Protein 5MHJ (pdb70)

Structure (mmCIF, N/CA/C/O backbone):
data_5MHJ
#
_entry.id   5MHJ
#
_cell.length_a   127.254
_cell.length_b   39.084
_cell.length_c   90.443
_cell.angle_alpha   90.00
_cell.angle_beta   90.00
_cell.angle_gamma   90.00
#
_symmetry.space_group_name_H-M   'P 21 21 21'
#
loop_
_entity.id
_entity.type
_entity.pdbx_description
1 polymer 'Major viral transcription factor ICP4'
2 polymer "DNA (5'-D(P*CP*GP*AP*TP*CP*GP*TP*CP*C)-3')"
3 polymer "DNA (5'-D(P*CP*GP*AP*TP*CP*GP*TP*CP*C)-3')"
4 non-polymer 'ACETIC ACID'
5 non-polymer 'CHLORIDE ION'
6 water water
#
loop_
_atom_site.group_PDB
_atom_site.id
_atom_site.type_symbol
_atom_site.label_atom_id
_atom_site.label_alt_id
_atom_site.label_comp_id
_atom_site.label_asym_id
_atom_site.label_entity_id
_atom_site.label_seq_id
_atom_site.pdbx_PDB_ins_code
_atom_site.Cartn_x
_atom_site.Cartn_y
_atom_site.Cartn_z
_atom_site.occupancy
_atom_site.B_iso_or_equiv
_atom_site.auth_seq_id
_atom_site.auth_comp_id
_atom_site.auth_asym_id
_atom_site.auth_atom_id
_atom_site.pdbx_PDB_model_num
ATOM 1 N N . LEU A 1 7 ? 9.199 -5.286 -11.914 1.00 71.89 293 LEU A N 1
ATOM 2 C CA . LEU A 1 7 ? 9.096 -6.432 -12.809 1.00 65.19 293 LEU A CA 1
ATOM 3 C C . LEU A 1 7 ? 8.027 -6.202 -13.875 1.00 68.12 293 LEU A C 1
ATOM 4 O O . LEU A 1 7 ? 8.159 -6.668 -15.008 1.00 72.27 293 LEU A O 1
ATOM 9 N N . ASP A 1 8 ? 6.970 -5.476 -13.510 1.00 59.18 294 ASP A N 1
ATOM 10 C CA . ASP A 1 8 ? 5.852 -5.220 -14.420 1.00 43.86 294 ASP A CA 1
ATOM 11 C C . ASP A 1 8 ? 6.061 -3.885 -15.138 1.00 48.14 294 ASP A C 1
ATOM 12 O O . ASP A 1 8 ? 5.380 -2.886 -14.896 1.00 37.03 294 ASP A O 1
ATOM 17 N N . ALA A 1 9 ? 7.035 -3.889 -16.053 1.00 40.65 295 ALA A N 1
ATOM 18 C CA . ALA A 1 9 ? 7.252 -2.726 -16.906 1.00 35.28 295 ALA A CA 1
ATOM 19 C C . ALA A 1 9 ? 6.093 -2.493 -17.865 1.00 38.79 295 ALA A C 1
ATOM 20 O O . ALA A 1 9 ? 5.914 -1.365 -18.337 1.00 34.37 295 ALA A O 1
ATOM 22 N N . ASP A 1 10 ? 5.307 -3.530 -18.166 1.00 28.00 296 ASP A N 1
ATOM 23 C CA . ASP A 1 10 ? 4.153 -3.363 -19.043 1.00 34.82 296 ASP A CA 1
ATOM 24 C C . ASP A 1 10 ? 3.143 -2.386 -18.451 1.00 33.26 296 ASP A C 1
ATOM 25 O O . ASP A 1 10 ? 2.493 -1.638 -19.191 1.00 26.43 296 ASP A O 1
ATOM 30 N N . ALA A 1 11 ? 3.018 -2.357 -17.123 1.00 30.23 297 ALA A N 1
ATOM 31 C CA . ALA A 1 11 ? 2.091 -1.456 -16.448 1.00 32.25 297 ALA A CA 1
ATOM 32 C C . ALA A 1 11 ? 2.702 -0.080 -16.182 1.00 30.55 297 ALA A C 1
ATOM 33 O O . ALA A 1 11 ? 2.073 0.941 -16.475 1.00 29.93 297 ALA A O 1
ATOM 35 N N . THR A 1 12 ? 3.923 -0.031 -15.635 1.00 30.70 298 THR A N 1
ATOM 36 C CA . THR A 1 12 ? 4.517 1.259 -15.282 1.00 30.17 298 THR A CA 1
ATOM 37 C C . THR A 1 12 ? 4.762 2.128 -16.510 1.00 30.35 298 THR A C 1
ATOM 38 O O . THR A 1 12 ? 4.720 3.358 -16.411 1.00 30.41 298 THR A O 1
ATOM 42 N N . SER A 1 13 ? 5.016 1.516 -17.668 1.00 31.75 299 SER A N 1
ATOM 43 C CA . SER A 1 13 ? 5.183 2.272 -18.903 1.00 31.47 299 SER A CA 1
ATOM 44 C C . SER A 1 13 ? 3.865 2.748 -19.496 1.00 22.86 299 SER A C 1
ATOM 45 O O . SER A 1 13 ? 3.884 3.572 -20.417 1.00 28.32 299 SER A O 1
ATOM 48 N N . GLY A 1 14 ? 2.730 2.252 -19.007 1.00 25.93 300 GLY A N 1
ATOM 49 C CA . GLY A 1 14 ? 1.440 2.634 -19.543 1.00 21.76 300 GLY A CA 1
ATOM 50 C C . GLY A 1 14 ? 0.887 1.729 -20.625 1.00 27.17 300 GLY A C 1
ATOM 51 O O . GLY A 1 14 ? -0.274 1.904 -21.017 1.00 24.31 300 GLY A O 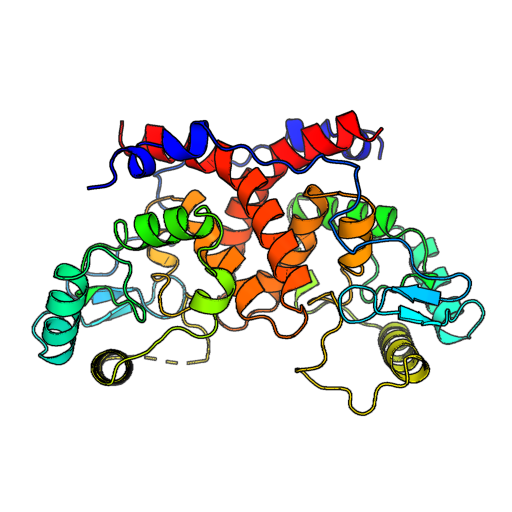1
ATOM 52 N N . ALA A 1 15 ? 1.672 0.763 -21.112 1.00 25.81 301 ALA A N 1
ATOM 53 C CA . ALA A 1 15 ? 1.223 -0.076 -22.220 1.00 29.61 301 ALA A CA 1
ATOM 54 C C . ALA A 1 15 ? -0.008 -0.891 -21.842 1.00 27.72 301 ALA A C 1
ATOM 55 O O . ALA A 1 15 ? -0.932 -1.043 -22.650 1.00 28.00 301 ALA A O 1
ATOM 57 N N . PHE A 1 16 ? -0.038 -1.423 -20.617 1.00 27.48 302 PHE A N 1
ATOM 58 C CA . PHE A 1 16 ? -1.182 -2.217 -20.179 1.00 26.43 302 PHE A CA 1
ATOM 59 C C . PHE A 1 16 ? -2.464 -1.393 -20.197 1.00 32.93 302 PHE A C 1
ATOM 60 O O . PHE A 1 16 ? -3.488 -1.826 -20.741 1.00 27.07 302 PHE A O 1
ATOM 68 N N . TYR A 1 17 ? -2.430 -0.198 -19.604 1.00 28.33 303 TYR A N 1
ATOM 69 C CA . TYR A 1 17 ? -3.626 0.636 -19.574 1.00 33.82 303 TYR A CA 1
ATOM 70 C C . TYR A 1 17 ? -4.031 1.107 -20.965 1.00 28.65 303 TYR A C 1
ATOM 71 O O . TYR A 1 17 ? -5.221 1.339 -21.206 1.00 21.50 303 TYR A O 1
ATOM 80 N N . ALA A 1 18 ? -3.075 1.208 -21.895 1.00 23.18 304 ALA A N 1
ATOM 81 C CA . ALA A 1 18 ? -3.397 1.579 -23.267 1.00 29.29 304 ALA A CA 1
ATOM 82 C C . ALA A 1 18 ? -4.215 0.513 -23.982 1.00 28.82 304 ALA A C 1
ATOM 83 O O . ALA A 1 18 ? -4.914 0.832 -24.950 1.00 24.94 304 ALA A O 1
ATOM 85 N N . ARG A 1 19 ? -4.143 -0.739 -23.532 1.00 28.23 305 ARG A N 1
ATOM 86 C CA . ARG A 1 19 ? -4.874 -1.841 -24.141 1.00 30.93 305 ARG A CA 1
ATOM 87 C C . ARG A 1 19 ? -6.191 -2.147 -23.436 1.00 27.90 305 ARG A C 1
ATOM 88 O O . ARG A 1 19 ? -6.842 -3.137 -23.782 1.00 32.01 305 ARG A O 1
ATOM 96 N N . TYR A 1 20 ? -6.599 -1.330 -22.464 1.00 28.93 306 TYR A N 1
ATOM 97 C CA . TYR A 1 20 ? -7.761 -1.669 -21.649 1.00 30.69 306 TYR A CA 1
ATOM 98 C C . TYR A 1 20 ? -9.026 -1.794 -22.493 1.00 32.07 306 TYR A C 1
ATOM 99 O O . TYR A 1 20 ? -9.271 -0.996 -23.403 1.00 28.47 306 TYR A O 1
ATOM 108 N N A ARG A 1 21 ? -9.829 -2.810 -22.184 0.57 31.79 307 ARG A N 1
ATOM 109 N N B ARG A 1 21 ? -9.833 -2.805 -22.172 0.43 31.81 307 ARG A N 1
ATOM 110 C CA A ARG A 1 21 ? -11.138 -2.990 -22.795 0.57 35.75 307 ARG A CA 1
ATOM 111 C CA B ARG A 1 21 ? -11.113 -3.052 -22.821 0.43 35.74 307 ARG A CA 1
ATOM 112 C C A ARG A 1 21 ? -11.938 -3.957 -21.934 0.57 34.27 307 ARG A C 1
ATOM 113 C C B ARG A 1 21 ? -11.938 -3.962 -21.922 0.43 34.28 307 ARG A C 1
ATOM 114 O O A ARG A 1 21 ? -11.374 -4.765 -21.191 0.57 36.20 307 ARG A O 1
ATOM 115 O O B ARG A 1 21 ? -11.387 -4.737 -21.135 0.43 36.15 307 ARG A O 1
ATOM 130 N N . ASP A 1 22 ? -13.261 -3.857 -22.038 1.00 31.54 308 ASP A N 1
ATOM 131 C CA . ASP A 1 22 ? -14.165 -4.706 -21.272 1.00 31.85 308 ASP A CA 1
ATOM 132 C C . ASP A 1 22 ? -15.310 -5.166 -22.166 1.00 32.70 308 ASP A C 1
ATOM 133 O O . ASP A 1 22 ? -15.463 -4.712 -23.303 1.00 39.10 308 ASP A O 1
ATOM 138 N N . GLY A 1 23 ? -16.115 -6.084 -21.638 1.00 32.55 309 GLY A N 1
ATOM 139 C CA . GLY A 1 23 ? -17.268 -6.609 -22.338 1.00 34.27 309 GLY A CA 1
ATOM 140 C C . GLY A 1 23 ? -18.550 -5.841 -22.132 1.00 37.98 309 GLY A C 1
ATOM 141 O O . GLY A 1 23 ? -19.594 -6.238 -22.660 1.00 41.02 309 GLY A O 1
ATOM 142 N N . TYR A 1 24 ? -18.505 -4.748 -21.380 1.00 36.65 310 TYR A N 1
ATOM 143 C CA . TYR A 1 24 ? -19.686 -3.946 -21.110 1.00 36.47 310 TYR A CA 1
ATOM 144 C C . TYR A 1 24 ? -19.879 -2.897 -22.196 1.00 36.83 310 TYR A C 1
ATOM 145 O O . TYR A 1 24 ? -18.919 -2.393 -22.783 1.00 44.00 310 TYR A O 1
ATOM 154 N N . VAL A 1 25 ? -21.142 -2.581 -22.463 1.00 39.20 311 VAL A N 1
ATOM 155 C CA . VAL A 1 25 ? -21.522 -1.627 -23.496 1.00 39.70 311 VAL A CA 1
ATOM 156 C C . VAL A 1 25 ? -22.234 -0.462 -22.828 1.00 42.52 311 VAL A C 1
ATOM 157 O O . VAL A 1 25 ? -23.158 -0.667 -22.032 1.00 34.86 311 VAL A O 1
ATOM 161 N N . SER A 1 26 ? -21.794 0.752 -23.143 1.00 43.97 312 SER A N 1
ATOM 162 C CA . SER A 1 26 ? -22.443 1.944 -22.618 1.00 37.42 312 SER A CA 1
ATOM 163 C C . SER A 1 26 ? -23.856 2.054 -23.176 1.00 37.99 312 SER A C 1
ATOM 164 O O . SER A 1 26 ? -24.068 1.932 -24.386 1.00 36.33 312 SER A O 1
ATOM 167 N N . GLY A 1 27 ? -24.822 2.283 -22.291 1.00 35.04 313 GLY A N 1
ATOM 168 C CA . GLY A 1 27 ? -26.216 2.352 -22.658 1.00 36.27 313 GLY A CA 1
ATOM 169 C C . GLY A 1 27 ? -27.003 1.086 -22.381 1.00 42.04 313 GLY A C 1
ATOM 170 O O . GLY A 1 27 ? -28.237 1.132 -22.370 1.00 41.95 313 GLY A O 1
ATOM 171 N N . GLU A 1 28 ? -26.315 -0.053 -22.155 1.00 40.89 314 GLU A N 1
ATOM 172 C CA . GLU A 1 28 ? -26.981 -1.307 -21.843 1.00 42.65 314 GLU A CA 1
ATOM 173 C C . GLU A 1 28 ? -26.927 -1.581 -20.344 1.00 45.46 314 GLU A C 1
ATOM 174 O O . GLU A 1 28 ? -25.948 -1.231 -19.677 1.00 38.57 314 GLU A O 1
ATOM 180 N N . PRO A 1 29 ? -27.965 -2.208 -19.789 1.00 41.78 315 PRO A N 1
ATOM 181 C CA . PRO A 1 29 ? -28.041 -2.359 -18.330 1.00 38.82 315 PRO A CA 1
ATOM 182 C C . PRO A 1 29 ? -26.924 -3.233 -17.775 1.00 43.16 315 PRO A C 1
ATOM 183 O O . PRO A 1 29 ? -26.582 -4.276 -18.337 1.00 36.57 315 PRO A O 1
ATOM 187 N N . TRP A 1 30 ? -26.357 -2.788 -16.656 1.00 37.83 316 TRP A N 1
ATOM 188 C CA . TRP A 1 30 ? -25.419 -3.604 -15.905 1.00 36.23 316 TRP A CA 1
ATOM 189 C C . TRP A 1 30 ? -26.102 -4.904 -15.480 1.00 37.55 316 TRP A C 1
ATOM 190 O O . TRP A 1 30 ? -27.308 -4.919 -15.220 1.00 41.00 316 TRP A O 1
ATOM 201 N N . PRO A 1 31 ? -25.362 -6.011 -15.424 1.00 38.52 317 PRO A N 1
ATOM 202 C CA . PRO A 1 31 ? -25.976 -7.291 -15.046 1.00 40.05 317 PRO A CA 1
ATOM 203 C C . PRO A 1 31 ? -26.714 -7.201 -13.719 1.00 42.67 317 PRO A C 1
ATOM 204 O O . PRO A 1 31 ? -26.183 -6.708 -12.721 1.00 46.20 317 PRO A O 1
ATOM 208 N N . GLY A 1 32 ? -27.961 -7.671 -13.720 1.00 38.52 318 GLY A N 1
ATOM 209 C CA . GLY A 1 32 ? -28.794 -7.652 -12.537 1.00 29.73 318 GLY A CA 1
ATOM 210 C C . GLY A 1 32 ? -29.480 -6.336 -12.250 1.00 39.48 318 GLY A C 1
ATOM 211 O O . GLY A 1 32 ? -30.236 -6.254 -11.274 1.00 38.58 318 GLY A O 1
ATOM 212 N N . ALA A 1 33 ? -29.248 -5.310 -13.061 1.00 34.55 319 ALA A N 1
ATOM 213 C CA . ALA A 1 33 ? -29.831 -3.996 -12.848 1.00 36.80 319 ALA A CA 1
ATOM 214 C C . ALA A 1 33 ? -31.015 -3.778 -13.783 1.00 34.63 319 ALA A C 1
ATOM 215 O O . ALA A 1 33 ? -31.145 -4.422 -14.827 1.00 42.56 319 ALA A O 1
ATOM 217 N N . GLY A 1 34 ? -31.885 -2.856 -13.390 1.00 31.03 320 GLY A N 1
ATOM 218 C CA . GLY A 1 34 ? -33.058 -2.543 -14.168 1.00 37.10 320 GLY A CA 1
ATOM 219 C C . GLY A 1 34 ? -33.920 -1.496 -13.493 1.00 39.24 320 GLY A C 1
ATOM 220 O O . GLY A 1 34 ? -33.633 -1.046 -12.379 1.00 39.32 320 GLY A O 1
ATOM 221 N N . PRO A 1 35 ? -34.997 -1.090 -14.157 1.00 32.79 321 PRO A N 1
ATOM 222 C CA . PRO A 1 35 ? -35.889 -0.083 -13.581 1.00 37.37 321 PRO A CA 1
ATOM 223 C C . PRO A 1 35 ? -36.646 -0.647 -12.394 1.00 39.63 321 PRO A C 1
ATOM 224 O O . PRO A 1 35 ? -36.793 -1.871 -12.265 1.00 40.02 321 PRO A O 1
ATOM 228 N N . PRO A 1 36 ? -37.135 0.209 -11.502 1.00 36.83 322 PRO A N 1
ATOM 229 C CA . PRO A 1 36 ? -37.924 -0.272 -10.366 1.00 37.61 322 PRO A CA 1
ATOM 230 C C . PRO A 1 36 ? -39.299 -0.727 -10.820 1.00 40.15 322 PRO A C 1
ATOM 231 O O . PRO A 1 36 ? -39.767 -0.332 -11.899 1.00 45.23 322 PRO A O 1
ATOM 235 N N . PRO A 1 37 ? -39.973 -1.560 -10.031 1.00 40.25 323 PRO A N 1
ATOM 236 C CA . PRO A 1 37 ? -41.334 -1.998 -10.385 1.00 43.86 323 PRO A CA 1
ATOM 237 C C . PRO A 1 37 ? -42.293 -0.821 -10.433 1.00 42.90 323 PRO A C 1
ATOM 238 O O . PRO A 1 37 ? -41.999 0.250 -9.878 1.00 42.66 323 PRO A O 1
ATOM 242 N N . PRO A 1 38 ? -43.446 -0.974 -11.088 1.00 53.23 324 PRO A N 1
ATOM 243 C CA . PRO A 1 38 ? -44.417 0.128 -11.134 1.00 48.92 324 PRO A CA 1
ATOM 244 C C . PRO A 1 38 ? -44.868 0.530 -9.738 1.00 41.24 324 PRO A C 1
ATOM 245 O O . PRO A 1 38 ? -45.070 -0.312 -8.861 1.00 46.91 324 PRO A O 1
ATOM 249 N N . GLY A 1 39 ? -45.016 1.836 -9.536 1.00 44.74 325 GLY A N 1
ATOM 250 C CA . GLY A 1 39 ? -45.363 2.345 -8.225 1.00 42.53 325 GLY A CA 1
ATOM 251 C C . GLY A 1 39 ? -44.243 2.328 -7.209 1.00 50.83 325 GLY A C 1
ATOM 252 O O . GLY A 1 39 ? -44.484 2.662 -6.044 1.00 43.02 325 GLY A O 1
ATOM 253 N N . ARG A 1 40 ? -43.025 1.955 -7.608 1.00 38.34 326 ARG A N 1
ATOM 254 C CA . ARG A 1 40 ? -41.888 1.892 -6.701 1.00 40.94 326 ARG A CA 1
ATOM 255 C C . ARG A 1 40 ? -40.688 2.604 -7.315 1.00 39.35 326 ARG A C 1
ATOM 256 O O . ARG A 1 40 ? -40.614 2.811 -8.529 1.00 33.42 326 ARG A O 1
ATOM 264 N N . VAL A 1 41 ? -39.741 2.986 -6.455 1.00 35.89 327 VAL A N 1
ATOM 265 C CA . VAL A 1 41 ? -38.515 3.643 -6.887 1.00 38.93 327 VAL A CA 1
ATOM 266 C C . VAL A 1 41 ? -37.322 2.892 -6.308 1.00 38.22 327 VAL A C 1
ATOM 267 O O . VAL A 1 41 ? -37.438 2.146 -5.332 1.00 36.06 327 VAL A O 1
ATOM 271 N N . LEU A 1 42 ? -36.163 3.095 -6.931 1.00 32.18 328 LEU A N 1
ATOM 272 C CA . LEU A 1 42 ? -34.959 2.386 -6.518 1.00 30.43 328 LEU A CA 1
ATOM 273 C C . LEU A 1 42 ? -34.478 2.896 -5.165 1.00 30.40 328 LEU A C 1
ATOM 274 O O . LEU A 1 42 ? -34.467 4.101 -4.903 1.00 35.34 328 LEU A O 1
ATOM 279 N N . TYR A 1 43 ? -34.072 1.965 -4.305 1.00 33.31 329 TYR A N 1
ATOM 280 C CA . TYR A 1 43 ? -33.688 2.306 -2.942 1.00 36.34 329 TYR A CA 1
ATOM 281 C C . TYR A 1 43 ? -32.939 1.147 -2.300 1.00 31.05 329 TYR A C 1
ATOM 282 O O . TYR A 1 43 ? -33.404 0.005 -2.339 1.00 47.85 329 TYR A O 1
ATOM 291 N N . GLY A 1 44 ? -31.778 1.423 -1.714 1.00 38.27 330 GLY A N 1
ATOM 292 C CA . GLY A 1 44 ? -31.011 0.383 -1.059 1.00 40.77 330 GLY A CA 1
ATOM 293 C C . GLY A 1 44 ? -30.037 -0.333 -1.973 1.00 37.56 330 GLY A C 1
ATOM 294 O O . GLY A 1 44 ? -29.378 0.296 -2.808 1.00 36.53 330 GLY A O 1
ATOM 295 N N . GLY A 1 45 ? -29.940 -1.650 -1.822 1.00 35.46 331 GLY A N 1
ATOM 296 C CA . GLY A 1 45 ? -29.005 -2.446 -2.586 1.00 36.39 331 GLY A CA 1
ATOM 297 C C . GLY A 1 45 ? -29.461 -2.664 -4.016 1.00 36.45 331 GLY A C 1
ATOM 298 O O . GLY A 1 45 ? -30.432 -2.077 -4.497 1.00 35.68 331 GLY A O 1
ATOM 299 N N . LEU A 1 46 ? -28.729 -3.535 -4.706 1.00 39.13 332 LEU A N 1
ATOM 300 C CA . LEU A 1 46 ? -29.042 -3.841 -6.095 1.00 37.87 332 LEU A CA 1
ATOM 301 C C . LEU A 1 46 ? -30.382 -4.561 -6.190 1.00 45.68 332 LEU A C 1
ATOM 302 O O . LEU A 1 46 ? -30.636 -5.524 -5.459 1.00 38.05 332 LEU A O 1
ATOM 307 N N . GLY A 1 47 ? -31.244 -4.085 -7.090 1.00 41.46 333 GLY A N 1
ATOM 308 C CA . GLY A 1 47 ? -32.567 -4.642 -7.267 1.00 42.48 333 GLY A CA 1
ATOM 309 C C . GLY A 1 47 ? -33.573 -4.268 -6.202 1.00 43.67 333 GLY A C 1
ATOM 310 O O . GLY A 1 47 ? -34.776 -4.465 -6.412 1.00 53.99 333 GLY A O 1
ATOM 311 N N . ASP A 1 48 ? -33.128 -3.740 -5.066 1.00 41.67 334 ASP A N 1
ATOM 312 C CA . ASP A 1 48 ? -34.041 -3.345 -4.007 1.00 37.77 334 ASP A CA 1
ATOM 313 C C . ASP A 1 48 ? -34.835 -2.111 -4.423 1.00 42.01 334 ASP A C 1
ATOM 314 O O . ASP A 1 48 ? -34.416 -1.326 -5.279 1.00 39.64 334 ASP A O 1
ATOM 319 N N . SER A 1 49 ? -36.000 -1.942 -3.804 1.00 35.69 335 SER A N 1
ATOM 320 C CA . SER A 1 49 ? -36.859 -0.816 -4.137 1.00 39.60 335 SER A CA 1
ATOM 321 C C . SER A 1 49 ? -37.781 -0.517 -2.964 1.00 39.75 335 SER A C 1
ATOM 322 O O . SER A 1 49 ? -37.982 -1.351 -2.077 1.00 41.59 335 SER A O 1
ATOM 325 N N . ARG A 1 50 ? -38.330 0.694 -2.974 1.00 40.20 336 ARG A N 1
ATOM 326 C CA . ARG A 1 50 ? -39.339 1.161 -2.037 1.00 37.81 336 ARG A CA 1
ATOM 327 C C . ARG A 1 50 ? -40.484 1.784 -2.821 1.00 39.72 336 ARG A C 1
ATOM 328 O O . ARG A 1 50 ? -40.283 2.251 -3.946 1.00 37.89 336 ARG A O 1
ATOM 336 N N . PRO A 1 51 ? -41.696 1.798 -2.265 1.00 45.40 337 PRO A N 1
ATOM 337 C CA . PRO A 1 51 ? -42.825 2.380 -2.998 1.00 46.10 337 PRO A CA 1
ATOM 338 C C . PRO A 1 51 ? -42.651 3.883 -3.166 1.00 44.16 337 PRO A C 1
ATOM 339 O O . PRO A 1 51 ? -41.910 4.539 -2.431 1.00 39.31 337 PRO A O 1
ATOM 343 N N . GLY A 1 52 ? -43.337 4.425 -4.169 1.00 43.88 338 GLY A N 1
ATOM 344 C CA . GLY A 1 52 ? -43.243 5.843 -4.440 1.00 40.86 338 GLY A CA 1
ATOM 345 C C . GLY A 1 52 ? -44.027 6.672 -3.440 1.00 46.36 338 GLY A C 1
ATOM 346 O O . GLY A 1 52 ? -44.970 6.205 -2.802 1.00 45.48 338 GLY A O 1
ATOM 347 N N . LEU A 1 53 ? -43.618 7.931 -3.302 1.00 35.26 339 LEU A N 1
ATOM 348 C CA . LEU A 1 53 ? -44.277 8.870 -2.403 1.00 41.39 339 LEU A CA 1
ATOM 349 C C . LEU A 1 53 ? -44.851 10.062 -3.159 1.00 39.32 339 LEU A C 1
ATOM 350 O O . LEU A 1 53 ? -44.983 11.156 -2.602 1.00 38.84 339 LEU A O 1
ATOM 355 N N . TRP A 1 54 ? -45.203 9.860 -4.425 1.00 36.97 340 TRP A N 1
ATOM 356 C CA . TRP A 1 54 ? -45.796 10.927 -5.218 1.00 39.36 340 TRP A CA 1
ATOM 357 C C . TRP A 1 54 ? -47.085 11.399 -4.563 1.00 45.18 340 TRP A C 1
ATOM 358 O O . TRP A 1 54 ? -47.955 10.592 -4.221 1.00 49.47 340 TRP A O 1
ATOM 369 N N . GLY A 1 55 ? -47.183 12.710 -4.355 1.00 40.48 341 GLY A N 1
ATOM 370 C CA . GLY A 1 55 ? -48.340 13.320 -3.754 1.00 46.41 341 GLY A CA 1
ATOM 371 C C . GLY A 1 55 ? -48.248 13.538 -2.261 1.00 45.65 341 GLY A C 1
ATOM 372 O O . GLY A 1 55 ? -49.035 14.319 -1.716 1.00 45.13 341 GLY A O 1
ATOM 373 N N . ALA A 1 56 ? -47.325 12.864 -1.582 1.00 48.86 342 ALA A N 1
ATOM 374 C CA . ALA A 1 56 ? -47.143 13.089 -0.160 1.00 44.94 342 ALA A CA 1
ATOM 375 C C . ALA A 1 56 ? -46.701 14.532 0.081 1.00 46.54 342 ALA A C 1
ATOM 376 O O . ALA A 1 56 ? -46.057 15.141 -0.779 1.00 50.20 342 ALA A O 1
ATOM 378 N N . PRO A 1 57 ? -47.052 15.110 1.232 1.00 45.00 343 PRO A N 1
ATOM 379 C CA . PRO A 1 57 ? -46.651 16.501 1.501 1.00 49.68 343 PRO A CA 1
ATOM 380 C C . PRO A 1 57 ? -45.147 16.718 1.464 1.00 48.43 343 PRO A C 1
ATOM 381 O O . PRO A 1 57 ? -44.697 17.795 1.052 1.00 47.89 343 PRO A O 1
ATOM 385 N N . GLU A 1 58 ? -44.354 15.728 1.880 1.00 48.83 344 GLU A N 1
ATOM 386 C CA . GLU A 1 58 ? -42.904 15.892 1.856 1.00 45.93 344 GLU A CA 1
ATOM 387 C C . GLU A 1 58 ? -42.374 15.908 0.427 1.00 46.29 344 GLU A C 1
ATOM 388 O O . GLU A 1 58 ? -41.534 16.747 0.080 1.00 54.92 344 GLU A O 1
ATOM 394 N N . ALA A 1 59 ? -42.858 14.995 -0.417 1.00 44.70 345 ALA A N 1
ATOM 395 C CA . ALA A 1 59 ? -42.392 14.946 -1.799 1.00 43.57 345 ALA A CA 1
ATOM 396 C C . ALA A 1 59 ? -42.880 16.149 -2.596 1.00 50.19 345 ALA A C 1
ATOM 397 O O . ALA A 1 59 ? -42.160 16.658 -3.463 1.00 46.00 345 ALA A O 1
ATOM 399 N N . GLU A 1 60 ? -44.099 16.618 -2.321 1.00 53.25 346 GLU A N 1
ATOM 400 C CA . GLU A 1 60 ? -44.639 17.743 -3.077 1.00 50.53 346 GLU A CA 1
ATOM 401 C C . GLU A 1 60 ? -43.927 19.042 -2.721 1.00 47.64 346 GLU A C 1
ATOM 402 O O . GLU A 1 60 ? -43.679 19.880 -3.596 1.00 51.53 346 GLU A O 1
ATOM 408 N N . GLU A 1 61 ? -43.589 19.226 -1.444 1.00 48.62 347 GLU A N 1
ATOM 409 C CA . GLU A 1 61 ? -42.876 20.434 -1.041 1.00 55.25 347 GLU A CA 1
ATOM 410 C C . GLU A 1 61 ? -41.482 20.482 -1.654 1.00 51.15 347 GLU A C 1
ATOM 411 O O . GLU A 1 61 ? -41.040 21.538 -2.125 1.00 49.10 347 GLU A O 1
ATOM 417 N N . ALA A 1 62 ? -40.774 19.351 -1.662 1.00 55.16 348 ALA A N 1
ATOM 418 C CA . ALA A 1 62 ? -39.407 19.346 -2.172 1.00 54.14 348 ALA A CA 1
ATOM 419 C C . ALA A 1 62 ? -39.378 19.508 -3.687 1.00 49.05 348 ALA A C 1
ATOM 420 O O . ALA A 1 62 ? -38.504 20.197 -4.225 1.00 45.16 348 ALA A O 1
ATOM 422 N N . ARG A 1 63 ? -40.331 18.888 -4.389 1.00 48.99 349 ARG A N 1
ATOM 423 C CA . ARG A 1 63 ? -40.350 18.974 -5.846 1.00 46.92 349 ARG A CA 1
ATOM 424 C C . ARG A 1 63 ? -40.573 20.408 -6.314 1.00 55.73 349 ARG A C 1
ATOM 425 O O . ARG A 1 63 ? -40.012 20.831 -7.332 1.00 55.04 349 ARG A O 1
ATOM 433 N N . ARG A 1 64 ? -41.390 21.173 -5.584 1.00 55.57 350 ARG A N 1
ATOM 434 C CA . ARG A 1 64 ? -41.625 22.564 -5.963 1.00 56.93 350 ARG A CA 1
ATOM 435 C C . ARG A 1 64 ? -40.378 23.415 -5.751 1.00 50.61 350 ARG A C 1
ATOM 436 O O . ARG A 1 64 ? -40.037 24.249 -6.599 1.00 48.05 350 ARG A O 1
ATOM 444 N N . ARG A 1 65 ? -39.683 23.217 -4.628 1.00 49.92 351 ARG A N 1
ATOM 445 C CA . ARG A 1 65 ? -38.427 23.926 -4.402 1.00 47.99 351 ARG A CA 1
ATOM 446 C C . ARG A 1 65 ? -37.397 23.567 -5.465 1.00 51.65 351 ARG A C 1
ATOM 447 O O . ARG A 1 65 ? -36.619 24.424 -5.901 1.00 49.41 351 ARG A O 1
ATOM 455 N N . PHE A 1 66 ? -37.379 22.303 -5.893 1.00 47.31 352 PHE A N 1
ATOM 456 C CA . PHE A 1 66 ? -36.414 21.870 -6.898 1.00 48.32 352 PHE A CA 1
ATOM 457 C C . PHE A 1 66 ? -36.714 22.493 -8.256 1.00 50.78 352 PHE A C 1
ATOM 458 O O . PHE A 1 66 ? -35.794 22.895 -8.978 1.00 45.42 352 PHE A O 1
ATOM 466 N N . GLU A 1 67 ? -37.996 22.590 -8.619 1.00 51.22 353 GLU A N 1
ATOM 467 C CA . GLU A 1 67 ? -38.354 23.150 -9.918 1.00 52.24 353 GLU A CA 1
ATOM 468 C C . GLU A 1 67 ? -38.189 24.664 -9.947 1.00 49.19 353 GLU A C 1
ATOM 469 O O . GLU A 1 67 ? -37.903 25.233 -11.006 1.00 52.66 353 GLU A O 1
ATOM 475 N N . ALA A 1 68 ? -38.361 25.327 -8.804 1.00 50.31 354 ALA A N 1
ATOM 476 C CA . ALA A 1 68 ? -38.261 26.778 -8.728 1.00 50.47 354 ALA A CA 1
ATOM 477 C C . ALA A 1 68 ? -36.825 27.279 -8.657 1.00 53.54 354 ALA A C 1
ATOM 478 O O . ALA A 1 68 ? -36.603 28.487 -8.800 1.00 58.64 354 ALA A O 1
ATOM 480 N N . SER A 1 69 ? -35.850 26.398 -8.442 1.00 51.51 355 SER A N 1
ATOM 481 C CA . SER A 1 69 ? -34.465 26.823 -8.290 1.00 56.82 355 SER A CA 1
ATOM 482 C C . SER A 1 69 ? -33.604 26.549 -9.513 1.00 55.00 355 SER A C 1
ATOM 483 O O . SER A 1 69 ? -32.691 27.330 -9.797 1.00 56.94 355 SER A O 1
ATOM 486 N N . GLY A 1 70 ? -33.861 25.463 -10.240 1.00 60.31 356 GLY A N 1
ATOM 487 C CA . GLY A 1 70 ? -33.021 25.096 -11.360 1.00 62.21 356 GLY A CA 1
ATOM 488 C C . GLY A 1 70 ? -31.654 24.562 -10.993 1.00 69.72 356 GLY A C 1
ATOM 489 O O . GLY A 1 70 ? -30.913 24.138 -11.889 1.00 58.13 356 GLY A O 1
ATOM 490 N N . ALA A 1 71 ? -31.293 24.570 -9.713 1.00 63.82 357 ALA A N 1
ATOM 491 C CA . ALA A 1 71 ? -30.043 24.058 -9.181 1.00 52.38 357 ALA A CA 1
ATOM 492 C C . ALA A 1 71 ? -30.231 22.643 -8.653 1.00 48.69 357 ALA A C 1
ATOM 493 O O . ALA A 1 71 ? -31.359 22.213 -8.395 1.00 50.31 357 ALA A O 1
ATOM 495 N N . PRO A 1 72 ? -29.150 21.875 -8.494 1.00 43.53 358 PRO A N 1
ATOM 496 C CA . PRO A 1 72 ? -29.291 20.530 -7.920 1.00 39.91 358 PRO A CA 1
ATOM 497 C C . PRO A 1 72 ? -29.841 20.585 -6.502 1.00 36.90 358 PRO A C 1
ATOM 498 O O . PRO A 1 72 ? -29.494 21.465 -5.712 1.00 44.52 358 PRO A O 1
ATOM 502 N N . ALA A 1 73 ? -30.714 19.632 -6.187 1.00 41.29 359 ALA A N 1
ATOM 503 C CA . ALA A 1 73 ? -31.309 19.566 -4.860 1.00 37.30 359 ALA A CA 1
ATOM 504 C C . ALA A 1 73 ? -30.288 19.092 -3.833 1.00 40.66 359 ALA A C 1
ATOM 505 O O . ALA A 1 73 ? -29.439 18.243 -4.122 1.00 39.77 359 ALA A O 1
ATOM 507 N N . ALA A 1 74 ? -30.380 19.646 -2.621 1.00 32.83 360 ALA A N 1
ATOM 508 C CA . ALA A 1 74 ? -29.495 19.223 -1.539 1.00 35.24 360 ALA A CA 1
ATOM 509 C C . ALA A 1 74 ? -29.782 17.787 -1.119 1.00 34.30 360 ALA A C 1
ATOM 510 O O . ALA A 1 74 ? -28.854 17.012 -0.859 1.00 40.85 360 ALA A O 1
ATOM 512 N N . VAL A 1 75 ? -31.057 17.417 -1.037 1.00 37.93 361 VAL A N 1
ATOM 513 C CA . VAL A 1 75 ? -31.474 16.052 -0.742 1.00 37.33 361 VAL A CA 1
ATOM 514 C C . VAL A 1 75 ? -32.408 15.616 -1.860 1.00 41.70 361 VAL A C 1
ATOM 515 O O . VAL A 1 75 ? -33.494 16.185 -2.026 1.00 38.88 361 VAL A O 1
ATOM 519 N N . TRP A 1 76 ? -31.988 14.618 -2.629 1.00 33.22 362 TRP A N 1
ATOM 520 C CA . TRP A 1 76 ? -32.723 14.212 -3.814 1.00 38.73 362 TRP A CA 1
ATOM 521 C C . TRP A 1 76 ? -33.465 12.904 -3.576 1.00 33.28 362 TRP A C 1
ATOM 522 O O . TRP A 1 76 ? -33.040 12.057 -2.786 1.00 41.64 362 TRP A O 1
ATOM 533 N N . ALA A 1 77 ? -34.585 12.760 -4.274 1.00 36.59 363 ALA A N 1
ATOM 534 C CA . ALA A 1 77 ? -35.394 11.555 -4.277 1.00 37.35 363 ALA A CA 1
ATOM 535 C C . ALA A 1 77 ? -35.962 11.373 -5.674 1.00 36.19 363 ALA A C 1
ATOM 536 O O . ALA A 1 77 ? -36.132 12.354 -6.409 1.00 32.56 363 ALA A O 1
ATOM 538 N N . PRO A 1 78 ? -36.244 10.132 -6.078 1.00 29.13 364 PRO A N 1
ATOM 539 C CA . PRO A 1 78 ? -36.787 9.907 -7.429 1.00 37.09 364 PRO A CA 1
ATOM 540 C C . PRO A 1 78 ? -38.115 10.598 -7.679 1.00 37.67 364 PRO A C 1
ATOM 541 O O . PRO A 1 78 ? -38.456 10.844 -8.843 1.00 37.72 364 PRO A O 1
ATOM 545 N N . GLU A 1 79 ? -38.874 10.920 -6.630 1.00 38.55 365 GLU A N 1
ATOM 546 C CA . GLU A 1 79 ? -40.146 11.609 -6.812 1.00 41.96 365 GLU A CA 1
ATOM 547 C C . GLU A 1 79 ? -39.962 13.061 -7.234 1.00 45.35 365 GLU A C 1
ATOM 548 O O . GLU A 1 79 ? -40.922 13.684 -7.700 1.00 43.36 365 GLU A O 1
ATOM 554 N N . LEU A 1 80 ? -38.755 13.610 -7.092 1.00 34.55 366 LEU A N 1
ATOM 555 C CA . LEU A 1 80 ? -38.522 15.001 -7.457 1.00 32.84 366 LEU A CA 1
ATOM 556 C C . LEU A 1 80 ? -38.396 15.205 -8.961 1.00 33.18 366 LEU A C 1
ATOM 557 O O . LEU A 1 80 ? -38.592 16.329 -9.434 1.00 41.52 366 LEU A O 1
ATOM 562 N N . GLY A 1 81 ? -38.075 14.165 -9.718 1.00 40.67 367 GLY A N 1
ATOM 563 C CA . GLY A 1 81 ? -38.001 14.280 -11.160 1.00 40.68 367 GLY A CA 1
ATOM 564 C C . GLY A 1 81 ? -37.065 13.239 -11.746 1.00 36.65 367 GLY A C 1
ATOM 565 O O . GLY A 1 81 ? -36.802 12.207 -11.139 1.00 34.15 367 GLY A O 1
ATOM 566 N N . ASP A 1 82 ? -36.583 13.543 -12.950 1.00 45.95 368 ASP A N 1
ATOM 567 C CA . ASP A 1 82 ? -35.685 12.648 -13.671 1.00 44.08 368 ASP A CA 1
ATOM 568 C C . ASP A 1 82 ? -34.361 12.498 -12.934 1.00 36.92 368 ASP A C 1
ATOM 569 O O . ASP A 1 82 ? -33.746 13.491 -12.536 1.00 37.71 368 ASP A O 1
ATOM 574 N N . ALA A 1 83 ? -33.910 11.251 -12.766 1.00 34.46 369 ALA A N 1
ATOM 575 C CA . ALA A 1 83 ? -32.570 11.027 -12.233 1.00 37.10 369 ALA A CA 1
ATOM 576 C C . ALA A 1 83 ? -31.500 11.556 -13.180 1.00 35.59 369 ALA A C 1
ATOM 577 O O . ALA A 1 83 ? -30.452 12.031 -12.726 1.00 33.64 369 ALA A O 1
ATOM 579 N N . ALA A 1 84 ? -31.748 11.490 -14.491 1.00 29.84 370 ALA A N 1
ATOM 580 C CA . ALA A 1 84 ? -30.792 12.017 -15.458 1.00 32.74 370 ALA A CA 1
ATOM 581 C C . ALA A 1 84 ? -30.597 13.520 -15.305 1.00 33.26 370 ALA A C 1
ATOM 582 O O . ALA A 1 84 ? -29.507 14.031 -15.589 1.00 33.51 370 ALA A O 1
ATOM 584 N N . GLN A 1 85 ? -31.629 14.243 -14.866 1.00 32.76 371 GLN A N 1
ATOM 585 C CA . GLN A 1 85 ? -31.492 15.688 -14.711 1.00 32.79 371 GLN A CA 1
ATOM 586 C C . GLN A 1 85 ? -30.627 16.037 -13.506 1.00 31.12 371 GLN A C 1
ATOM 587 O O . GLN A 1 85 ? -29.796 16.949 -13.577 1.00 33.75 371 GLN A O 1
ATOM 593 N N . GLN A 1 86 ? -30.808 15.326 -12.391 1.00 30.68 372 GLN A N 1
ATOM 594 C CA . GLN A 1 86 ? -29.985 15.584 -11.212 1.00 32.39 372 GLN A CA 1
ATOM 595 C C . GLN A 1 86 ? -28.554 15.105 -11.426 1.00 29.93 372 GLN A C 1
ATOM 596 O O . GLN A 1 86 ? -27.605 15.724 -10.929 1.00 27.79 372 GLN A O 1
ATOM 602 N N . TYR A 1 87 ? -28.377 14.004 -12.158 1.00 29.53 373 TYR A N 1
ATOM 603 C CA . TYR A 1 87 ? -27.029 13.570 -12.508 1.00 28.71 373 TYR A CA 1
ATOM 604 C C . TYR A 1 87 ? -26.335 14.613 -13.376 1.00 32.42 373 TYR A C 1
ATOM 605 O O . TYR A 1 87 ? -25.159 14.930 -13.160 1.00 30.56 373 TYR A O 1
ATOM 614 N N . ALA A 1 88 ? -27.054 15.169 -14.355 1.00 24.80 374 ALA A N 1
ATOM 615 C CA . ALA A 1 88 ? -26.457 16.170 -15.233 1.00 34.88 374 ALA A CA 1
ATOM 616 C C . ALA A 1 88 ? -26.080 17.430 -14.463 1.00 33.65 374 ALA A C 1
ATOM 617 O O . ALA A 1 88 ? -25.011 18.008 -14.694 1.00 30.71 374 ALA A O 1
ATOM 619 N N . LEU A 1 89 ? -26.938 17.861 -13.534 1.00 32.04 375 LEU A N 1
ATOM 620 C CA . LEU A 1 89 ? -26.650 19.061 -12.756 1.00 32.48 375 LEU A CA 1
ATOM 621 C C . LEU A 1 89 ? -25.427 18.870 -11.866 1.00 26.78 375 LEU A C 1
ATOM 622 O O . LEU A 1 89 ? -24.565 19.754 -11.791 1.00 29.70 375 LEU A O 1
ATOM 627 N N . ILE A 1 90 ? -25.330 17.728 -11.181 1.00 27.75 376 ILE A N 1
ATOM 628 C CA . ILE A 1 90 ? -24.209 17.510 -10.270 1.00 33.61 376 ILE A CA 1
ATOM 629 C C . ILE A 1 90 ? -22.912 17.318 -11.046 1.00 27.60 376 ILE A C 1
ATOM 630 O O . ILE A 1 90 ? -21.861 17.846 -10.664 1.00 28.14 376 ILE A O 1
ATOM 635 N N . THR A 1 91 ? -22.963 16.563 -12.147 1.00 29.42 377 THR A N 1
ATOM 636 C CA . THR A 1 91 ? -21.776 16.391 -12.980 1.00 31.25 377 THR A CA 1
ATOM 637 C C . THR A 1 91 ? -21.273 17.730 -13.505 1.00 31.86 377 THR A C 1
ATOM 638 O O . THR A 1 91 ? -20.065 17.995 -13.496 1.00 30.29 377 THR A O 1
ATOM 642 N N . ARG A 1 92 ? -22.185 18.590 -13.965 1.00 38.19 378 ARG A N 1
ATOM 643 C CA . ARG A 1 92 ? -21.777 19.919 -14.409 1.00 39.28 378 ARG A CA 1
ATOM 644 C C . ARG A 1 92 ? -21.191 20.723 -13.255 1.00 35.71 378 ARG A C 1
ATOM 645 O O . ARG A 1 92 ? -20.154 21.378 -13.409 1.00 32.86 378 ARG A O 1
ATOM 653 N N . LEU A 1 93 ? -21.836 20.671 -12.087 1.00 29.40 379 LEU A N 1
ATOM 654 C CA . LEU A 1 93 ? -21.349 21.398 -10.919 1.00 24.33 379 LEU A CA 1
ATOM 655 C C . LEU A 1 93 ? -19.918 21.012 -10.557 1.00 29.30 379 LEU A C 1
ATOM 656 O O . LEU A 1 93 ? -19.153 21.855 -10.073 1.00 28.98 379 LEU A O 1
ATOM 661 N N . LEU A 1 94 ? -19.538 19.751 -10.779 1.00 25.06 380 LEU A N 1
ATOM 662 C CA . LEU A 1 94 ? -18.190 19.293 -10.460 1.00 23.03 380 LEU A CA 1
ATOM 663 C C . LEU A 1 94 ? -17.126 19.897 -11.368 1.00 22.59 380 LEU A C 1
ATOM 664 O O . LEU A 1 94 ? -15.940 19.842 -11.026 1.00 23.58 380 LEU A O 1
ATOM 669 N N . TYR A 1 95 ? -17.514 20.472 -12.507 1.00 25.61 381 TYR A N 1
ATOM 670 C CA . TYR A 1 95 ? -16.570 21.123 -13.403 1.00 29.71 381 TYR A CA 1
ATOM 671 C C . TYR A 1 95 ? -16.677 22.643 -13.402 1.00 25.32 381 TYR A C 1
ATOM 672 O O . TYR A 1 95 ? -15.831 23.304 -14.014 1.00 30.62 381 TYR A O 1
ATOM 681 N N . THR A 1 96 ? -17.678 23.216 -12.725 1.00 25.88 382 THR A N 1
ATOM 682 C CA . THR A 1 96 ? -17.868 24.663 -12.771 1.00 26.45 382 THR A CA 1
ATOM 683 C C . THR A 1 96 ? -16.877 25.359 -11.840 1.00 26.33 382 THR A C 1
ATOM 684 O O . THR A 1 96 ? -16.700 24.936 -10.693 1.00 31.18 382 THR A O 1
ATOM 688 N N . PRO A 1 97 ? -16.228 26.426 -12.299 1.00 34.95 383 PRO A N 1
ATOM 689 C CA . PRO A 1 97 ? -15.192 27.059 -11.477 1.00 32.36 383 PRO A CA 1
ATOM 690 C C . PRO A 1 97 ? -15.778 27.720 -10.240 1.00 28.27 383 PRO A C 1
ATOM 691 O O . PRO A 1 97 ? -16.902 28.227 -10.247 1.00 28.95 383 PRO A O 1
ATOM 695 N N . ASP A 1 98 ? -15.001 27.668 -9.154 1.00 26.36 384 ASP A N 1
ATOM 696 C CA . ASP A 1 98 ? -15.320 28.345 -7.895 1.00 28.73 384 ASP A CA 1
ATOM 697 C C . ASP A 1 98 ? -16.641 27.869 -7.292 1.00 32.98 384 ASP A C 1
ATOM 698 O O . ASP A 1 98 ? -17.279 28.592 -6.526 1.00 36.38 384 ASP A O 1
ATOM 703 N N . ALA A 1 99 ? -17.057 26.644 -7.607 1.00 32.59 385 ALA A N 1
ATOM 704 C CA . ALA A 1 99 ? -18.314 26.114 -7.094 1.00 31.94 385 ALA A CA 1
ATOM 705 C C . ALA A 1 99 ? -18.197 25.504 -5.703 1.00 27.21 385 ALA A C 1
ATOM 706 O O . ALA A 1 99 ? -19.219 25.364 -5.023 1.00 38.78 385 ALA A O 1
ATOM 708 N N . GLU A 1 100 ? -16.991 25.139 -5.266 1.00 29.98 386 GLU A N 1
ATOM 709 C CA . GLU A 1 100 ? -16.795 24.445 -3.992 1.00 42.04 386 GLU A CA 1
ATOM 710 C C . GLU A 1 100 ? -17.660 23.182 -3.925 1.00 39.65 386 GLU A C 1
ATOM 711 O O . GLU A 1 100 ? -18.347 22.921 -2.937 1.00 32.35 386 GLU A O 1
ATOM 717 N N . ALA A 1 101 ? -17.632 22.398 -5.007 1.00 32.40 387 ALA A N 1
ATOM 718 C CA . ALA A 1 101 ? -18.537 21.255 -5.123 1.00 33.29 387 ALA A CA 1
ATOM 719 C C . ALA A 1 101 ? -18.241 20.172 -4.089 1.00 33.60 387 ALA A C 1
ATOM 720 O O . ALA A 1 101 ? -19.169 19.513 -3.602 1.00 29.17 387 ALA A O 1
ATOM 722 N N . MET A 1 102 ? -16.967 19.964 -3.746 1.00 33.07 388 MET A N 1
ATOM 723 C CA . MET A 1 102 ? -16.638 18.933 -2.767 1.00 33.23 388 MET A CA 1
ATOM 724 C C . MET A 1 102 ? -17.186 19.287 -1.390 1.00 35.66 388 MET A C 1
ATOM 725 O O . MET A 1 102 ? -17.662 18.408 -0.662 1.00 29.39 388 MET A O 1
ATOM 730 N N . GLY A 1 103 ? -17.138 20.569 -1.018 1.00 32.68 389 GLY A N 1
ATOM 731 C CA . GLY A 1 103 ? -17.741 20.987 0.236 1.00 32.90 389 GLY A CA 1
ATOM 732 C C . GLY A 1 103 ? -19.253 20.887 0.226 1.00 34.20 389 GLY A C 1
ATOM 733 O O . GLY A 1 103 ? -19.867 20.609 1.260 1.00 35.07 389 GLY A O 1
ATOM 734 N N . TRP A 1 104 ? -19.872 21.106 -0.936 1.00 27.03 390 TRP A N 1
ATOM 735 C CA . TRP A 1 104 ? -21.322 20.992 -1.043 1.00 30.05 390 TRP A CA 1
ATOM 736 C C . TRP A 1 104 ? -21.775 19.539 -0.957 1.00 39.50 390 TRP A C 1
ATOM 737 O O . TRP A 1 104 ? -22.835 19.246 -0.394 1.00 32.84 390 TRP A O 1
ATOM 748 N N . LEU A 1 105 ? -20.988 18.614 -1.516 1.00 34.05 391 LEU A N 1
ATOM 749 C CA . LEU A 1 105 ? -21.354 17.203 -1.461 1.00 29.82 391 LEU A CA 1
ATOM 750 C C . LEU A 1 105 ? -21.252 16.649 -0.047 1.00 35.43 391 LEU A C 1
ATOM 751 O O . LEU A 1 105 ? -22.031 15.765 0.327 1.00 33.00 391 LEU A O 1
ATOM 756 N N . GLN A 1 106 ? -20.306 17.150 0.749 1.00 32.69 392 GLN A N 1
ATOM 757 C CA . GLN A 1 106 ? -20.142 16.648 2.109 1.00 34.49 392 GLN A CA 1
ATOM 758 C C . GLN A 1 106 ? -21.155 17.269 3.065 1.00 38.38 392 GLN A C 1
ATOM 759 O O . GLN A 1 106 ? -21.758 16.566 3.883 1.00 32.11 392 GLN A O 1
ATOM 765 N N . ASN A 1 107 ? -21.348 18.583 2.985 1.00 37.58 393 ASN A N 1
ATOM 766 C CA . ASN A 1 107 ? -22.233 19.304 3.901 1.00 44.01 393 ASN A CA 1
ATOM 767 C C . ASN A 1 107 ? -23.002 20.371 3.139 1.00 38.11 393 ASN A C 1
ATOM 768 O O . ASN A 1 107 ? -22.641 21.554 3.155 1.00 40.67 393 ASN A O 1
ATOM 773 N N . PRO A 1 108 ? -24.083 19.991 2.466 1.00 42.82 394 PRO A N 1
ATOM 774 C CA . PRO A 1 108 ? -24.911 20.982 1.776 1.00 45.04 394 PRO A CA 1
ATOM 775 C C . PRO A 1 108 ? -25.817 21.729 2.743 1.00 45.31 394 PRO A C 1
ATOM 776 O O . PRO A 1 108 ? -26.154 21.250 3.828 1.00 52.08 394 PRO A O 1
ATOM 780 N N . ARG A 1 109 ? -26.208 22.931 2.324 1.00 48.91 395 ARG A N 1
ATOM 781 C CA . ARG A 1 109 ? -27.166 23.734 3.079 1.00 60.56 395 ARG A CA 1
ATOM 782 C C . ARG A 1 109 ? -28.537 23.074 3.006 1.00 51.13 395 ARG A C 1
ATOM 783 O O . ARG A 1 109 ? -29.162 23.040 1.941 1.00 57.87 395 ARG A O 1
ATOM 791 N N . VAL A 1 110 ? -29.010 22.553 4.137 1.00 48.27 396 VAL A N 1
ATOM 792 C CA . VAL A 1 110 ? -30.220 21.741 4.202 1.00 53.69 396 VAL A CA 1
ATOM 793 C C . VAL A 1 110 ? -31.316 22.537 4.899 1.00 51.89 396 VAL A C 1
ATOM 794 O O . VAL A 1 110 ? -31.098 23.088 5.985 1.00 53.39 396 VAL A O 1
ATOM 798 N N . VAL A 1 111 ? -32.490 22.594 4.275 1.00 51.01 397 VAL A N 1
ATOM 799 C CA . VAL A 1 111 ? -33.662 23.259 4.844 1.00 47.56 397 VAL A CA 1
ATOM 800 C C . VAL A 1 111 ? -34.483 22.221 5.603 1.00 48.62 397 VAL A C 1
ATOM 801 O O . VAL A 1 111 ? -34.256 21.016 5.423 1.00 50.06 397 VAL A O 1
ATOM 805 N N . PRO A 1 112 ? -35.425 22.624 6.466 1.00 52.59 398 PRO A N 1
ATOM 806 C CA . PRO A 1 112 ? -36.256 21.619 7.157 1.00 48.65 398 PRO A CA 1
ATOM 807 C C . PRO A 1 112 ? -37.011 20.694 6.216 1.00 45.53 398 PRO A C 1
ATOM 808 O O . PRO A 1 112 ? -37.286 19.544 6.582 1.00 46.62 398 PRO A O 1
ATOM 812 N N . GLY A 1 113 ? -37.358 21.161 5.015 1.00 47.25 399 GLY A N 1
ATOM 813 C CA . GLY A 1 113 ? -38.048 20.302 4.068 1.00 43.39 399 GLY A CA 1
ATOM 814 C C . GLY A 1 113 ? -37.188 19.168 3.548 1.00 46.29 399 GLY A C 1
ATOM 815 O O . GLY A 1 113 ? -37.706 18.101 3.205 1.00 42.09 399 GLY A O 1
ATOM 816 N N . ASP A 1 114 ? -35.871 19.377 3.481 1.00 51.08 400 ASP A N 1
ATOM 817 C CA . ASP A 1 114 ? -34.974 18.318 3.029 1.00 37.36 400 ASP A CA 1
ATOM 818 C C . ASP A 1 114 ? -34.897 17.189 4.048 1.00 43.51 400 ASP A C 1
ATOM 819 O O . ASP A 1 114 ? -34.877 16.010 3.677 1.00 48.07 400 ASP A O 1
ATOM 824 N N . VAL A 1 115 ? -34.852 17.531 5.338 1.00 47.15 401 VAL A N 1
ATOM 825 C CA . VAL A 1 115 ? -34.788 16.510 6.378 1.00 50.65 401 VAL A CA 1
ATOM 826 C C . VAL A 1 115 ? -36.074 15.692 6.404 1.00 49.75 401 VAL A C 1
ATOM 827 O O . VAL A 1 115 ? -36.041 14.461 6.522 1.00 50.12 401 VAL A O 1
ATOM 831 N N . ALA A 1 116 ? -37.225 16.360 6.286 1.00 50.08 402 ALA A N 1
ATOM 832 C CA . ALA A 1 116 ? -38.494 15.641 6.275 1.00 46.83 402 ALA A CA 1
ATOM 833 C C . ALA A 1 116 ? -38.576 14.688 5.090 1.00 49.17 402 ALA A C 1
ATOM 834 O O . ALA A 1 116 ? -39.052 13.555 5.228 1.00 50.08 402 ALA A O 1
ATOM 836 N N . LEU A 1 117 ? -38.109 15.126 3.918 1.00 45.52 403 LEU A N 1
ATOM 837 C CA . LEU A 1 117 ? -38.094 14.247 2.754 1.00 46.67 403 LEU A CA 1
ATOM 838 C C . LEU A 1 117 ? -37.217 13.025 2.999 1.00 48.35 403 LEU A C 1
ATOM 839 O O . LEU A 1 117 ? -37.592 11.901 2.646 1.00 47.55 403 LEU A O 1
ATOM 844 N N . ASP A 1 118 ? -36.049 13.227 3.616 1.00 49.88 404 ASP A N 1
ATOM 845 C CA . ASP A 1 118 ? -35.156 12.113 3.917 1.00 50.08 404 ASP A CA 1
ATOM 846 C C . ASP A 1 118 ? -35.787 11.149 4.917 1.00 52.19 404 ASP A C 1
ATOM 847 O O . ASP A 1 118 ? -35.699 9.927 4.748 1.00 45.34 404 ASP A O 1
ATOM 852 N N . GLN A 1 119 ? -36.425 11.678 5.964 1.00 55.86 405 GLN A N 1
ATOM 853 C CA . GLN A 1 119 ? -37.070 10.817 6.951 1.00 57.13 405 GLN A CA 1
ATOM 854 C C . GLN A 1 119 ? -38.231 10.046 6.338 1.00 52.69 405 GLN A C 1
ATOM 855 O O . GLN A 1 119 ? -38.408 8.854 6.617 1.00 54.62 405 GLN A O 1
ATOM 861 N N . ALA A 1 120 ? -39.034 10.709 5.502 1.00 56.98 406 ALA A N 1
ATOM 862 C CA . ALA A 1 120 ? -40.159 10.031 4.868 1.00 53.37 406 ALA A CA 1
ATOM 863 C C . ALA A 1 120 ? -39.691 8.968 3.884 1.00 55.32 406 ALA A C 1
ATOM 864 O O . ALA A 1 120 ? -40.378 7.958 3.692 1.00 51.13 406 ALA A O 1
ATOM 866 N N . CYS A 1 121 ? -38.531 9.173 3.255 1.00 54.60 407 CYS A N 1
ATOM 867 C CA . CYS A 1 121 ? -38.019 8.181 2.317 1.00 47.14 407 CYS A CA 1
ATOM 868 C C . CYS A 1 121 ? -37.652 6.886 3.030 1.00 51.40 407 CYS A C 1
ATOM 869 O O . CYS A 1 121 ? -37.961 5.793 2.540 1.00 49.99 407 CYS A O 1
ATOM 872 N N . PHE A 1 122 ? -36.999 6.984 4.192 1.00 48.58 408 PHE A N 1
ATOM 873 C CA . PHE A 1 122 ? -36.698 5.779 4.957 1.00 54.88 408 PHE A CA 1
ATOM 874 C C . PHE A 1 122 ? -37.945 5.205 5.613 1.00 51.52 408 PHE A C 1
ATOM 875 O O . PHE A 1 122 ? -38.049 3.983 5.778 1.00 52.82 408 PHE A O 1
ATOM 883 N N . ARG A 1 123 ? -38.891 6.065 5.997 1.00 59.44 409 ARG A N 1
ATOM 884 C CA . ARG A 1 123 ? -40.096 5.602 6.678 1.00 56.49 409 ARG A CA 1
ATOM 885 C C . ARG A 1 123 ? -40.873 4.617 5.814 1.00 48.32 409 ARG A C 1
ATOM 886 O O . ARG A 1 123 ? -41.265 3.539 6.277 1.00 56.82 409 ARG A O 1
ATOM 894 N N . ILE A 1 124 ? -41.096 4.967 4.547 1.00 46.76 410 ILE A N 1
ATOM 895 C CA . ILE A 1 124 ? -41.877 4.102 3.670 1.00 48.32 410 ILE A CA 1
ATOM 896 C C . ILE A 1 124 ? -41.098 2.842 3.312 1.00 53.32 410 ILE A C 1
ATOM 897 O O . ILE A 1 124 ? -41.697 1.795 3.032 1.00 56.15 410 ILE A O 1
ATOM 902 N N . SER A 1 125 ? -39.762 2.907 3.331 1.00 55.41 411 SER A N 1
ATOM 903 C CA . SER A 1 125 ? -38.944 1.767 2.925 1.00 50.85 411 SER A CA 1
ATOM 904 C C . SER A 1 125 ? -39.228 0.518 3.747 1.00 57.77 411 SER A C 1
ATOM 905 O O . SER A 1 125 ? -38.982 -0.595 3.268 1.00 63.11 411 SER A O 1
ATOM 908 N N . GLY A 1 126 ? -39.743 0.672 4.965 1.00 57.95 412 GLY A N 1
ATOM 909 C CA . GLY A 1 126 ? -40.023 -0.459 5.821 1.00 63.37 412 GLY A CA 1
ATOM 910 C C . GLY A 1 126 ? -38.811 -1.091 6.463 1.00 68.29 412 GLY A C 1
ATOM 911 O O . GLY A 1 126 ? -38.955 -2.119 7.138 1.00 77.93 412 GLY A O 1
ATOM 912 N N . ALA A 1 127 ? -37.624 -0.520 6.275 1.00 66.67 413 ALA A N 1
ATOM 913 C CA . ALA A 1 127 ? -36.428 -1.067 6.893 1.00 74.02 413 ALA A CA 1
ATOM 914 C C . ALA A 1 127 ? -36.496 -0.915 8.408 1.00 74.80 413 ALA A C 1
ATOM 915 O O . ALA A 1 127 ? -37.128 0.003 8.938 1.00 73.84 413 ALA A O 1
ATOM 917 N N . ALA A 1 128 ? -35.834 -1.837 9.106 1.00 79.59 414 ALA A N 1
ATOM 918 C CA . ALA A 1 128 ? -35.880 -1.879 10.562 1.00 82.19 414 ALA A CA 1
ATOM 919 C C . ALA A 1 128 ? -35.185 -0.674 11.184 1.00 89.72 414 ALA A C 1
ATOM 920 O O . ALA A 1 128 ? -35.831 0.154 11.834 1.00 93.11 414 ALA A O 1
ATOM 922 N N . ARG A 1 129 ? -33.874 -0.564 10.988 1.00 89.12 415 ARG A N 1
ATOM 923 C CA . ARG A 1 129 ? -33.065 0.460 11.635 1.00 86.26 415 ARG A CA 1
ATOM 924 C C . ARG A 1 129 ? -32.369 1.315 10.587 1.00 78.59 415 ARG A C 1
ATOM 925 O O . ARG A 1 129 ? -31.794 0.786 9.629 1.00 71.43 415 ARG A O 1
ATOM 933 N N . ASN A 1 130 ? -32.426 2.632 10.770 1.00 78.90 416 ASN A N 1
ATOM 934 C CA . ASN A 1 130 ? -31.615 3.558 9.991 1.00 66.87 416 ASN A CA 1
ATOM 935 C C . ASN A 1 130 ? -30.331 3.837 10.757 1.00 69.08 416 ASN A C 1
ATOM 936 O O . ASN A 1 130 ? -30.365 4.083 11.967 1.00 75.50 416 ASN A O 1
ATOM 941 N N . SER A 1 131 ? -29.205 3.795 10.056 1.00 62.00 417 SER A N 1
ATOM 942 C CA . SER A 1 131 ? -27.912 3.947 10.707 1.00 58.64 417 SER A CA 1
ATOM 943 C C . SER A 1 131 ? -26.874 4.322 9.661 1.00 53.93 417 SER A C 1
ATOM 944 O O . SER A 1 131 ? -27.178 4.466 8.473 1.00 53.90 417 SER A O 1
ATOM 947 N N . SER A 1 132 ? -25.632 4.479 10.121 1.00 47.89 418 SER A N 1
ATOM 948 C CA . SER A 1 132 ? -24.522 4.708 9.208 1.00 50.80 418 SER A CA 1
ATOM 949 C C . SER A 1 132 ? -24.212 3.481 8.364 1.00 47.55 418 SER A C 1
ATOM 950 O O . SER A 1 132 ? -23.523 3.602 7.345 1.00 51.75 418 SER A O 1
ATOM 953 N N . SER A 1 133 ? -24.714 2.310 8.758 1.00 42.96 419 SER A N 1
ATOM 954 C CA . SER A 1 133 ? -24.421 1.057 8.078 1.00 49.51 419 SER A CA 1
ATOM 955 C C . SER A 1 133 ? -25.462 0.688 7.031 1.00 48.22 419 SER A C 1
ATOM 956 O O . SER A 1 133 ? -25.233 -0.248 6.256 1.00 44.38 419 SER A O 1
ATOM 959 N N . PHE A 1 134 ? -26.596 1.381 7.000 1.00 44.84 420 PHE A N 1
ATOM 960 C CA . PHE A 1 134 ? -27.668 1.029 6.080 1.00 40.54 420 PHE A CA 1
ATOM 961 C C . PHE A 1 134 ? -27.235 1.302 4.645 1.00 36.66 420 PHE A C 1
ATOM 962 O O . PHE A 1 134 ? -26.820 2.417 4.312 1.00 36.57 420 PHE A O 1
ATOM 970 N N . ILE A 1 135 ? -27.324 0.278 3.799 1.00 37.88 421 ILE A N 1
ATOM 971 C CA . ILE A 1 135 ? -26.971 0.425 2.393 1.00 33.63 421 ILE A CA 1
ATOM 972 C C . ILE A 1 135 ? -28.081 1.194 1.691 1.00 37.25 421 ILE A C 1
ATOM 973 O O . ILE A 1 135 ? -29.232 0.747 1.642 1.00 36.38 421 ILE A O 1
ATOM 978 N N . THR A 1 136 ? -27.741 2.363 1.148 1.00 35.53 422 THR A N 1
ATOM 979 C CA . THR A 1 136 ? -28.724 3.224 0.510 1.00 33.42 422 THR A CA 1
ATOM 980 C C . THR A 1 136 ? -28.565 3.323 -0.998 1.00 35.65 422 THR A C 1
ATOM 981 O O . THR A 1 136 ? -29.514 3.730 -1.673 1.00 35.57 422 THR A O 1
ATOM 985 N N . GLY A 1 137 ? -27.404 2.967 -1.539 1.00 31.00 423 GLY A N 1
ATOM 986 C CA . GLY A 1 137 ? -27.150 3.138 -2.952 1.00 30.30 423 GLY A CA 1
ATOM 987 C C . GLY A 1 137 ? -26.622 4.500 -3.343 1.00 32.51 423 GLY A C 1
ATOM 988 O O . GLY A 1 137 ? -26.433 4.748 -4.542 1.00 30.49 423 GLY A O 1
ATOM 989 N N . SER A 1 138 ? -26.387 5.391 -2.378 1.00 29.14 424 SER A N 1
ATOM 990 C CA . SER A 1 138 ? -25.785 6.696 -2.652 1.00 33.43 424 SER A CA 1
ATOM 991 C C . SER A 1 138 ? -25.156 7.221 -1.371 1.00 29.95 424 SER A C 1
ATOM 992 O O . SER A 1 138 ? -25.844 7.339 -0.352 1.00 32.20 424 SER A O 1
ATOM 995 N N . VAL A 1 139 ? -23.862 7.550 -1.423 1.00 26.20 425 VAL A N 1
ATOM 996 C CA . VAL A 1 139 ? -23.168 8.007 -0.221 1.00 28.96 425 VAL A CA 1
ATOM 997 C C . VAL A 1 139 ? -23.567 9.437 0.136 1.00 30.10 425 VAL A C 1
ATOM 998 O O . VAL A 1 139 ? -23.500 9.833 1.307 1.00 32.94 425 VAL A O 1
ATOM 1002 N N . ALA A 1 140 ? -23.994 10.228 -0.845 1.00 30.60 426 ALA A N 1
ATOM 1003 C CA . ALA A 1 140 ? -24.484 11.582 -0.617 1.00 31.61 426 ALA A CA 1
ATOM 1004 C C . ALA A 1 140 ? -25.926 11.663 -1.092 1.00 31.69 426 ALA A C 1
ATOM 1005 O O . ALA A 1 140 ? -26.240 11.222 -2.202 1.00 37.29 426 ALA A O 1
ATOM 1007 N N A ARG A 1 141 ? -26.800 12.221 -0.248 0.55 34.13 427 ARG A N 1
ATOM 1008 N N B ARG A 1 141 ? -26.794 12.233 -0.251 0.45 34.14 427 ARG A N 1
ATOM 1009 C CA A ARG A 1 141 ? -28.225 12.260 -0.564 0.55 35.36 427 ARG A CA 1
ATOM 1010 C CA B ARG A 1 141 ? -28.221 12.269 -0.559 0.45 35.36 427 ARG A CA 1
ATOM 1011 C C A ARG A 1 141 ? -28.527 13.089 -1.804 0.55 34.67 427 ARG A C 1
ATOM 1012 C C B ARG A 1 141 ? -28.512 13.067 -1.823 0.45 34.65 427 ARG A C 1
ATOM 1013 O O A ARG A 1 141 ? -29.578 12.894 -2.424 0.55 34.84 427 ARG A O 1
ATOM 1014 O O B ARG A 1 141 ? -29.534 12.836 -2.479 0.45 34.86 427 ARG A O 1
ATOM 1029 N N . ALA A 1 142 ? -27.641 14.013 -2.176 1.00 27.83 428 ALA A N 1
ATOM 1030 C CA . ALA A 1 142 ? -27.874 14.800 -3.380 1.00 29.52 428 ALA A CA 1
ATOM 1031 C C . ALA A 1 142 ? -27.673 13.967 -4.639 1.00 31.47 428 ALA A C 1
ATOM 1032 O O . ALA A 1 142 ? -28.286 14.255 -5.673 1.00 34.68 428 ALA A O 1
ATOM 1034 N N . VAL A 1 143 ? -26.844 12.931 -4.569 1.00 25.15 429 VAL A N 1
ATOM 1035 C CA . VAL A 1 143 ? -26.564 12.094 -5.739 1.00 29.84 429 VAL A CA 1
ATOM 1036 C C . VAL A 1 143 ? -27.668 11.050 -5.879 1.00 29.44 429 VAL A C 1
ATOM 1037 O O . VAL A 1 143 ? -27.975 10.351 -4.899 1.00 23.02 429 VAL A O 1
ATOM 1041 N N . PRO A 1 144 ? -28.263 10.898 -7.061 1.00 27.56 430 PRO A N 1
ATOM 1042 C CA . PRO A 1 144 ? -29.318 9.893 -7.239 1.00 28.18 430 PRO A CA 1
ATOM 1043 C C . PRO A 1 144 ? -28.808 8.480 -6.997 1.00 33.81 430 PRO A C 1
ATOM 1044 O O . PRO A 1 144 ? -27.606 8.205 -6.976 1.00 31.60 430 PRO A O 1
ATOM 1048 N N . HIS A 1 145 ? -29.762 7.570 -6.806 1.00 26.16 431 HIS A N 1
ATOM 1049 C CA . HIS A 1 145 ? -29.441 6.171 -6.567 1.00 29.04 431 HIS A CA 1
ATOM 1050 C C . HIS A 1 145 ? -28.592 5.624 -7.706 1.00 27.50 431 HIS A C 1
ATOM 1051 O O . HIS A 1 145 ? -28.879 5.867 -8.882 1.00 26.13 431 HIS A O 1
ATOM 1058 N N . LEU A 1 146 ? -27.529 4.900 -7.349 1.00 27.78 432 LEU A N 1
ATOM 1059 C CA . LEU A 1 146 ? -26.624 4.358 -8.355 1.00 27.63 432 LEU A CA 1
ATOM 1060 C C . LEU A 1 146 ? -27.330 3.395 -9.300 1.00 30.90 432 LEU A C 1
ATOM 1061 O O . LEU A 1 146 ? -26.882 3.222 -10.440 1.00 29.72 432 LEU A O 1
ATOM 1066 N N . GLY A 1 147 ? -28.430 2.780 -8.859 1.00 33.76 433 GLY A N 1
ATOM 1067 C CA . GLY A 1 147 ? -29.155 1.856 -9.714 1.00 30.44 433 GLY A CA 1
ATOM 1068 C C . GLY A 1 147 ? -29.657 2.483 -10.999 1.00 24.39 433 GLY A C 1
ATOM 1069 O O . GLY A 1 147 ? -29.768 1.802 -12.021 1.00 30.85 433 GLY A O 1
ATOM 1070 N N . TYR A 1 148 ? -29.968 3.782 -10.972 1.00 22.13 434 TYR A N 1
ATOM 1071 C CA . TYR A 1 148 ? -30.385 4.452 -12.198 1.00 28.02 434 TYR A CA 1
ATOM 1072 C C . TYR A 1 148 ? -29.236 4.556 -13.193 1.00 32.45 434 TYR A C 1
ATOM 1073 O O . TYR A 1 148 ? -29.464 4.498 -14.407 1.00 33.07 434 TYR A O 1
ATOM 1082 N N . ALA A 1 149 ? -27.998 4.687 -12.703 1.00 26.71 435 ALA A N 1
ATOM 1083 C CA . ALA A 1 149 ? -26.841 4.638 -13.593 1.00 29.66 435 ALA A CA 1
ATOM 1084 C C . ALA A 1 149 ? -26.586 3.220 -14.085 1.00 26.37 435 ALA A C 1
ATOM 1085 O O . ALA A 1 149 ? -26.227 3.013 -15.251 1.00 28.68 435 ALA A O 1
ATOM 1087 N N . MET A 1 150 ? -26.754 2.232 -13.207 1.00 22.50 436 MET A N 1
ATOM 1088 C CA . MET A 1 150 ? -26.567 0.845 -13.614 1.00 24.91 436 MET A CA 1
ATOM 1089 C C . MET A 1 150 ? -27.628 0.412 -14.616 1.00 24.92 436 MET A C 1
ATOM 1090 O O . MET A 1 150 ? -27.323 -0.295 -15.582 1.00 27.62 436 MET A O 1
ATOM 1095 N N . ALA A 1 151 ? -28.880 0.828 -14.400 1.00 25.08 437 ALA A N 1
ATOM 1096 C CA . ALA A 1 151 ? -29.952 0.454 -15.316 1.00 27.62 437 ALA A CA 1
ATOM 1097 C C . ALA A 1 151 ? -29.767 1.107 -16.679 1.00 34.01 437 ALA A C 1
ATOM 1098 O O . ALA A 1 151 ? -30.049 0.490 -17.712 1.00 34.65 437 ALA A O 1
ATOM 1100 N N . ALA A 1 152 ? -29.294 2.351 -16.701 1.00 29.53 438 ALA A N 1
ATOM 1101 C CA . ALA A 1 152 ? -29.052 3.057 -17.951 1.00 32.54 438 ALA A CA 1
ATOM 1102 C C . ALA A 1 152 ? -27.688 2.752 -18.559 1.00 27.70 438 ALA A C 1
ATOM 1103 O O . ALA A 1 152 ? -27.428 3.172 -19.692 1.00 32.99 438 ALA A O 1
ATOM 1105 N N . GLY A 1 153 ? -26.822 2.034 -17.850 1.00 31.40 439 GLY A N 1
ATOM 1106 C CA . GLY A 1 153 ? -25.478 1.783 -18.355 1.00 26.67 439 GLY A CA 1
ATOM 1107 C C . GLY A 1 153 ? -24.664 3.045 -18.538 1.00 33.11 439 GLY A C 1
ATOM 1108 O O . GLY A 1 153 ? -23.907 3.160 -19.510 1.00 37.04 439 GLY A O 1
ATOM 1109 N N . ARG A 1 154 ? -24.808 4.002 -17.624 1.00 28.23 440 ARG A N 1
ATOM 1110 C CA . ARG A 1 154 ? -24.152 5.304 -17.730 1.00 31.69 440 ARG A CA 1
ATOM 1111 C C . ARG A 1 154 ? -22.940 5.296 -16.806 1.00 28.29 440 ARG A C 1
ATOM 1112 O O . ARG A 1 154 ? -23.028 5.651 -15.630 1.00 28.12 440 ARG A O 1
ATOM 1120 N N . PHE A 1 155 ? -21.792 4.886 -17.347 1.00 24.58 441 PHE A N 1
ATOM 1121 C CA . PHE A 1 155 ? -20.583 4.852 -16.535 1.00 26.95 441 PHE A CA 1
ATOM 1122 C C . PHE A 1 155 ? -20.103 6.248 -16.162 1.00 29.46 441 PHE A C 1
ATOM 1123 O O . PHE A 1 155 ? -19.432 6.402 -15.136 1.00 27.42 441 PHE A O 1
ATOM 1131 N N . GLY A 1 156 ? -20.447 7.267 -16.955 1.00 24.17 442 GLY A N 1
ATOM 1132 C CA . GLY A 1 156 ? -20.090 8.635 -16.615 1.00 25.92 442 GLY A CA 1
ATOM 1133 C C . GLY A 1 156 ? -20.771 9.157 -15.370 1.00 25.41 442 GLY A C 1
ATOM 1134 O O . GLY A 1 156 ? -20.260 10.090 -14.742 1.00 27.21 442 GLY A O 1
ATOM 1135 N N . TRP A 1 157 ? -21.915 8.579 -15.000 1.00 24.61 443 TRP A N 1
ATOM 1136 C CA . TRP A 1 157 ? -22.596 8.944 -13.765 1.00 26.65 443 TRP A CA 1
ATOM 1137 C C . TRP A 1 157 ? -21.907 8.387 -12.527 1.00 20.76 443 TRP A C 1
ATOM 1138 O O . TRP A 1 157 ? -22.319 8.711 -11.409 1.00 26.22 443 TRP A O 1
ATOM 1149 N N . GLY A 1 158 ? -20.875 7.558 -12.694 1.00 26.22 444 GLY A N 1
ATOM 1150 C CA . GLY A 1 158 ? -20.095 7.123 -11.551 1.00 25.88 444 GLY A CA 1
ATOM 1151 C C . GLY A 1 158 ? -19.230 8.213 -10.950 1.00 25.64 444 GLY A C 1
ATOM 1152 O O . GLY A 1 158 ? -18.862 8.118 -9.774 1.00 25.77 444 GLY A O 1
ATOM 1153 N N . LEU A 1 159 ? -18.899 9.246 -11.731 1.00 24.22 445 LEU A N 1
ATOM 1154 C CA . LEU A 1 159 ? -18.094 10.343 -11.199 1.00 26.91 445 LEU A CA 1
ATOM 1155 C C . LEU A 1 159 ? -18.766 10.985 -9.992 1.00 25.61 445 LEU A C 1
ATOM 1156 O O . LEU A 1 159 ? -18.114 11.238 -8.972 1.00 24.01 445 LEU A O 1
ATOM 1161 N N . ALA A 1 160 ? -20.077 11.236 -10.084 1.00 26.77 446 ALA A N 1
ATOM 1162 C CA . ALA A 1 160 ? -20.796 11.856 -8.975 1.00 26.41 446 ALA A CA 1
ATOM 1163 C C . ALA A 1 160 ? -20.688 11.021 -7.703 1.00 24.19 446 ALA A C 1
ATOM 1164 O O . ALA A 1 160 ? -20.529 11.568 -6.606 1.00 29.41 446 ALA A O 1
ATOM 1166 N N . HIS A 1 161 ? -20.763 9.693 -7.830 1.00 23.78 447 HIS A N 1
ATOM 1167 C CA . HIS A 1 161 ? -20.640 8.831 -6.658 1.00 24.83 447 HIS A CA 1
ATOM 1168 C C . HIS A 1 161 ? -19.200 8.759 -6.158 1.00 27.75 447 HIS A C 1
ATOM 1169 O O . HIS A 1 161 ? -18.959 8.819 -4.947 1.00 21.55 447 HIS A O 1
ATOM 1176 N N . ALA A 1 162 ? -18.232 8.628 -7.071 1.00 26.06 448 ALA A N 1
ATOM 1177 C CA . ALA A 1 162 ? -16.833 8.585 -6.655 1.00 24.07 448 ALA A CA 1
ATOM 1178 C C . ALA A 1 162 ? -16.406 9.896 -6.008 1.00 28.02 448 ALA A C 1
ATOM 1179 O O . ALA A 1 162 ? -15.704 9.892 -4.990 1.00 28.60 448 ALA A O 1
ATOM 1181 N N . ALA A 1 163 ? -16.822 11.029 -6.579 1.00 24.47 449 ALA A N 1
ATOM 1182 C CA . ALA A 1 163 ? -16.496 12.311 -5.966 1.00 25.70 449 ALA A CA 1
ATOM 1183 C C . ALA A 1 163 ? -17.170 12.453 -4.609 1.00 22.66 449 ALA A C 1
ATOM 1184 O O . ALA A 1 163 ? -16.564 12.965 -3.661 1.00 24.57 449 ALA A O 1
ATOM 1186 N N . ALA A 1 164 ? -18.419 11.994 -4.491 1.00 28.20 450 ALA A N 1
ATOM 1187 C CA . ALA A 1 164 ? -19.129 12.116 -3.223 1.00 24.15 450 ALA A CA 1
ATOM 1188 C C . ALA A 1 164 ? -18.530 11.210 -2.155 1.00 20.36 450 ALA A C 1
ATOM 1189 O O . ALA A 1 164 ? -18.516 11.576 -0.974 1.00 26.10 450 ALA A O 1
ATOM 1191 N N . ALA A 1 165 ? -18.029 10.035 -2.546 1.00 23.84 451 ALA A N 1
ATOM 1192 C CA . ALA A 1 165 ? -17.341 9.168 -1.592 1.00 22.08 451 ALA A CA 1
ATOM 1193 C C . ALA A 1 165 ? -16.092 9.840 -1.040 1.00 25.37 451 ALA A C 1
ATOM 1194 O O . ALA A 1 165 ? -15.839 9.804 0.170 1.00 26.82 451 ALA A O 1
ATOM 1196 N N . VAL A 1 166 ? -15.290 10.450 -1.914 1.00 27.18 452 VAL A N 1
ATOM 1197 C CA . VAL A 1 166 ? -14.115 11.171 -1.442 1.00 25.51 452 VAL A CA 1
ATOM 1198 C C . VAL A 1 166 ? -14.531 12.345 -0.562 1.00 26.33 452 VAL A C 1
ATOM 1199 O O . VAL A 1 166 ? -13.966 12.560 0.518 1.00 21.98 452 VAL A O 1
ATOM 1203 N N . ALA A 1 167 ? -15.552 13.096 -0.989 1.00 25.77 453 ALA A N 1
ATOM 1204 C CA . ALA A 1 167 ? -15.994 14.269 -0.239 1.00 24.08 453 ALA A CA 1
ATOM 1205 C C . ALA A 1 167 ? -16.557 13.900 1.128 1.00 27.52 453 ALA A C 1
ATOM 1206 O O . ALA A 1 167 ? -16.389 14.660 2.088 1.00 28.75 453 ALA A O 1
ATOM 1208 N N . MET A 1 168 ? -17.224 12.747 1.236 1.00 29.23 454 MET A N 1
ATOM 1209 C CA . MET A 1 168 ? -17.800 12.316 2.505 1.00 27.95 454 MET A CA 1
ATOM 1210 C C . MET A 1 168 ? -16.769 11.731 3.462 1.00 32.12 454 MET A C 1
ATOM 1211 O O . MET A 1 168 ? -17.042 11.649 4.665 1.00 26.38 454 MET A O 1
ATOM 1216 N N . SER A 1 169 ? -15.603 11.326 2.967 1.00 26.33 455 SER A N 1
ATOM 1217 C CA . SER A 1 169 ? -14.596 10.719 3.828 1.00 30.75 455 SER A CA 1
ATOM 1218 C C . SER A 1 169 ? -14.004 11.743 4.791 1.00 28.89 455 SER A C 1
ATOM 1219 O O . SER A 1 169 ? -13.752 12.893 4.426 1.00 32.15 455 SER A O 1
ATOM 1222 N N . ARG A 1 170 ? -13.774 11.309 6.027 1.00 32.10 456 ARG A N 1
ATOM 1223 C CA . ARG A 1 170 ? -13.149 12.133 7.052 1.00 36.64 456 ARG A CA 1
ATOM 1224 C C . ARG A 1 170 ? -11.630 11.998 7.070 1.00 35.84 456 ARG A C 1
ATOM 1225 O O . ARG A 1 170 ? -10.978 12.581 7.943 1.00 34.21 456 ARG A O 1
ATOM 1233 N N . ARG A 1 171 ? -11.055 11.251 6.127 1.00 31.17 457 ARG A N 1
ATOM 1234 C CA . ARG A 1 171 ? -9.632 10.938 6.141 1.00 36.46 457 ARG A CA 1
ATOM 1235 C C . ARG A 1 171 ? -8.786 11.889 5.304 1.00 33.15 457 ARG A C 1
ATOM 1236 O O . ARG A 1 171 ? -7.559 11.872 5.439 1.00 34.17 457 ARG A O 1
ATOM 1244 N N . TYR A 1 172 ? -9.397 12.709 4.452 1.00 31.26 458 TYR A N 1
ATOM 1245 C CA . TYR A 1 172 ? -8.680 13.681 3.637 1.00 33.87 458 TYR A CA 1
ATOM 1246 C C . TYR A 1 172 ? -9.079 15.093 4.046 1.00 35.11 458 TYR A C 1
ATOM 1247 O O . TYR A 1 172 ? -10.244 15.344 4.369 1.00 32.95 458 TYR A O 1
ATOM 1256 N N . ASP A 1 173 ? -8.113 16.015 4.031 1.00 31.05 459 ASP A N 1
ATOM 1257 C CA . ASP A 1 173 ? -8.411 17.416 4.288 1.00 32.79 459 ASP A CA 1
ATOM 1258 C C . ASP A 1 173 ? -8.831 18.107 2.989 1.00 35.36 459 ASP A C 1
ATOM 1259 O O . ASP A 1 173 ? -8.915 17.486 1.926 1.00 27.92 459 ASP A O 1
ATOM 1264 N N . ARG A 1 174 ? -9.081 19.418 3.075 1.00 33.06 460 ARG A N 1
ATOM 1265 C CA . ARG A 1 174 ? -9.630 20.154 1.938 1.00 32.92 460 ARG A CA 1
ATOM 1266 C C . ARG A 1 174 ? -8.684 20.139 0.743 1.00 29.42 460 ARG A C 1
ATOM 1267 O O . ARG A 1 174 ? -9.118 19.933 -0.397 1.00 30.28 460 ARG A O 1
ATOM 1275 N N . ALA A 1 175 ? -7.391 20.371 0.980 1.00 30.01 461 ALA A N 1
ATOM 1276 C CA . ALA A 1 175 ? -6.435 20.385 -0.123 1.00 30.23 461 ALA A CA 1
ATOM 1277 C C . ALA A 1 175 ? -6.299 19.005 -0.758 1.00 31.40 461 ALA A C 1
ATOM 1278 O O . ALA A 1 175 ? -6.186 18.889 -1.984 1.00 31.73 461 ALA A O 1
ATOM 1280 N N . GLN A 1 176 ? -6.312 17.948 0.055 1.00 27.00 462 GLN A N 1
ATOM 1281 C CA . GLN A 1 176 ? -6.218 16.602 -0.503 1.00 29.86 462 GLN A CA 1
ATOM 1282 C C . GLN A 1 176 ? -7.445 16.268 -1.343 1.00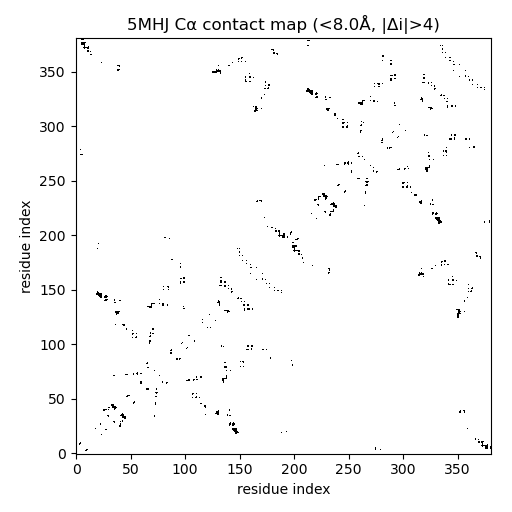 27.17 462 GLN A C 1
ATOM 1283 O O . GLN A 1 176 ? -7.325 15.645 -2.404 1.00 25.73 462 GLN A O 1
ATOM 1289 N N . LYS A 1 177 ? -8.630 16.692 -0.899 1.00 30.45 463 LYS A N 1
ATOM 1290 C CA . LYS A 1 177 ? -9.834 16.464 -1.691 1.00 30.22 463 LYS A CA 1
ATOM 1291 C C . LYS A 1 177 ? -9.795 17.235 -3.005 1.00 25.61 463 LYS A C 1
ATOM 1292 O O . LYS A 1 177 ? -10.272 16.734 -4.031 1.00 29.49 463 LYS A O 1
ATOM 1298 N N . GLY A 1 178 ? -9.222 18.441 -2.998 1.00 29.07 464 GLY A N 1
ATOM 1299 C CA . GLY A 1 178 ? -9.126 19.214 -4.226 1.00 27.75 464 GLY A CA 1
ATOM 1300 C C . GLY A 1 178 ? -8.231 18.564 -5.266 1.00 27.53 464 GLY A C 1
ATOM 1301 O O . GLY A 1 178 ? -8.500 18.648 -6.469 1.00 24.88 464 GLY A O 1
ATOM 1302 N N . PHE A 1 179 ? -7.151 17.915 -4.824 1.00 26.77 465 PHE A N 1
ATOM 1303 C CA . PHE A 1 179 ? -6.302 17.188 -5.763 1.00 26.47 465 PHE A CA 1
ATOM 1304 C C . PHE A 1 179 ? -7.049 16.007 -6.372 1.00 23.78 465 PHE A C 1
ATOM 1305 O O . PHE A 1 179 ? -6.936 15.745 -7.576 1.00 20.81 465 PHE A O 1
ATOM 1313 N N . LEU A 1 180 ? -7.826 15.289 -5.556 1.00 23.49 466 LEU A N 1
ATOM 1314 C CA . LEU A 1 180 ? -8.576 14.144 -6.063 1.00 24.55 466 LEU A CA 1
ATOM 1315 C C . LEU A 1 180 ? -9.699 14.570 -7.000 1.00 24.51 466 LEU A C 1
ATOM 1316 O O . LEU A 1 180 ? -10.034 13.832 -7.934 1.00 23.02 466 LEU A O 1
ATOM 1321 N N . LEU A 1 181 ? -10.298 15.742 -6.771 1.00 21.83 467 LEU A N 1
ATOM 1322 C CA . LEU A 1 181 ? -11.291 16.244 -7.716 1.00 23.09 467 LEU A CA 1
ATOM 1323 C C . LEU A 1 181 ? -10.650 16.572 -9.057 1.00 25.32 467 LEU A C 1
ATOM 1324 O O . LEU A 1 181 ? -11.217 16.265 -10.112 1.00 21.77 467 LEU A O 1
ATOM 1329 N N . THR A 1 182 ? -9.470 17.200 -9.036 1.00 24.28 468 THR A N 1
ATOM 1330 C CA . THR A 1 182 ? -8.749 17.460 -10.277 1.00 22.39 468 THR A CA 1
ATOM 1331 C C . THR A 1 182 ? -8.433 16.157 -11.002 1.00 20.43 468 THR A C 1
ATOM 1332 O O . THR A 1 182 ? -8.601 16.059 -12.223 1.00 26.01 468 THR A O 1
ATOM 1336 N N . SER A 1 183 ? -7.999 15.138 -10.258 1.00 20.32 469 SER A N 1
ATOM 1337 C CA . SER A 1 183 ? -7.715 13.839 -10.862 1.00 25.58 469 SER A CA 1
ATOM 1338 C C . SER A 1 183 ? -8.975 13.222 -11.463 1.00 25.04 469 SER A C 1
ATOM 1339 O O . SER A 1 183 ? -8.964 12.746 -12.605 1.00 19.93 469 SER A O 1
ATOM 1342 N N . LEU A 1 184 ? -10.078 13.227 -10.707 1.00 20.45 470 LEU A N 1
ATOM 1343 C CA . LEU A 1 184 ? -11.334 12.683 -11.221 1.00 22.55 470 LEU A CA 1
ATOM 1344 C C . 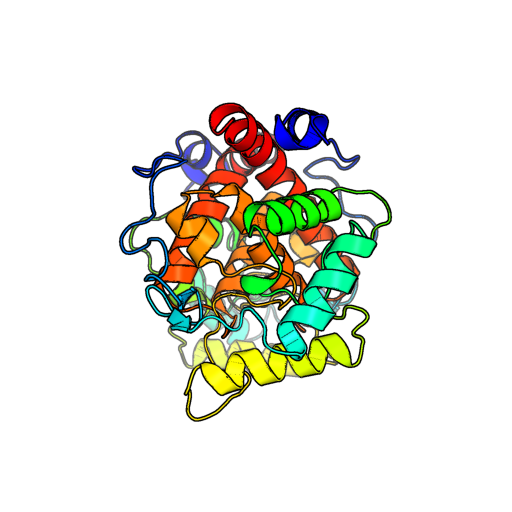LEU A 1 184 ? -11.825 13.470 -12.432 1.00 23.78 470 LEU A C 1
ATOM 1345 O O . LEU A 1 184 ? -12.311 12.883 -13.406 1.00 23.32 470 LEU A O 1
ATOM 1350 N N . ARG A 1 185 ? -11.708 14.801 -12.386 1.00 25.75 471 ARG A N 1
ATOM 1351 C CA . ARG A 1 185 ? -12.090 15.634 -13.525 1.00 26.21 471 ARG A CA 1
ATOM 1352 C C . ARG A 1 185 ? -11.361 15.208 -14.795 1.00 27.27 471 ARG A C 1
ATOM 1353 O O . ARG A 1 185 ? -11.974 15.070 -15.859 1.00 30.41 471 ARG A O 1
ATOM 1361 N N . ARG A 1 186 ? -10.041 15.012 -14.700 1.00 22.41 472 ARG A N 1
ATOM 1362 C CA . ARG A 1 186 ? -9.254 14.626 -15.868 1.00 32.17 472 ARG A CA 1
ATOM 1363 C C . ARG A 1 186 ? -9.675 13.261 -16.391 1.00 23.86 472 ARG A C 1
ATOM 1364 O O . ARG A 1 186 ? -9.744 13.044 -17.606 1.00 24.62 472 ARG A O 1
ATOM 1372 N N . ALA A 1 187 ? -9.937 12.320 -15.483 1.00 25.62 473 ALA A N 1
ATOM 1373 C CA . ALA A 1 187 ? -10.264 10.961 -15.895 1.00 28.28 473 ALA A CA 1
ATOM 1374 C C . ALA A 1 187 ? -11.612 10.899 -16.599 1.00 27.05 473 ALA A C 1
ATOM 1375 O O . ALA A 1 187 ? -11.758 10.207 -17.615 1.00 26.51 473 ALA A O 1
ATOM 1377 N N . TYR A 1 188 ? -12.607 11.620 -16.084 1.00 27.46 474 TYR A N 1
ATOM 1378 C CA . TYR A 1 188 ? -13.973 11.456 -16.562 1.00 27.14 474 TYR A CA 1
ATOM 1379 C C . TYR A 1 188 ? -14.332 12.373 -17.721 1.00 26.31 474 TYR A C 1
ATOM 1380 O O . TYR A 1 188 ? -15.289 12.073 -18.443 1.00 29.62 474 TYR A O 1
ATOM 1389 N N . ALA A 1 189 ? -13.597 13.469 -17.926 1.00 31.05 475 ALA A N 1
ATOM 1390 C CA . ALA A 1 189 ? -13.981 14.419 -18.970 1.00 33.79 475 ALA A CA 1
ATOM 1391 C C . ALA A 1 189 ? -14.076 13.779 -20.351 1.00 31.63 475 ALA A C 1
ATOM 1392 O O . ALA A 1 189 ? -15.107 13.970 -21.021 1.00 27.64 475 ALA A O 1
ATOM 1394 N N . PRO A 1 190 ? -13.086 13.020 -20.842 1.00 27.81 476 PRO A N 1
ATOM 1395 C CA . PRO A 1 190 ? -13.273 12.389 -22.158 1.00 31.65 476 PRO A CA 1
ATOM 1396 C C . PRO A 1 190 ? -14.309 11.279 -22.143 1.00 32.47 476 PRO A C 1
ATOM 1397 O O . PRO A 1 190 ? -14.935 11.020 -23.177 1.00 31.30 476 PRO A O 1
ATOM 1401 N N . LEU A 1 191 ? -14.509 10.614 -21.003 1.00 28.75 477 LEU A N 1
ATOM 1402 C CA . LEU A 1 191 ? -15.557 9.602 -20.923 1.00 33.72 477 LEU A CA 1
ATOM 1403 C C . LEU A 1 191 ? -16.938 10.241 -21.002 1.00 31.38 477 LEU A C 1
ATOM 1404 O O . LEU A 1 191 ? -17.810 9.759 -21.734 1.00 32.95 477 LEU A O 1
ATOM 1409 N N . LEU A 1 192 ? -17.151 11.334 -20.264 1.00 30.75 478 LEU A N 1
ATOM 1410 C CA . LEU A 1 192 ? -18.443 12.009 -20.296 1.00 32.64 478 LEU A CA 1
ATOM 1411 C C . LEU A 1 192 ? -18.736 12.574 -21.681 1.00 33.72 478 LEU A C 1
ATOM 1412 O O . LEU A 1 192 ? -19.870 12.492 -22.165 1.00 39.55 478 LEU A O 1
ATOM 1417 N N . ALA A 1 193 ? -17.722 13.146 -22.336 1.00 33.35 479 ALA A N 1
ATOM 1418 C CA . ALA A 1 193 ? -17.916 13.680 -23.680 1.00 31.85 479 ALA A CA 1
ATOM 1419 C C . ALA A 1 193 ? -18.308 12.581 -24.660 1.00 37.20 479 ALA A C 1
ATOM 1420 O O . ALA A 1 193 ? -19.189 12.776 -25.505 1.00 40.61 479 ALA A O 1
ATOM 1422 N N . ARG A 1 194 ? -17.660 11.419 -24.564 1.00 36.51 480 ARG A N 1
ATOM 1423 C CA . ARG A 1 194 ? -17.982 10.316 -25.463 1.00 36.95 480 ARG A CA 1
ATOM 1424 C C . ARG A 1 194 ? -19.339 9.709 -25.131 1.00 45.65 480 ARG A C 1
ATOM 1425 O O . ARG A 1 194 ? -20.129 9.403 -26.033 1.00 40.73 480 ARG A O 1
ATOM 1433 N N . GLU A 1 195 ? -19.634 9.538 -23.841 1.00 44.18 481 GLU A N 1
ATOM 1434 C CA . GLU A 1 195 ? -20.887 8.905 -23.444 1.00 37.72 481 GLU A CA 1
ATOM 1435 C C . GLU A 1 195 ? -22.083 9.799 -23.750 1.00 44.84 481 GLU A C 1
ATOM 1436 O O . GLU A 1 195 ? -23.121 9.316 -24.217 1.00 41.16 481 GLU A O 1
ATOM 1442 N N . ASN A 1 196 ? -21.958 11.106 -23.504 1.00 47.64 482 ASN A N 1
ATOM 1443 C CA . ASN A 1 196 ? -23.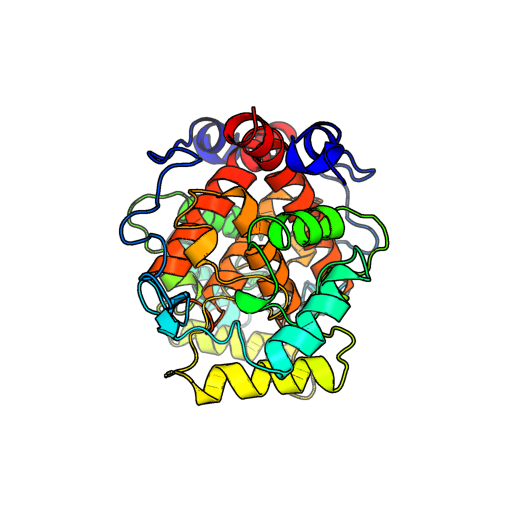072 12.012 -23.766 1.00 41.58 482 ASN A CA 1
ATOM 1444 C C . ASN A 1 196 ? -23.346 12.134 -25.260 1.00 51.15 482 ASN A C 1
ATOM 1445 O O . ASN A 1 196 ? -24.507 12.204 -25.680 1.00 53.14 482 ASN A O 1
ATOM 1450 N N . ALA A 1 197 ? -22.292 12.157 -26.079 1.00 47.29 483 ALA A N 1
ATOM 1451 C CA . ALA A 1 197 ? -22.478 12.259 -27.523 1.00 46.29 483 ALA A CA 1
ATOM 1452 C C . ALA A 1 197 ? -23.161 11.018 -28.089 1.00 57.77 483 ALA A C 1
ATOM 1453 O O . ALA A 1 197 ? -23.970 11.120 -29.017 1.00 63.59 483 ALA A O 1
ATOM 1455 N N . ALA A 1 198 ? -22.850 9.840 -27.544 1.00 47.71 484 ALA A N 1
ATOM 1456 C CA . ALA A 1 198 ? -23.414 8.603 -28.077 1.00 54.12 484 ALA A CA 1
ATOM 1457 C C . ALA A 1 198 ? -24.864 8.414 -27.647 1.00 60.87 484 ALA A C 1
ATOM 1458 O O . ALA A 1 198 ? -25.722 8.089 -28.475 1.00 64.92 484 ALA A O 1
ATOM 1460 N N . LEU A 1 199 ? -25.157 8.631 -26.362 1.00 53.14 485 LEU A N 1
ATOM 1461 C CA . LEU A 1 199 ? -26.490 8.428 -25.801 1.00 53.52 485 LEU A CA 1
ATOM 1462 C C . LEU A 1 199 ? -27.434 9.602 -26.060 1.00 56.62 485 LEU A C 1
ATOM 1463 O O . LEU A 1 199 ? -28.367 9.820 -25.281 1.00 58.34 485 LEU A O 1
ATOM 1468 N N . THR A 1 200 ? -27.210 10.358 -27.131 1.00 61.01 486 THR A N 1
ATOM 1469 C CA . THR A 1 200 ? -28.111 11.448 -27.509 1.00 64.11 486 THR A CA 1
ATOM 1470 C C . THR A 1 200 ? -28.354 11.452 -29.011 1.00 69.73 486 THR A C 1
ATOM 1471 O O . THR A 1 200 ? -27.466 11.111 -29.792 1.00 70.54 486 THR A O 1
ATOM 1475 N N . ASP B 1 8 ? -28.857 24.163 -22.058 1.00 69.98 294 ASP B N 1
ATOM 1476 C CA . ASP B 1 8 ? -27.733 23.387 -21.549 1.00 66.93 294 ASP B CA 1
ATOM 1477 C C . ASP B 1 8 ? -27.301 22.323 -22.555 1.00 65.94 294 ASP B C 1
ATOM 1478 O O . ASP B 1 8 ? -26.829 21.249 -22.178 1.00 60.72 294 ASP B O 1
ATOM 1483 N N . ALA B 1 9 ? -27.463 22.634 -23.843 1.00 59.37 295 ALA B N 1
ATOM 1484 C CA . ALA B 1 9 ? -27.104 21.686 -24.890 1.00 56.85 295 ALA B CA 1
ATOM 1485 C C . ALA B 1 9 ? -25.601 21.464 -24.984 1.00 53.79 295 ALA B C 1
ATOM 1486 O O . ALA B 1 9 ? -25.174 20.430 -25.508 1.00 53.23 295 ALA B O 1
ATOM 1488 N N . ASP B 1 10 ? -24.794 22.405 -24.489 1.00 55.13 296 ASP B N 1
ATOM 1489 C CA . ASP B 1 10 ? -23.344 22.246 -24.544 1.00 54.63 296 ASP B CA 1
ATOM 1490 C C . ASP B 1 10 ? -22.883 21.085 -23.671 1.00 47.82 296 ASP B C 1
ATOM 1491 O O . ASP B 1 10 ? -21.985 20.327 -24.057 1.00 49.74 296 ASP B O 1
ATOM 1496 N N . ALA B 1 11 ? -23.490 20.926 -22.494 1.00 45.34 297 ALA B N 1
ATOM 1497 C CA . ALA B 1 11 ? -23.134 19.828 -21.605 1.00 41.85 297 ALA B CA 1
ATOM 1498 C C . ALA B 1 11 ? -23.846 18.533 -21.978 1.00 48.03 297 ALA B C 1
ATOM 1499 O O . ALA B 1 11 ? -23.267 17.450 -21.837 1.00 42.84 297 ALA B O 1
ATOM 1501 N N . THR B 1 12 ? -25.090 18.621 -22.455 1.00 54.87 298 THR B N 1
ATOM 1502 C CA . THR B 1 12 ? -25.829 17.419 -22.825 1.00 41.37 298 THR B CA 1
ATOM 1503 C C . THR B 1 12 ? -25.201 16.733 -24.033 1.00 45.67 298 THR B C 1
ATOM 1504 O O . THR B 1 12 ? -25.083 15.503 -24.065 1.00 46.54 298 THR B O 1
ATOM 1508 N N . SER B 1 13 ? -24.780 17.511 -25.032 1.00 40.30 299 SER B N 1
ATOM 1509 C CA . SER B 1 13 ? -24.133 16.935 -26.203 1.00 43.99 299 SER B CA 1
ATOM 1510 C C . SER B 1 13 ? -22.725 16.434 -25.914 1.00 48.82 299 SER B C 1
ATOM 1511 O O . SER B 1 13 ? -22.146 15.747 -26.762 1.00 52.82 299 SER B O 1
ATOM 1514 N N . GLY B 1 14 ? -22.164 16.759 -24.751 1.00 46.06 300 GLY B N 1
ATOM 1515 C CA . GLY B 1 14 ? -20.820 16.351 -24.404 1.00 44.57 300 GLY B CA 1
ATOM 1516 C C . GLY B 1 14 ? -19.729 17.300 -24.841 1.00 36.86 300 GLY B C 1
ATOM 1517 O O . GLY B 1 14 ? -18.567 17.089 -24.472 1.00 33.50 300 GLY B O 1
ATOM 1518 N N . ALA B 1 15 ? -20.062 18.343 -25.606 1.00 40.86 301 ALA B N 1
ATOM 1519 C CA . ALA B 1 15 ? -19.037 19.255 -26.101 1.00 37.91 301 ALA B CA 1
ATOM 1520 C C . ALA B 1 15 ? -18.338 19.989 -24.966 1.00 38.53 301 ALA B C 1
ATOM 1521 O O . ALA B 1 15 ? -17.139 20.274 -25.059 1.00 38.99 301 ALA B O 1
ATOM 1523 N N . PHE B 1 16 ? -19.064 20.300 -23.888 1.00 37.35 302 PHE B N 1
ATOM 1524 C CA . PHE B 1 16 ? -18.443 20.979 -22.755 1.00 35.22 302 PHE B CA 1
ATOM 1525 C C . PHE B 1 16 ? -17.343 20.127 -22.137 1.00 37.86 302 PHE B C 1
ATOM 1526 O O . PHE B 1 16 ? -16.260 20.632 -21.819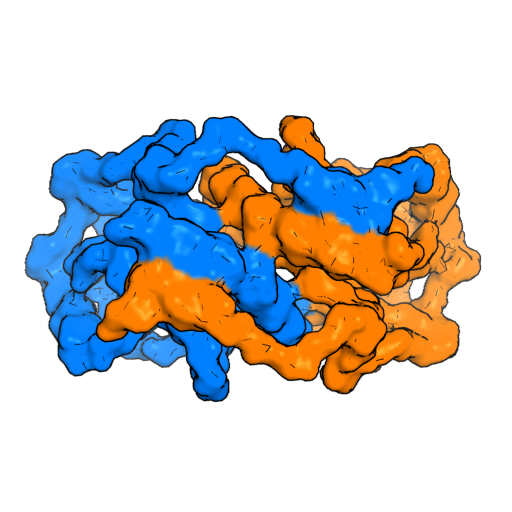 1.00 35.43 302 PHE B O 1
ATOM 1534 N N . TYR B 1 17 ? -17.600 18.831 -21.955 1.00 34.83 303 TYR B N 1
ATOM 1535 C CA . TYR B 1 17 ? -16.609 17.983 -21.307 1.00 31.75 303 TYR B CA 1
ATOM 1536 C C . TYR B 1 17 ? -15.433 17.689 -22.230 1.00 33.15 303 TYR B C 1
ATOM 1537 O O . TYR B 1 17 ? -14.309 17.494 -21.755 1.00 30.37 303 TYR B O 1
ATOM 1546 N N . ALA B 1 18 ? -15.662 17.680 -23.545 1.00 29.78 304 ALA B N 1
ATOM 1547 C CA . ALA B 1 18 ? -14.564 17.503 -24.488 1.00 40.95 304 ALA B CA 1
ATOM 1548 C C . ALA B 1 18 ? -13.634 18.709 -24.523 1.00 39.40 304 ALA B C 1
ATOM 1549 O O . ALA B 1 18 ? -12.478 18.573 -24.939 1.00 42.16 304 ALA B O 1
ATOM 1551 N N . ARG B 1 19 ? -14.108 19.878 -24.092 1.00 38.11 305 ARG B N 1
ATOM 1552 C CA . ARG B 1 19 ? -13.314 21.098 -24.096 1.00 43.05 305 ARG B CA 1
ATOM 1553 C C . ARG B 1 19 ? -12.627 21.377 -22.768 1.00 37.50 305 ARG B C 1
ATOM 1554 O O . ARG B 1 19 ? -11.727 22.224 -22.726 1.00 36.82 305 ARG B O 1
ATOM 1562 N N . TYR B 1 20 ? -13.024 20.701 -21.690 1.00 31.22 306 TYR B N 1
ATOM 1563 C CA . TYR B 1 20 ? -12.505 21.041 -20.372 1.00 32.22 306 TYR B CA 1
ATOM 1564 C C . TYR B 1 20 ? -10.999 20.822 -20.309 1.00 32.30 306 TYR B C 1
ATOM 1565 O O . TYR B 1 20 ? -10.486 19.793 -20.759 1.00 31.11 306 TYR B O 1
ATOM 1574 N N . ARG B 1 21 ? -10.294 21.801 -19.746 1.00 33.34 307 ARG B N 1
ATOM 1575 C CA . ARG B 1 21 ? -8.857 21.710 -19.542 1.00 33.20 307 ARG B CA 1
ATOM 1576 C C . ARG B 1 21 ? -8.503 22.433 -18.251 1.00 30.53 307 ARG B C 1
ATOM 1577 O O . ARG B 1 21 ? -9.010 23.526 -17.988 1.00 35.80 307 ARG B O 1
ATOM 1585 N N . ASP B 1 22 ? -7.643 21.817 -17.450 1.00 29.69 308 ASP B N 1
ATOM 1586 C CA . ASP B 1 22 ? -7.087 22.467 -16.276 1.00 35.53 308 ASP B CA 1
ATOM 1587 C C . ASP B 1 22 ? -5.733 23.083 -16.630 1.00 34.05 308 ASP B C 1
ATOM 1588 O O . ASP B 1 22 ? -5.263 23.007 -17.768 1.00 27.40 308 ASP B O 1
ATOM 1593 N N . GLY B 1 23 ? -5.106 23.714 -15.641 1.00 30.69 309 GLY B N 1
ATOM 1594 C CA . GLY B 1 23 ? -3.818 24.353 -15.810 1.00 30.87 309 GLY B CA 1
ATOM 1595 C C . GLY B 1 23 ? -2.640 23.596 -15.239 1.00 34.28 309 GLY B C 1
ATOM 1596 O O . GLY B 1 23 ? -1.530 24.141 -15.211 1.00 34.26 309 GLY B O 1
ATOM 1597 N N . TYR B 1 24 ? -2.834 22.362 -14.789 1.00 32.08 310 TYR B N 1
ATOM 1598 C CA . TYR B 1 24 ? -1.761 21.596 -14.178 1.00 33.29 310 TYR B CA 1
ATOM 1599 C C . TYR B 1 24 ? -1.058 20.726 -15.217 1.00 28.77 310 TYR B C 1
ATOM 1600 O O . TYR B 1 24 ? -1.568 20.479 -16.312 1.00 26.96 310 TYR B O 1
ATOM 1609 N N . VAL B 1 25 ? 0.138 20.269 -14.856 1.00 31.30 311 VAL B N 1
ATOM 1610 C CA . VAL B 1 25 ? 0.971 19.445 -15.723 1.00 27.76 311 VAL B CA 1
ATOM 1611 C C . VAL B 1 25 ? 1.362 18.194 -14.951 1.00 29.04 311 VAL B C 1
ATOM 1612 O O . VAL B 1 25 ? 1.850 18.290 -13.819 1.00 31.20 311 VAL B O 1
ATOM 1616 N N . SER B 1 26 ? 1.131 17.027 -15.552 1.00 28.21 312 SER B N 1
ATOM 1617 C CA . SER B 1 26 ? 1.571 15.776 -14.947 1.00 28.46 312 SER B CA 1
ATOM 1618 C C . SER B 1 26 ? 3.071 15.820 -14.685 1.00 27.14 312 SER B C 1
ATOM 1619 O O . SER B 1 26 ? 3.851 16.277 -15.525 1.00 28.03 312 SER B O 1
ATOM 1622 N N . GLY B 1 27 ? 3.471 15.348 -13.506 1.00 29.68 313 GLY B N 1
ATOM 1623 C CA . GLY B 1 27 ? 4.859 15.331 -13.110 1.00 31.54 313 GLY B CA 1
ATOM 1624 C C . GLY B 1 27 ? 5.311 16.533 -12.307 1.00 39.49 313 GLY B C 1
ATOM 1625 O O . GLY B 1 27 ? 6.352 16.460 -11.643 1.00 31.27 313 GLY B O 1
ATOM 1626 N N . GLU B 1 28 ? 4.560 17.632 -12.345 1.00 33.32 314 GLU B N 1
ATOM 1627 C CA . GLU B 1 28 ? 4.910 18.843 -11.612 1.00 31.21 314 GLU B CA 1
ATOM 1628 C C . GLU B 1 28 ? 4.281 18.821 -10.221 1.00 29.52 314 GLU B C 1
ATOM 1629 O O . GLU B 1 28 ? 3.162 18.329 -10.053 1.00 32.52 314 GLU B O 1
ATOM 1635 N N . PRO B 1 29 ? 4.978 19.354 -9.218 1.00 37.36 315 PRO B N 1
ATOM 1636 C CA . PRO B 1 29 ? 4.439 19.334 -7.852 1.00 36.12 315 PRO B CA 1
ATOM 1637 C C . PRO B 1 29 ? 3.127 20.099 -7.747 1.00 33.27 315 PRO B C 1
ATOM 1638 O O . PRO B 1 29 ? 2.956 21.168 -8.337 1.00 29.17 315 PRO B O 1
ATOM 1642 N N . TRP B 1 30 ? 2.192 19.529 -6.994 1.00 31.68 316 TRP B N 1
ATOM 1643 C CA . TRP B 1 30 ? 0.953 20.228 -6.686 1.00 33.61 316 TRP B CA 1
ATOM 1644 C C . TRP B 1 30 ? 1.248 21.424 -5.779 1.00 33.23 316 TRP B C 1
ATOM 1645 O O . TRP B 1 30 ? 2.165 21.363 -4.952 1.00 32.39 316 TRP B O 1
ATOM 1656 N N . PRO B 1 31 ? 0.519 22.531 -5.930 1.00 35.33 317 PRO B N 1
ATOM 1657 C CA . PRO B 1 31 ? 0.773 23.698 -5.072 1.00 32.86 317 PRO B CA 1
ATOM 1658 C C . PRO B 1 31 ? 0.664 23.342 -3.596 1.00 35.92 317 PRO B C 1
ATOM 1659 O O . PRO B 1 31 ? -0.284 22.685 -3.164 1.00 41.65 317 PRO B O 1
ATOM 1663 N N . GLY B 1 32 ? 1.654 23.784 -2.821 1.00 38.49 318 GLY B N 1
ATOM 1664 C CA . GLY B 1 32 ? 1.708 23.486 -1.406 1.00 31.83 318 GLY B CA 1
ATOM 1665 C C . GLY B 1 32 ? 2.150 22.083 -1.063 1.00 38.60 318 GLY B C 1
ATOM 1666 O O . GLY B 1 32 ? 2.193 21.739 0.125 1.00 36.06 318 GLY B O 1
ATOM 1667 N N . ALA B 1 33 ? 2.482 21.262 -2.056 1.00 32.55 319 ALA B N 1
ATOM 1668 C CA . ALA B 1 33 ? 2.890 19.884 -1.837 1.00 41.38 319 ALA B CA 1
ATOM 1669 C C . ALA B 1 33 ? 4.336 19.694 -2.267 1.00 39.43 319 ALA B C 1
ATOM 1670 O O . ALA B 1 33 ? 4.828 20.364 -3.180 1.00 39.71 319 ALA B O 1
ATOM 1672 N N . GLY B 1 34 ? 5.012 18.767 -1.603 1.00 42.26 320 GLY B N 1
ATOM 1673 C CA . GLY B 1 34 ? 6.386 18.466 -1.910 1.00 36.31 320 GLY B CA 1
ATOM 1674 C C . GLY B 1 34 ? 6.844 17.256 -1.133 1.00 40.60 320 GLY B C 1
ATOM 1675 O O . GLY B 1 34 ? 6.068 16.634 -0.397 1.00 40.77 320 GLY B O 1
ATOM 1676 N N . PRO B 1 35 ? 8.116 16.884 -1.288 1.00 41.08 321 PRO B N 1
ATOM 1677 C CA . PRO B 1 35 ? 8.633 15.753 -0.528 1.00 37.12 321 PRO B CA 1
ATOM 1678 C C . PRO B 1 35 ? 8.708 16.097 0.949 1.00 34.18 321 PRO B C 1
ATOM 1679 O O . PRO B 1 35 ? 8.768 17.281 1.322 1.00 36.52 321 PRO B O 1
ATOM 1683 N N . PRO B 1 36 ? 8.674 15.101 1.826 1.00 35.15 322 PRO B N 1
ATOM 1684 C CA . PRO B 1 36 ? 8.812 15.368 3.260 1.00 40.43 322 PRO B CA 1
ATOM 1685 C C . PRO B 1 36 ? 10.203 15.886 3.573 1.00 44.20 322 PRO B C 1
ATOM 1686 O O . PRO B 1 36 ? 11.113 15.776 2.737 1.00 33.63 322 PRO B O 1
ATOM 1690 N N . PRO B 1 37 ? 10.407 16.476 4.749 1.00 46.15 323 PRO B N 1
ATOM 1691 C CA . PRO B 1 37 ? 11.752 16.909 5.116 1.00 45.39 323 PRO B CA 1
ATOM 1692 C C . PRO B 1 37 ? 12.691 15.724 5.184 1.00 46.58 323 PRO B C 1
ATOM 1693 O O . PRO B 1 37 ? 12.261 14.579 5.421 1.00 39.51 323 PRO B O 1
ATOM 1697 N N . PRO B 1 38 ? 13.987 15.943 4.957 1.00 45.13 324 PRO B N 1
ATOM 1698 C CA . PRO B 1 38 ? 14.947 14.832 5.019 1.00 45.26 324 PRO B CA 1
ATOM 1699 C C . PRO B 1 38 ? 14.917 14.159 6.384 1.00 43.63 324 PRO B C 1
ATOM 1700 O O . PRO B 1 38 ? 14.998 14.817 7.424 1.00 51.33 324 PRO B O 1
ATOM 1704 N N . GLY B 1 39 ? 14.787 12.834 6.371 1.00 36.30 325 GLY B N 1
ATOM 1705 C CA . GLY B 1 39 ? 14.647 12.068 7.588 1.00 49.00 325 GLY B CA 1
ATOM 1706 C C . GLY B 1 39 ? 13.223 11.867 8.062 1.00 56.00 325 GLY B C 1
ATOM 1707 O O . GLY B 1 39 ? 13.018 11.201 9.086 1.00 55.48 325 GLY B O 1
ATOM 1708 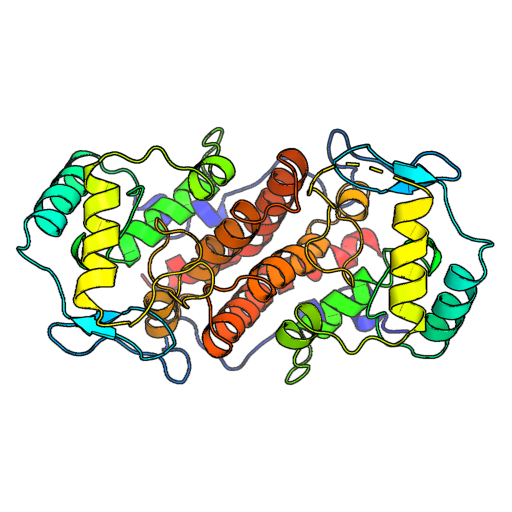N N . ARG B 1 40 ? 12.235 12.412 7.355 1.00 45.03 326 ARG B N 1
ATOM 1709 C CA . ARG B 1 40 ? 10.836 12.307 7.742 1.00 49.40 326 ARG B CA 1
ATOM 1710 C C . ARG B 1 40 ? 10.024 11.748 6.579 1.00 45.97 326 ARG B C 1
ATOM 1711 O O . ARG B 1 40 ? 10.488 11.693 5.438 1.00 46.82 326 ARG B O 1
ATOM 1719 N N . VAL B 1 41 ? 8.793 11.327 6.880 1.00 46.31 327 VAL B N 1
ATOM 1720 C CA . VAL B 1 41 ? 7.879 10.781 5.883 1.00 48.08 327 VAL B CA 1
ATOM 1721 C C . VAL B 1 41 ? 6.533 11.484 6.003 1.00 48.39 327 VAL B C 1
ATOM 1722 O O . VAL B 1 41 ? 6.152 11.957 7.078 1.00 45.75 327 VAL B O 1
ATOM 1726 N N . LEU B 1 42 ? 5.806 11.542 4.887 1.00 37.79 328 LEU B N 1
ATOM 1727 C CA . LEU B 1 42 ? 4.551 12.283 4.849 1.00 46.04 328 LEU B CA 1
ATOM 1728 C C . LEU B 1 42 ? 3.522 11.662 5.784 1.00 41.39 328 LEU B C 1
ATOM 1729 O O . LEU B 1 42 ? 3.431 10.437 5.916 1.00 44.39 328 LEU B O 1
ATOM 1734 N N . TYR B 1 43 ? 2.737 12.520 6.429 1.00 42.03 329 TYR B N 1
ATOM 1735 C CA . TYR B 1 43 ? 1.798 12.082 7.450 1.00 46.53 329 TYR B CA 1
ATOM 1736 C C . TYR B 1 43 ? 0.679 13.104 7.571 1.00 42.43 329 TYR B C 1
ATOM 1737 O O . TYR B 1 43 ? 0.896 14.304 7.390 1.00 43.04 329 TYR B O 1
ATOM 1746 N N . GLY B 1 44 ? -0.520 12.611 7.877 1.00 39.06 330 GLY B N 1
ATOM 1747 C CA . GLY B 1 44 ? -1.626 13.505 8.184 1.00 41.22 330 GLY B CA 1
ATOM 1748 C C . GLY B 1 44 ? -2.069 14.316 6.980 1.00 38.90 330 GLY B C 1
ATOM 1749 O O . GLY B 1 44 ? -2.217 13.800 5.867 1.00 43.06 330 GLY B O 1
ATOM 1750 N N . GLY B 1 45 ? -2.290 15.606 7.209 1.00 32.79 331 GLY B N 1
ATOM 1751 C CA . GLY B 1 45 ? -2.765 16.499 6.176 1.00 37.77 331 GLY B CA 1
ATOM 1752 C C . GLY B 1 45 ? -1.648 16.967 5.264 1.00 39.54 331 GLY B C 1
ATOM 1753 O O . GLY B 1 45 ? -0.528 16.453 5.274 1.00 43.42 331 GLY B O 1
ATOM 1754 N N . LEU B 1 46 ? -1.972 17.973 4.456 1.00 35.53 332 LEU B N 1
ATOM 1755 C CA . LEU B 1 46 ? -1.012 18.493 3.493 1.00 39.54 332 LEU B CA 1
ATOM 1756 C C . LEU B 1 46 ? 0.141 19.187 4.207 1.00 40.17 332 LEU B C 1
ATOM 1757 O O . LEU B 1 46 ? -0.073 20.039 5.074 1.00 37.24 332 LEU B O 1
ATOM 1762 N N . GLY B 1 47 ? 1.369 18.814 3.844 1.00 36.14 333 GLY B N 1
ATOM 1763 C CA . GLY B 1 47 ? 2.557 19.434 4.381 1.00 37.22 333 GLY B CA 1
ATOM 1764 C C . GLY B 1 47 ? 3.071 18.838 5.674 1.00 40.91 333 GLY B C 1
ATOM 1765 O O . GLY B 1 47 ? 4.243 19.042 6.007 1.00 48.78 333 GLY B O 1
ATOM 1766 N N . ASP B 1 48 ? 2.239 18.113 6.413 1.00 37.30 334 ASP B N 1
ATOM 1767 C CA . ASP B 1 48 ? 2.681 17.540 7.674 1.00 44.30 334 ASP B CA 1
ATOM 1768 C C . ASP B 1 48 ? 3.508 16.281 7.430 1.00 47.04 334 ASP B C 1
ATOM 1769 O O . ASP B 1 48 ? 3.464 15.673 6.357 1.00 45.32 334 ASP B O 1
ATOM 1774 N N . SER B 1 49 ? 4.272 15.893 8.449 1.00 44.69 335 SER B N 1
ATOM 1775 C CA . SER B 1 49 ? 5.156 14.743 8.333 1.00 49.36 335 SER B CA 1
ATOM 1776 C C . SER B 1 49 ? 5.512 14.240 9.724 1.00 53.68 335 SER B C 1
ATOM 1777 O O . SER B 1 49 ? 5.342 14.944 10.722 1.00 56.13 335 SER B O 1
ATOM 1780 N N . ARG B 1 50 ? 6.010 13.008 9.769 1.00 45.96 336 ARG B N 1
ATOM 1781 C CA . ARG B 1 50 ? 6.470 12.359 10.986 1.00 50.18 336 ARG B CA 1
ATOM 1782 C C . ARG B 1 50 ? 7.871 11.806 10.773 1.00 59.74 336 ARG B C 1
ATOM 1783 O O . ARG B 1 50 ? 8.267 11.538 9.634 1.00 55.49 336 ARG B O 1
ATOM 1791 N N . PRO B 1 51 ? 8.648 11.637 11.844 1.00 61.86 337 PRO B N 1
ATOM 1792 C CA . PRO B 1 51 ? 9.996 11.076 11.695 1.00 62.29 337 PRO B CA 1
ATOM 1793 C C . PRO B 1 51 ? 9.961 9.658 11.143 1.00 52.28 337 PRO B C 1
ATOM 1794 O O . PRO B 1 51 ? 8.965 8.940 11.247 1.00 61.15 337 PRO B O 1
ATOM 1798 N N . GLY B 1 52 ? 11.086 9.255 10.546 1.00 56.93 338 GLY B N 1
ATOM 1799 C CA . GLY B 1 52 ? 11.165 7.954 9.918 1.00 55.00 338 GLY B CA 1
ATOM 1800 C C . GLY B 1 52 ? 11.455 6.833 10.899 1.00 54.13 338 GLY B C 1
ATOM 1801 O O . GLY B 1 52 ? 11.921 7.044 12.018 1.00 64.45 338 GLY B O 1
ATOM 1802 N N . LEU B 1 53 ? 11.172 5.610 10.450 1.00 53.01 339 LEU B N 1
ATOM 1803 C CA . LEU B 1 53 ? 11.374 4.403 11.243 1.00 59.60 339 LEU B CA 1
ATOM 1804 C C . LEU B 1 53 ? 12.209 3.381 10.480 1.00 57.04 339 LEU B C 1
ATOM 1805 O O . LEU B 1 53 ? 12.058 2.175 10.685 1.00 62.58 339 LEU B O 1
ATOM 1810 N N . TRP B 1 54 ? 13.102 3.853 9.606 1.00 48.10 340 TRP B N 1
ATOM 1811 C CA . TRP B 1 54 ? 13.734 2.965 8.633 1.00 56.82 340 TRP B CA 1
ATOM 1812 C C . TRP B 1 54 ? 14.560 1.871 9.298 1.00 66.77 340 TRP B C 1
ATOM 1813 O O . TRP B 1 54 ? 14.618 0.745 8.789 1.00 64.63 340 TRP B O 1
ATOM 1824 N N . GLY B 1 55 ? 15.191 2.168 10.428 1.00 59.66 341 GLY B N 1
ATOM 1825 C CA . GLY B 1 55 ? 15.976 1.173 11.125 1.00 70.35 341 GLY B CA 1
ATOM 1826 C C . GLY B 1 55 ? 15.229 0.353 12.150 1.00 67.25 341 GLY B C 1
ATOM 1827 O O . GLY B 1 55 ? 15.828 -0.522 12.783 1.00 72.27 341 GLY B O 1
ATOM 1828 N N . ALA B 1 56 ? 13.935 0.602 12.330 1.00 70.93 342 ALA B N 1
ATOM 1829 C CA . ALA B 1 56 ? 13.176 -0.083 13.361 1.00 63.19 342 ALA B CA 1
ATOM 1830 C C . ALA B 1 56 ? 12.951 -1.548 12.988 1.00 74.08 342 ALA B C 1
ATOM 1831 O O . ALA B 1 56 ? 12.919 -1.899 11.805 1.00 72.83 342 ALA B O 1
ATOM 1833 N N . PRO B 1 57 ? 12.799 -2.426 13.985 1.00 77.02 343 PRO B N 1
ATOM 1834 C CA . PRO B 1 57 ? 12.553 -3.845 13.673 1.00 68.13 343 PRO B CA 1
ATOM 1835 C C . PRO B 1 57 ? 11.236 -4.087 12.957 1.00 73.22 343 PRO B C 1
ATOM 1836 O O . PRO B 1 57 ? 11.194 -4.871 12.000 1.00 71.08 343 PRO B O 1
ATOM 1840 N N . GLU B 1 58 ? 10.154 -3.441 13.402 1.00 68.80 344 GLU B N 1
ATOM 1841 C CA . GLU B 1 58 ? 8.859 -3.638 12.758 1.00 70.66 344 GLU B CA 1
ATOM 1842 C C . GLU B 1 58 ? 8.893 -3.190 11.304 1.00 71.69 344 GLU B C 1
ATOM 1843 O O . GLU B 1 58 ? 8.264 -3.812 10.439 1.00 70.11 344 GLU B O 1
ATOM 1849 N N . ALA B 1 59 ? 9.623 -2.110 11.013 1.00 65.36 345 ALA B N 1
ATOM 1850 C CA . ALA B 1 59 ? 9.761 -1.672 9.630 1.00 63.91 345 ALA B CA 1
ATOM 1851 C C . ALA B 1 59 ? 10.586 -2.656 8.811 1.00 67.08 345 ALA B C 1
ATOM 1852 O O . ALA B 1 59 ? 10.330 -2.830 7.614 1.00 67.40 345 ALA B O 1
ATOM 1854 N N . GLU B 1 60 ? 11.571 -3.309 9.431 1.00 67.18 346 GLU B N 1
ATOM 1855 C CA . GLU B 1 60 ? 12.369 -4.294 8.713 1.00 72.44 346 GLU B CA 1
ATOM 1856 C C . GLU B 1 60 ? 11.658 -5.638 8.607 1.00 69.38 346 GLU B C 1
ATOM 1857 O O . GLU B 1 60 ? 11.809 -6.331 7.594 1.00 70.88 346 GLU B O 1
ATOM 1863 N N . GLU B 1 61 ? 10.880 -6.018 9.625 1.00 66.00 347 GLU B N 1
ATOM 1864 C CA . GLU B 1 61 ? 10.130 -7.269 9.550 1.00 71.83 347 GLU B CA 1
ATOM 1865 C C . GLU B 1 61 ? 9.067 -7.224 8.460 1.00 76.39 347 GLU B C 1
ATOM 1866 O O . GLU B 1 61 ? 8.788 -8.249 7.828 1.00 75.08 347 GLU B O 1
ATOM 1872 N N . ALA B 1 62 ? 8.477 -6.052 8.215 1.00 78.23 348 ALA B N 1
ATOM 1873 C CA . ALA B 1 62 ? 7.478 -5.907 7.168 1.00 72.19 348 ALA B CA 1
ATOM 1874 C C . ALA B 1 62 ? 8.091 -5.579 5.816 1.00 70.32 348 ALA B C 1
ATOM 1875 O O . ALA B 1 62 ? 7.440 -5.796 4.788 1.00 70.51 348 ALA B O 1
ATOM 1877 N N . ARG B 1 63 ? 9.322 -5.067 5.793 1.00 73.14 349 ARG B N 1
ATOM 1878 C CA . ARG B 1 63 ? 9.980 -4.778 4.524 1.00 73.28 349 ARG B CA 1
ATOM 1879 C C . ARG B 1 63 ? 10.372 -6.064 3.808 1.00 76.61 349 ARG B C 1
ATOM 1880 O O . ARG B 1 63 ? 10.048 -6.255 2.630 1.00 74.75 349 ARG B O 1
ATOM 1888 N N . ARG B 1 64 ? 11.070 -6.964 4.506 1.00 79.03 350 ARG B N 1
ATOM 1889 C CA . ARG B 1 64 ? 11.468 -8.220 3.882 1.00 80.53 350 ARG B CA 1
ATOM 1890 C C . ARG B 1 64 ? 10.260 -9.096 3.580 1.00 78.39 350 ARG B C 1
ATOM 1891 O O . ARG B 1 64 ? 10.317 -9.940 2.678 1.00 78.43 350 ARG B O 1
ATOM 1899 N N . ARG B 1 65 ? 9.164 -8.916 4.320 1.00 73.81 351 ARG B N 1
ATOM 1900 C CA . ARG B 1 65 ? 7.914 -9.570 3.949 1.00 74.79 351 ARG B CA 1
ATOM 1901 C C . ARG B 1 65 ? 7.362 -8.991 2.653 1.00 74.31 351 ARG B C 1
ATOM 1902 O O . ARG B 1 65 ? 6.917 -9.735 1.770 1.00 72.71 351 ARG B O 1
ATOM 1910 N N . PHE B 1 66 ? 7.392 -7.663 2.519 1.00 73.42 352 PHE B N 1
ATOM 1911 C CA . PHE B 1 66 ? 6.911 -7.024 1.300 1.00 68.26 352 PHE B CA 1
ATOM 1912 C C . PHE B 1 66 ? 7.871 -7.243 0.137 1.00 73.30 352 PHE B C 1
ATOM 1913 O O . PHE B 1 66 ? 7.446 -7.241 -1.024 1.00 67.67 352 PHE B O 1
ATOM 1921 N N . GLU B 1 67 ? 9.160 -7.437 0.424 1.00 76.70 353 GLU B N 1
ATOM 1922 C CA . GLU B 1 67 ? 10.135 -7.657 -0.638 1.00 75.55 353 GLU B CA 1
ATOM 1923 C C . GLU B 1 67 ? 10.168 -9.110 -1.095 1.00 73.87 353 GLU B C 1
ATOM 1924 O O . GLU B 1 67 ? 10.531 -9.383 -2.245 1.00 78.17 353 GLU B O 1
ATOM 1930 N N . ALA B 1 68 ? 9.797 -10.050 -0.223 1.00 76.03 354 ALA B N 1
ATOM 1931 C CA . ALA B 1 68 ? 9.756 -11.453 -0.622 1.00 80.61 354 ALA B CA 1
ATOM 1932 C C . ALA B 1 68 ? 8.593 -11.717 -1.570 1.00 82.34 354 ALA B C 1
ATOM 1933 O O . ALA B 1 68 ? 8.766 -12.336 -2.627 1.00 80.85 354 ALA B O 1
ATOM 1935 N N . SER B 1 69 ? 7.400 -11.258 -1.207 1.00 79.59 355 SER B N 1
ATOM 1936 C CA . SER B 1 69 ? 6.218 -11.411 -2.044 1.00 71.90 355 SER B CA 1
ATOM 1937 C C . SER B 1 69 ? 6.103 -10.207 -2.972 1.00 79.32 355 SER B C 1
ATOM 1938 O O . SER B 1 69 ? 6.065 -9.062 -2.509 1.00 79.33 355 SER B O 1
ATOM 1941 N N . GLY B 1 70 ? 6.036 -10.466 -4.276 1.00 76.18 356 GLY B N 1
ATOM 1942 C CA . GLY B 1 70 ? 5.948 -9.400 -5.258 1.00 71.12 356 GLY B CA 1
ATOM 1943 C C . GLY B 1 70 ? 4.586 -8.737 -5.327 1.00 75.22 356 GLY B C 1
ATOM 1944 O O . GLY B 1 70 ? 4.302 -7.983 -6.263 1.00 70.31 356 GLY B O 1
ATOM 1945 N N . ALA B 1 71 ? 3.736 -9.014 -4.343 1.00 74.99 357 ALA B N 1
ATOM 1946 C CA . ALA B 1 71 ? 2.402 -8.449 -4.232 1.00 58.84 357 ALA B CA 1
ATOM 1947 C C . ALA B 1 71 ? 2.429 -7.183 -3.387 1.00 52.20 357 ALA B C 1
ATOM 1948 O O . ALA B 1 71 ? 3.346 -6.976 -2.587 1.00 51.24 357 ALA B O 1
ATOM 1950 N N . PRO B 1 72 ? 1.442 -6.302 -3.548 1.00 51.38 358 PRO B N 1
ATOM 1951 C CA . PRO B 1 72 ? 1.397 -5.096 -2.714 1.00 44.36 358 PRO B CA 1
ATOM 1952 C C . PRO B 1 72 ? 1.194 -5.441 -1.248 1.00 41.19 358 PRO B C 1
ATOM 1953 O O . PRO B 1 72 ? 0.565 -6.443 -0.901 1.00 44.47 358 PRO B O 1
ATOM 1957 N N . ALA B 1 73 ? 1.751 -4.599 -0.381 1.00 34.97 359 ALA B N 1
ATOM 1958 C CA . ALA B 1 73 ? 1.597 -4.797 1.052 1.00 41.83 359 ALA B CA 1
ATOM 1959 C C . ALA B 1 73 ? 0.167 -4.496 1.491 1.00 40.08 359 ALA B C 1
ATOM 1960 O O . ALA B 1 73 ? -0.508 -3.627 0.935 1.00 32.58 359 ALA B O 1
ATOM 1962 N N . ALA B 1 74 ? -0.290 -5.231 2.509 1.00 42.47 360 ALA B N 1
ATOM 1963 C CA . ALA B 1 74 ? -1.632 -5.009 3.040 1.00 37.57 360 ALA B CA 1
ATOM 1964 C C . ALA B 1 74 ? -1.698 -3.730 3.866 1.00 44.93 360 ALA B C 1
ATOM 1965 O O . ALA B 1 74 ? -2.718 -3.030 3.857 1.00 36.69 360 ALA B O 1
ATOM 1967 N N . VAL B 1 75 ? -0.632 -3.420 4.599 1.00 38.99 361 VAL B N 1
ATOM 1968 C CA . VAL B 1 75 ? -0.523 -2.190 5.373 1.00 43.36 361 VAL B CA 1
ATOM 1969 C C . VAL B 1 75 ? 0.790 -1.537 4.970 1.00 45.76 361 VAL B C 1
ATOM 1970 O O . VAL B 1 75 ? 1.867 -2.016 5.345 1.00 46.48 361 VAL B O 1
ATOM 1974 N N . TRP B 1 76 ? 0.709 -0.455 4.205 1.00 42.10 362 TRP B N 1
ATOM 1975 C CA . TRP B 1 76 ? 1.903 0.155 3.647 1.00 43.09 362 TRP B CA 1
ATOM 1976 C C . TRP B 1 76 ? 2.403 1.291 4.527 1.00 47.61 362 TRP B C 1
ATOM 1977 O O . TRP B 1 76 ? 1.639 1.937 5.249 1.00 40.24 362 TRP B O 1
ATOM 1988 N N . ALA B 1 77 ? 3.710 1.518 4.461 1.00 44.22 363 ALA B N 1
ATOM 1989 C CA . ALA B 1 77 ? 4.373 2.609 5.154 1.00 49.03 363 ALA B CA 1
ATOM 1990 C C . ALA B 1 77 ? 5.573 3.012 4.316 1.00 47.36 363 ALA B C 1
ATOM 1991 O O . ALA B 1 77 ? 6.129 2.173 3.597 1.00 45.91 363 ALA B O 1
ATOM 1993 N N . PRO B 1 78 ? 5.984 4.281 4.366 1.00 40.91 364 PRO B N 1
ATOM 1994 C CA . PRO B 1 78 ? 7.125 4.708 3.539 1.00 42.91 364 PRO B CA 1
ATOM 1995 C C . PRO B 1 78 ? 8.417 3.983 3.865 1.00 45.15 364 PRO B C 1
ATOM 1996 O O . PRO B 1 78 ? 9.329 3.972 3.029 1.00 54.98 364 PRO B O 1
ATOM 2000 N N . GLU B 1 79 ? 8.527 3.372 5.045 1.00 45.11 365 GLU B N 1
ATOM 2001 C CA . GLU B 1 79 ? 9.728 2.633 5.407 1.00 51.74 365 GLU B CA 1
ATOM 2002 C C . GLU B 1 79 ? 9.837 1.287 4.704 1.00 53.08 365 GLU B C 1
ATOM 2003 O O . GLU B 1 79 ? 10.868 0.620 4.843 1.00 51.38 365 GLU B O 1
ATOM 2009 N N . LEU B 1 80 ? 8.813 0.871 3.959 1.00 52.89 366 LEU B N 1
ATOM 2010 C CA . LEU B 1 80 ? 8.846 -0.411 3.266 1.00 51.33 366 LEU B CA 1
ATOM 2011 C C . LEU B 1 80 ? 9.437 -0.318 1.868 1.00 47.29 366 LEU B C 1
ATOM 2012 O O . LEU B 1 80 ? 9.815 -1.349 1.300 1.00 56.95 366 LEU B O 1
ATOM 2017 N N . GLY B 1 81 ? 9.524 0.877 1.305 1.00 49.30 367 GLY B N 1
ATOM 2018 C CA . GLY B 1 81 ? 10.007 1.036 -0.049 1.00 51.67 367 GLY B CA 1
ATOM 2019 C C . GLY B 1 81 ? 9.507 2.341 -0.635 1.00 46.27 367 GLY B C 1
ATOM 2020 O O . GLY B 1 81 ? 9.017 3.217 0.076 1.00 50.87 367 GLY B O 1
ATOM 2021 N N . ASP B 1 82 ? 9.646 2.445 -1.953 1.00 45.96 368 ASP B N 1
ATOM 2022 C CA . ASP B 1 82 ? 9.246 3.654 -2.656 1.00 42.37 368 ASP B CA 1
ATOM 2023 C C . ASP B 1 82 ? 7.748 3.645 -2.915 1.00 37.75 368 ASP B C 1
ATOM 2024 O O . ASP B 1 82 ? 7.174 2.623 -3.302 1.00 34.20 368 ASP B O 1
ATOM 2029 N N . ALA B 1 83 ? 7.118 4.802 -2.697 1.00 40.81 369 ALA B N 1
ATOM 2030 C CA . ALA B 1 83 ? 5.675 4.911 -2.874 1.00 39.07 369 ALA B CA 1
ATOM 2031 C C . ALA B 1 83 ? 5.258 4.595 -4.304 1.00 29.55 369 ALA B C 1
ATOM 2032 O O . ALA B 1 83 ? 4.177 4.039 -4.522 1.00 30.64 369 ALA B O 1
ATOM 2034 N N . ALA B 1 84 ? 6.106 4.921 -5.283 1.00 31.32 370 ALA B N 1
ATOM 2035 C CA . ALA B 1 84 ? 5.761 4.681 -6.681 1.00 33.72 370 ALA B CA 1
ATOM 2036 C C . ALA B 1 84 ? 5.538 3.203 -6.971 1.00 33.47 370 ALA B C 1
ATOM 2037 O O . ALA B 1 84 ? 4.748 2.859 -7.858 1.00 30.29 370 ALA B O 1
ATOM 2039 N N A GLN B 1 85 ? 6.223 2.317 -6.243 0.64 30.62 371 GLN B N 1
ATOM 2040 N N B GLN B 1 85 ? 6.218 2.316 -6.240 0.36 30.69 371 GLN B N 1
ATOM 2041 C CA A GLN B 1 85 ? 6.065 0.885 -6.475 0.64 33.33 371 GLN B CA 1
ATOM 2042 C CA B GLN B 1 85 ? 6.061 0.885 -6.479 0.36 33.32 371 GLN B CA 1
ATOM 2043 C C A GLN B 1 85 ? 4.722 0.388 -5.952 0.64 28.79 371 GLN B C 1
ATOM 2044 C C B GLN B 1 85 ? 4.724 0.381 -5.949 0.36 28.93 371 GLN B C 1
ATOM 2045 O O A GLN B 1 85 ? 4.005 -0.341 -6.647 0.64 30.88 371 GLN B O 1
ATOM 2046 O O B GLN B 1 85 ? 4.014 -0.364 -6.635 0.36 30.91 371 GLN B O 1
ATOM 2057 N N . GLN B 1 86 ? 4.369 0.769 -4.722 1.00 24.33 372 GLN B N 1
ATOM 2058 C CA . GLN B 1 86 ? 3.087 0.353 -4.157 1.00 31.69 372 GLN B CA 1
ATOM 2059 C C . GLN B 1 86 ? 1.918 0.941 -4.940 1.00 28.36 372 GLN B C 1
ATOM 2060 O O . GLN B 1 86 ? 0.889 0.279 -5.117 1.00 28.44 372 GLN B O 1
ATOM 2066 N N . TYR B 1 87 ? 2.057 2.181 -5.418 1.00 30.13 373 TYR B N 1
ATOM 2067 C CA . TYR B 1 87 ? 1.014 2.759 -6.260 1.00 25.71 373 TYR B CA 1
ATOM 2068 C C . TYR B 1 87 ? 0.854 1.968 -7.552 1.00 28.54 373 TYR B C 1
ATOM 2069 O O . TYR B 1 87 ? -0.268 1.747 -8.020 1.00 25.59 373 T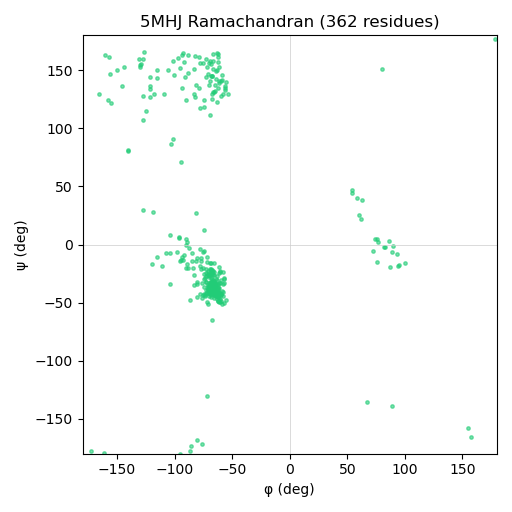YR B O 1
ATOM 2078 N N . ALA B 1 88 ? 1.970 1.538 -8.147 1.00 30.53 374 ALA B N 1
ATOM 2079 C CA . ALA B 1 88 ? 1.896 0.777 -9.389 1.00 30.81 374 ALA B CA 1
ATOM 2080 C C . ALA B 1 88 ? 1.225 -0.572 -9.171 1.00 24.17 374 ALA B C 1
ATOM 2081 O O . ALA B 1 88 ? 0.440 -1.026 -10.012 1.00 28.06 374 ALA B O 1
ATOM 2083 N N . LEU B 1 89 ? 1.513 -1.225 -8.044 1.00 29.27 375 LEU B N 1
ATOM 2084 C CA . LEU B 1 89 ? 0.943 -2.544 -7.795 1.00 30.77 375 LEU B CA 1
ATOM 2085 C C . LEU B 1 89 ? -0.551 -2.457 -7.508 1.00 29.17 375 LEU B C 1
ATOM 2086 O O . LEU B 1 89 ? -1.327 -3.300 -7.975 1.00 29.11 375 LEU B O 1
ATOM 2091 N N . ILE B 1 90 ? -0.977 -1.435 -6.760 1.00 27.59 376 ILE B N 1
ATOM 2092 C CA . ILE B 1 90 ? -2.394 -1.293 -6.434 1.00 25.72 376 ILE B CA 1
ATOM 2093 C C . ILE B 1 90 ? -3.195 -0.912 -7.673 1.00 28.07 376 ILE B C 1
ATOM 2094 O O . ILE B 1 90 ? -4.296 -1.428 -7.900 1.00 27.21 376 ILE B O 1
ATOM 2099 N N . THR B 1 91 ? -2.658 -0.009 -8.496 1.00 26.60 377 THR B N 1
ATOM 2100 C CA . THR B 1 91 ? -3.354 0.371 -9.721 1.00 25.49 377 THR B CA 1
ATOM 2101 C C . THR B 1 91 ? -3.530 -0.825 -10.646 1.00 29.42 377 THR B C 1
ATOM 2102 O O . THR B 1 91 ? -4.623 -1.052 -11.182 1.00 27.65 377 THR B O 1
ATOM 2106 N N . ARG B 1 92 ? -2.466 -1.610 -10.834 1.00 28.23 378 ARG B N 1
ATOM 2107 C CA . ARG B 1 92 ? -2.562 -2.803 -11.667 1.00 32.54 378 ARG B CA 1
ATOM 2108 C C . ARG B 1 92 ? -3.551 -3.802 -11.082 1.00 25.05 378 ARG B C 1
ATOM 2109 O O . ARG B 1 92 ? -4.290 -4.461 -11.822 1.00 26.47 378 ARG B O 1
ATOM 2117 N N . LEU B 1 93 ? -3.585 -3.921 -9.751 1.00 21.83 379 LEU B N 1
ATOM 2118 C CA . LEU B 1 93 ? -4.519 -4.840 -9.110 1.00 27.61 379 LEU B CA 1
ATOM 2119 C C . LEU B 1 93 ? -5.966 -4.420 -9.337 1.00 34.06 379 LEU B C 1
ATOM 2120 O O . LEU B 1 93 ? -6.840 -5.279 -9.500 1.00 27.25 379 LEU B O 1
ATOM 2125 N N . LEU B 1 94 ? -6.234 -3.113 -9.370 1.00 25.46 380 LEU B N 1
ATOM 2126 C CA . LEU B 1 94 ? -7.590 -2.625 -9.594 1.00 25.44 380 LEU B CA 1
ATOM 2127 C C . LEU B 1 94 ? -8.107 -2.959 -10.987 1.00 21.25 380 LEU B C 1
ATOM 2128 O O . LEU B 1 94 ? -9.319 -2.885 -11.217 1.00 22.40 380 LEU B O 1
ATOM 2133 N N . TYR B 1 95 ? -7.223 -3.326 -11.915 1.00 22.89 381 TYR B N 1
ATOM 2134 C CA . TYR B 1 95 ? -7.612 -3.705 -13.267 1.00 30.12 381 TYR B CA 1
ATOM 2135 C C . TYR B 1 95 ? -7.576 -5.211 -13.506 1.00 29.55 381 TYR B C 1
ATOM 2136 O O . TYR B 1 95 ? -8.010 -5.661 -14.572 1.00 28.89 381 TYR B O 1
ATOM 2145 N N . THR B 1 96 ? -7.079 -5.993 -12.553 1.00 26.22 382 THR B N 1
ATOM 2146 C CA . THR B 1 96 ? -6.992 -7.442 -12.731 1.00 25.57 382 THR B CA 1
ATOM 2147 C C . THR B 1 96 ? -8.360 -8.078 -12.515 1.00 25.48 382 THR B C 1
ATOM 2148 O O . THR B 1 96 ? -8.910 -7.978 -11.412 1.00 26.87 382 THR B O 1
ATOM 2152 N N . PRO B 1 97 ? -8.943 -8.727 -13.524 1.00 26.33 383 PRO B N 1
ATOM 2153 C CA . PRO B 1 97 ? -10.256 -9.359 -13.337 1.00 30.67 383 PRO B CA 1
ATOM 2154 C C . PRO B 1 97 ? -10.226 -10.399 -12.226 1.00 28.95 383 PRO B C 1
ATOM 2155 O O . PRO B 1 97 ? -9.252 -11.138 -12.067 1.00 30.23 383 PRO B O 1
ATOM 2159 N N . ASP B 1 98 ? -11.311 -10.438 -11.447 1.00 31.49 384 ASP B N 1
ATOM 2160 C CA . ASP B 1 98 ? -11.505 -11.382 -10.344 1.00 30.83 384 ASP B CA 1
ATOM 2161 C C . ASP B 1 98 ? -10.460 -11.223 -9.243 1.00 34.67 384 ASP B C 1
ATOM 2162 O O . ASP B 1 98 ? -10.233 -12.148 -8.456 1.00 31.96 384 ASP B O 1
ATOM 2167 N N . ALA B 1 99 ? -9.818 -10.059 -9.155 1.00 27.69 385 ALA B N 1
ATOM 2168 C CA . ALA B 1 99 ? -8.838 -9.837 -8.101 1.00 29.37 385 ALA B CA 1
ATOM 2169 C C . ALA B 1 99 ? -9.472 -9.558 -6.746 1.00 25.97 385 ALA B C 1
ATOM 2170 O O . ALA B 1 99 ? -8.764 -9.612 -5.734 1.00 29.30 385 ALA B O 1
ATOM 2172 N N . GLU B 1 100 ? -10.775 -9.264 -6.706 1.00 26.77 386 GLU B N 1
ATOM 2173 C CA . GLU B 1 100 ? -11.458 -8.862 -5.474 1.00 30.96 386 GLU B CA 1
ATOM 2174 C C . GLU B 1 100 ? -10.757 -7.672 -4.819 1.00 29.25 386 GLU B C 1
ATOM 2175 O O . GLU B 1 100 ? -10.561 -7.629 -3.603 1.00 30.28 386 GLU B O 1
ATOM 2181 N N . ALA B 1 101 ? -10.388 -6.683 -5.640 1.00 30.80 387 ALA B N 1
ATOM 2182 C CA . ALA B 1 101 ? -9.588 -5.565 -5.145 1.00 26.89 387 ALA B CA 1
ATOM 2183 C C . ALA B 1 101 ? -10.376 -4.688 -4.179 1.00 30.25 387 ALA B C 1
ATOM 2184 O O . ALA B 1 101 ? -9.827 -4.221 -3.174 1.00 29.73 387 ALA B O 1
ATOM 2186 N N . MET B 1 102 ? -11.657 -4.444 -4.464 1.00 29.13 388 MET B N 1
ATOM 2187 C CA . MET B 1 102 ? -12.456 -3.593 -3.586 1.00 28.96 388 MET B CA 1
ATOM 2188 C C . MET B 1 102 ? -12.611 -4.221 -2.206 1.00 33.72 388 MET B C 1
ATOM 2189 O O . MET B 1 102 ? -12.493 -3.534 -1.185 1.00 34.10 388 MET B O 1
ATOM 2194 N N . GLY B 1 103 ? -12.874 -5.529 -2.152 1.00 32.85 389 GLY B N 1
ATOM 2195 C CA . GLY B 1 103 ? -12.925 -6.209 -0.870 1.00 35.18 389 GLY B CA 1
ATOM 2196 C C . GLY B 1 103 ? -11.578 -6.267 -0.181 1.00 34.43 389 GLY B C 1
ATOM 2197 O O . GLY B 1 103 ? -11.504 -6.234 1.051 1.00 35.31 389 GLY B O 1
ATOM 2198 N N . TRP B 1 104 ? -10.496 -6.343 -0.960 1.00 33.54 390 TRP B N 1
ATOM 2199 C CA . TRP B 1 104 ? -9.159 -6.373 -0.375 1.00 33.93 390 TRP B CA 1
ATOM 2200 C C . TRP B 1 104 ? -8.778 -5.017 0.209 1.00 37.76 390 TRP B C 1
ATOM 2201 O O . TRP B 1 104 ? -8.115 -4.948 1.250 1.00 37.26 390 TRP B O 1
ATOM 2212 N N . LEU B 1 105 ? -9.184 -3.926 -0.445 1.00 32.27 391 LEU B N 1
ATOM 2213 C CA . LEU B 1 105 ? -8.911 -2.599 0.100 1.00 38.08 391 LEU B CA 1
ATOM 2214 C C . LEU B 1 105 ? -9.673 -2.368 1.400 1.00 35.49 391 LEU B C 1
ATOM 2215 O O . LEU B 1 105 ? -9.154 -1.737 2.327 1.00 40.79 391 LEU B O 1
ATOM 2220 N N . GLN B 1 106 ? -10.903 -2.875 1.488 1.00 33.33 392 GLN B N 1
ATOM 2221 C CA . GLN B 1 106 ? -11.721 -2.643 2.673 1.00 38.63 392 GLN B CA 1
ATOM 2222 C C . GLN B 1 106 ? -11.316 -3.547 3.831 1.00 46.37 392 GLN B C 1
ATOM 2223 O O . GLN B 1 106 ? -11.253 -3.093 4.979 1.00 49.06 392 GLN B O 1
ATOM 2229 N N . ASN B 1 107 ? -11.046 -4.821 3.555 1.00 41.83 393 ASN B N 1
ATOM 2230 C CA . ASN B 1 107 ? -10.726 -5.803 4.593 1.00 45.56 393 ASN B CA 1
ATOM 2231 C C . ASN B 1 107 ? -9.612 -6.712 4.101 1.00 53.82 393 ASN B C 1
ATOM 2232 O O . ASN B 1 107 ? -9.856 -7.835 3.644 1.00 55.34 393 ASN B O 1
ATOM 2237 N N . PRO B 1 108 ? -8.367 -6.258 4.183 1.00 47.88 394 PRO B N 1
ATOM 2238 C CA . PRO B 1 108 ? -7.248 -7.097 3.753 1.00 58.57 394 PRO B CA 1
ATOM 2239 C C . PRO B 1 108 ? -6.811 -8.062 4.843 1.00 66.34 394 PRO B C 1
ATOM 2240 O O . PRO B 1 108 ? -6.956 -7.800 6.040 1.00 71.14 394 PRO B O 1
ATOM 2244 N N . ARG B 1 109 ? -6.279 -9.199 4.403 1.00 66.98 395 ARG B N 1
ATOM 2245 C CA . ARG B 1 109 ? -5.668 -10.150 5.323 1.00 69.11 395 ARG B CA 1
ATOM 2246 C C . ARG B 1 109 ? -4.460 -9.510 5.991 1.00 71.03 395 ARG B C 1
ATOM 2247 O O . ARG B 1 109 ? -3.528 -9.066 5.313 1.00 82.69 395 ARG B O 1
ATOM 2255 N N . VAL B 1 110 ? -4.475 -9.458 7.321 1.00 73.66 396 VAL B N 1
ATOM 2256 C CA . VAL B 1 110 ? -3.477 -8.729 8.095 1.00 80.48 396 VAL B CA 1
ATOM 2257 C C . VAL B 1 110 ? -2.779 -9.698 9.039 1.00 78.02 396 VAL B C 1
ATOM 2258 O O . VAL B 1 110 ? -3.438 -10.409 9.808 1.00 82.12 396 VAL B O 1
ATOM 2262 N N . VAL B 1 111 ? -1.450 -9.721 8.979 1.00 74.82 397 VAL B N 1
ATOM 2263 C CA . VAL B 1 111 ? -0.618 -10.543 9.856 1.00 79.50 397 VAL B CA 1
ATOM 2264 C C . VAL B 1 111 ? -0.318 -9.751 11.125 1.00 81.32 397 VAL B C 1
ATOM 2265 O O . VAL B 1 111 ? -0.507 -8.526 11.144 1.00 82.59 397 VAL B O 1
ATOM 2269 N N . PRO B 1 112 ? 0.124 -10.396 12.210 1.00 81.77 398 PRO B N 1
ATOM 2270 C CA . PRO B 1 112 ? 0.548 -9.627 13.392 1.00 81.43 398 PRO B CA 1
ATOM 2271 C C . PRO B 1 112 ? 1.699 -8.677 13.116 1.00 77.20 398 PRO B C 1
ATOM 2272 O O . PRO B 1 112 ? 1.863 -7.695 13.850 1.00 79.63 398 PRO B O 1
ATOM 2276 N N . GLY B 1 113 ? 2.507 -8.938 12.085 1.00 70.27 399 GLY B N 1
ATOM 2277 C CA . GLY B 1 113 ? 3.559 -8.011 11.712 1.00 76.74 399 GLY B CA 1
ATOM 2278 C C . GLY B 1 113 ? 3.053 -6.733 11.077 1.00 75.76 399 GLY B C 1
ATOM 2279 O O . GLY B 1 113 ? 3.747 -5.712 11.127 1.00 70.96 399 GLY B O 1
ATOM 2280 N N . ASP B 1 114 ? 1.858 -6.765 10.483 1.00 81.54 400 ASP B N 1
ATOM 2281 C CA . ASP B 1 114 ? 1.296 -5.564 9.873 1.00 69.66 400 ASP B CA 1
ATOM 2282 C C . ASP B 1 114 ? 0.766 -4.598 10.926 1.00 69.61 400 ASP B C 1
ATOM 2283 O O . ASP B 1 114 ? 0.993 -3.386 10.829 1.00 70.37 400 ASP B O 1
ATOM 2288 N N . VAL B 1 115 ? 0.059 -5.110 11.936 1.00 75.80 401 VAL B N 1
ATOM 2289 C CA . VAL B 1 115 ? -0.454 -4.239 12.989 1.00 78.02 401 VAL B CA 1
ATOM 2290 C C . VAL B 1 115 ? 0.680 -3.728 13.868 1.00 78.00 401 VAL B C 1
ATOM 2291 O O . VAL B 1 115 ? 0.565 -2.660 14.483 1.00 77.99 401 VAL B O 1
ATOM 2295 N N . ALA B 1 116 ? 1.784 -4.475 13.951 1.00 78.38 402 ALA B N 1
ATOM 2296 C CA . ALA B 1 116 ? 2.948 -3.991 14.685 1.00 74.93 402 ALA B CA 1
ATOM 2297 C C . ALA B 1 116 ? 3.566 -2.783 13.994 1.00 74.54 402 ALA B C 1
ATOM 2298 O O . ALA B 1 116 ? 3.981 -1.824 14.657 1.00 72.75 402 ALA B O 1
ATOM 2300 N N . LEU B 1 117 ? 3.640 -2.812 12.662 1.00 74.67 403 LEU B N 1
ATOM 2301 C CA . LEU B 1 117 ? 4.113 -1.647 11.921 1.00 77.54 403 LEU B CA 1
ATOM 2302 C C . LEU B 1 117 ? 3.107 -0.507 12.005 1.00 75.67 403 LEU B C 1
ATOM 2303 O O . LEU B 1 117 ? 3.491 0.667 12.075 1.00 79.59 403 LEU B O 1
ATOM 2308 N N . ASP B 1 118 ? 1.815 -0.840 12.003 1.00 73.83 404 ASP B N 1
ATOM 2309 C CA . ASP B 1 118 ? 0.780 0.167 12.198 1.00 80.12 404 ASP B CA 1
ATOM 2310 C C . ASP B 1 118 ? 0.960 0.885 13.530 1.00 82.80 404 ASP B C 1
ATOM 2311 O O . ASP B 1 118 ? 0.970 2.120 13.590 1.00 78.92 404 ASP B O 1
ATOM 2316 N N . GLN B 1 119 ? 1.101 0.118 14.612 1.00 84.67 405 GLN B N 1
ATOM 2317 C CA . GLN B 1 119 ? 1.219 0.708 15.940 1.00 83.54 405 GLN B CA 1
ATOM 2318 C C . GLN B 1 119 ? 2.463 1.581 16.055 1.00 82.37 405 GLN B C 1
ATOM 2319 O O . GLN B 1 119 ? 2.425 2.650 16.674 1.00 83.70 405 GLN B O 1
ATOM 2325 N N . ALA B 1 120 ? 3.574 1.145 15.457 1.00 75.75 406 ALA B N 1
ATOM 2326 C CA . ALA B 1 120 ? 4.830 1.873 15.594 1.00 80.93 406 ALA B CA 1
ATOM 2327 C C . ALA B 1 120 ? 4.803 3.228 14.898 1.00 83.00 406 ALA B C 1
ATOM 2328 O O . ALA B 1 120 ? 5.599 4.105 15.251 1.00 78.10 406 ALA B O 1
ATOM 2330 N N . CYS B 1 121 ? 3.912 3.423 13.925 1.00 82.09 407 CYS B N 1
ATOM 2331 C CA . CYS B 1 121 ? 3.857 4.699 13.221 1.00 77.72 407 CYS B CA 1
ATOM 2332 C C . CYS B 1 121 ? 3.102 5.759 14.013 1.00 81.02 407 CYS B C 1
ATOM 2333 O O . CYS B 1 121 ? 3.428 6.948 13.915 1.00 74.76 407 CYS B O 1
ATOM 2336 N N . PHE B 1 122 ? 2.100 5.355 14.798 1.00 83.76 408 PHE B N 1
ATOM 2337 C CA . PHE B 1 122 ? 1.387 6.310 15.640 1.00 87.60 408 PHE B CA 1
ATOM 2338 C C . PHE B 1 122 ? 2.240 6.755 16.823 1.00 86.96 408 PHE B C 1
ATOM 2339 O O . PHE B 1 122 ? 2.131 7.904 17.268 1.00 90.47 408 PHE B O 1
ATOM 2347 N N . ARG B 1 123 ? 3.101 5.871 17.332 1.00 85.59 409 ARG B N 1
ATOM 2348 C CA . ARG B 1 123 ? 3.925 6.216 18.487 1.00 89.94 409 ARG B CA 1
ATOM 2349 C C . ARG B 1 123 ? 4.916 7.327 18.156 1.00 89.85 409 ARG B C 1
ATOM 2350 O O . ARG B 1 123 ? 5.109 8.250 18.956 1.00 99.00 409 ARG B O 1
ATOM 2358 N N . ILE B 1 124 ? 5.552 7.259 16.984 1.00 87.86 410 ILE B N 1
ATOM 2359 C CA . ILE B 1 124 ? 6.538 8.269 16.618 1.00 82.18 410 ILE B CA 1
ATOM 2360 C C . ILE B 1 124 ? 5.882 9.599 16.266 1.00 82.10 410 ILE B C 1
ATOM 2361 O O . ILE B 1 124 ? 6.519 10.652 16.389 1.00 85.97 410 ILE B O 1
ATOM 2366 N N . SER B 1 125 ? 4.619 9.587 15.848 1.00 83.11 411 SER B N 1
ATOM 2367 C CA . SER B 1 125 ? 3.918 10.817 15.496 1.00 81.31 411 SER B CA 1
ATOM 2368 C C . SER B 1 125 ? 3.587 11.634 16.741 1.00 71.23 411 SER B C 1
ATOM 2369 O O . SER B 1 125 ? 4.174 12.689 16.978 1.00 68.82 411 SER B O 1
ATOM 2372 N N . SER B 1 133 ? -6.456 13.850 15.685 1.00 72.63 419 SER B N 1
ATOM 2373 C CA . SER B 1 133 ? -7.113 14.187 14.428 1.00 74.00 419 SER B CA 1
ATOM 2374 C C . SER B 1 133 ? -7.427 12.933 13.617 1.00 68.39 419 SER B C 1
ATOM 2375 O O . SER B 1 133 ? -6.727 11.925 13.718 1.00 64.30 419 SER B O 1
ATOM 2378 N N . PHE B 1 134 ? -8.484 13.004 12.810 1.00 66.49 420 PHE B N 1
ATOM 2379 C CA . PHE B 1 134 ? -8.914 11.876 11.995 1.00 55.63 420 PHE B CA 1
ATOM 2380 C C . PHE B 1 134 ? -8.318 11.885 10.594 1.00 45.18 420 PHE B C 1
ATOM 2381 O O . PHE B 1 134 ? -8.396 10.866 9.900 1.00 44.56 420 PHE B O 1
ATOM 2389 N N . ILE B 1 135 ? -7.728 12.999 10.163 1.00 50.31 421 ILE B N 1
ATOM 2390 C CA . ILE B 1 135 ? -7.192 13.095 8.810 1.00 42.28 421 ILE B CA 1
ATOM 2391 C C . ILE B 1 135 ? -5.895 12.301 8.728 1.00 37.58 421 ILE B C 1
ATOM 2392 O O . ILE B 1 135 ? -4.957 12.532 9.500 1.00 42.22 421 ILE B O 1
ATOM 2397 N N . THR B 1 136 ? -5.837 11.359 7.785 1.00 36.77 422 THR B N 1
ATOM 2398 C CA . THR B 1 136 ? -4.674 10.504 7.604 1.00 36.98 422 THR B CA 1
ATOM 2399 C C . THR B 1 136 ? -4.022 10.628 6.237 1.00 39.12 422 THR B C 1
ATOM 2400 O O . THR B 1 136 ? -2.871 10.203 6.085 1.00 37.14 422 THR B O 1
ATOM 2404 N N . GLY B 1 137 ? -4.709 11.190 5.245 1.00 30.81 423 GLY B N 1
ATOM 2405 C CA . GLY B 1 137 ? -4.160 11.278 3.911 1.00 36.89 423 GLY B CA 1
ATOM 2406 C C . GLY B 1 137 ? -4.317 10.031 3.072 1.00 29.75 423 GLY B C 1
ATOM 2407 O O . GLY B 1 137 ? -3.900 10.033 1.908 1.00 32.32 423 GLY B O 1
ATOM 2408 N N . SER B 1 138 ? -4.897 8.967 3.620 1.00 30.67 424 SER B N 1
ATOM 2409 C CA . SER B 1 138 ? -5.178 7.764 2.841 1.00 32.30 424 SER B CA 1
ATOM 2410 C C . SER B 1 138 ? -6.324 7.025 3.509 1.00 37.10 424 SER B C 1
ATOM 2411 O O . SER B 1 138 ? -6.218 6.646 4.680 1.00 36.73 424 SER B O 1
ATOM 2414 N N . VAL B 1 139 ? -7.416 6.814 2.770 1.00 32.15 425 VAL B N 1
ATOM 2415 C CA . VAL B 1 139 ? -8.566 6.137 3.353 1.00 36.20 425 VAL B CA 1
ATOM 2416 C C . VAL B 1 139 ? -8.328 4.633 3.494 1.00 33.50 425 VAL B C 1
ATOM 2417 O O . VAL B 1 139 ? -8.987 3.985 4.314 1.00 38.92 425 VAL B O 1
ATOM 2421 N N . ALA B 1 140 ? -7.383 4.062 2.747 1.00 30.72 426 ALA B N 1
ATOM 2422 C CA . ALA B 1 140 ? -6.995 2.664 2.894 1.00 37.35 426 ALA B CA 1
ATOM 2423 C C . ALA B 1 140 ? -5.508 2.566 3.214 1.00 34.64 426 ALA B C 1
ATOM 2424 O O . ALA B 1 140 ? -4.685 3.251 2.599 1.00 36.78 426 ALA B O 1
ATOM 2426 N N . ARG B 1 141 ? -5.166 1.694 4.169 1.00 31.22 427 ARG B N 1
ATOM 2427 C CA . ARG B 1 141 ? -3.791 1.630 4.661 1.00 42.67 427 ARG B CA 1
ATOM 2428 C C . ARG B 1 141 ? -2.831 1.073 3.620 1.00 35.05 427 ARG B C 1
ATOM 2429 O O . ARG B 1 141 ? -1.635 1.381 3.660 1.00 42.07 427 ARG B O 1
ATOM 2437 N N . ALA B 1 142 ? -3.319 0.248 2.694 1.00 35.66 428 ALA B N 1
ATOM 2438 C CA . ALA B 1 142 ? -2.446 -0.246 1.636 1.00 32.04 428 ALA B CA 1
ATOM 2439 C C . ALA B 1 142 ? -2.079 0.859 0.653 1.00 29.30 428 ALA B C 1
ATOM 2440 O O . ALA B 1 142 ? -1.022 0.793 0.017 1.00 32.98 428 ALA B O 1
ATOM 2442 N N . VAL B 1 143 ? -2.921 1.876 0.522 1.00 27.96 429 VAL B N 1
ATOM 2443 C CA . VAL B 1 143 ? -2.649 2.982 -0.399 1.00 32.99 429 VAL B CA 1
ATOM 2444 C C . VAL B 1 143 ? -1.707 3.973 0.282 1.00 33.34 429 VAL B C 1
ATOM 2445 O O . VAL B 1 143 ? -2.003 4.427 1.400 1.00 29.82 429 VAL B O 1
ATOM 2449 N N . PRO B 1 144 ? -0.588 4.336 -0.347 1.00 28.29 430 PRO B N 1
ATOM 2450 C CA . PRO B 1 144 ? 0.333 5.307 0.260 1.00 25.91 430 PRO B CA 1
ATOM 2451 C C . PRO B 1 144 ? -0.325 6.667 0.444 1.00 30.52 430 PRO B C 1
ATOM 2452 O O . PRO B 1 144 ? -1.368 6.976 -0.135 1.00 27.95 430 PRO B O 1
ATOM 2456 N N . HIS B 1 145 ? 0.325 7.500 1.256 1.00 26.56 431 HIS B N 1
ATOM 2457 C CA . HIS B 1 145 ? -0.178 8.841 1.526 1.00 33.55 431 HIS B CA 1
ATOM 2458 C C . HIS B 1 145 ? -0.391 9.613 0.227 1.00 31.96 431 HIS B C 1
ATOM 2459 O O . HIS B 1 145 ? 0.412 9.527 -0.707 1.00 28.76 431 HIS B O 1
ATOM 2466 N N . LEU B 1 146 ? -1.492 10.372 0.173 1.00 25.91 432 LEU B N 1
ATOM 2467 C CA . LEU B 1 146 ? -1.820 11.122 -1.037 1.00 28.51 432 LEU B CA 1
ATOM 2468 C C . LEU B 1 146 ? -0.762 12.171 -1.356 1.00 26.52 432 LEU B C 1
ATOM 2469 O O . LEU B 1 146 ? -0.578 12.531 -2.524 1.00 27.12 432 LEU B O 1
ATOM 2474 N N . GLY B 1 147 ? -0.057 12.667 -0.336 1.00 28.78 433 GLY B N 1
ATOM 2475 C CA . GLY B 1 147 ? 0.968 13.671 -0.568 1.00 29.70 433 GLY B CA 1
ATOM 2476 C C . GLY B 1 147 ? 2.043 13.226 -1.541 1.00 27.19 433 GLY B C 1
ATOM 2477 O O . GLY B 1 147 ? 2.626 14.053 -2.245 1.00 27.15 433 GLY B O 1
ATOM 2478 N N . TYR B 1 148 ? 2.318 11.918 -1.601 1.00 27.87 434 TYR B N 1
ATOM 2479 C CA . TYR B 1 148 ? 3.310 11.425 -2.551 1.00 29.42 434 TYR B CA 1
ATOM 2480 C C . TYR B 1 148 ? 2.819 11.562 -3.987 1.00 33.47 434 TYR B C 1
ATOM 2481 O O . TYR B 1 148 ? 3.621 11.825 -4.890 1.00 31.79 434 TYR B O 1
ATOM 2490 N N . ALA B 1 149 ? 1.511 11.403 -4.216 1.00 26.90 435 ALA B N 1
ATOM 2491 C CA . ALA B 1 149 ? 0.960 11.653 -5.545 1.00 27.82 435 ALA B CA 1
ATOM 2492 C C . ALA B 1 149 ? 0.911 13.145 -5.847 1.00 26.79 435 ALA B C 1
ATOM 2493 O O . ALA B 1 149 ? 1.149 13.565 -6.986 1.00 26.22 435 ALA B O 1
ATOM 2495 N N A MET B 1 150 ? 0.592 13.959 -4.838 0.03 24.51 436 MET B N 1
ATOM 2496 N N B MET B 1 150 ? 0.595 13.964 -4.842 0.97 24.21 436 MET B N 1
ATOM 2497 C CA A MET B 1 150 ? 0.564 15.405 -5.030 0.03 26.87 436 MET B CA 1
ATOM 2498 C CA B MET B 1 150 ? 0.555 15.406 -5.059 0.97 26.78 436 MET B CA 1
ATOM 2499 C C A MET B 1 150 ? 1.958 15.948 -5.311 0.03 27.84 436 MET B C 1
ATOM 2500 C C B MET B 1 150 ? 1.955 15.963 -5.306 0.97 27.70 436 MET B C 1
ATOM 2501 O O A MET B 1 150 ? 2.134 16.799 -6.190 0.03 26.85 436 MET B O 1
ATOM 2502 O O B MET B 1 150 ? 2.140 16.825 -6.173 0.97 26.70 436 MET B O 1
ATOM 2511 N N . ALA B 1 151 ? 2.959 15.465 -4.575 1.00 26.20 437 ALA B N 1
ATOM 2512 C CA . ALA B 1 151 ? 4.327 15.925 -4.797 1.00 35.99 437 ALA B CA 1
ATOM 2513 C C . ALA B 1 151 ? 4.859 15.481 -6.155 1.00 36.46 437 ALA B C 1
ATOM 2514 O O . ALA B 1 151 ? 5.643 16.206 -6.778 1.00 28.66 437 ALA B O 1
ATOM 2516 N N . ALA B 1 152 ? 4.443 14.309 -6.631 1.00 27.83 438 ALA B N 1
ATOM 2517 C CA . ALA B 1 152 ? 4.898 13.786 -7.913 1.00 28.80 438 ALA B CA 1
ATOM 2518 C C . ALA B 1 152 ? 4.048 14.254 -9.087 1.00 26.35 438 ALA B C 1
ATOM 2519 O O . ALA B 1 152 ? 4.372 13.930 -10.234 1.00 29.57 438 ALA B O 1
ATOM 2521 N N . GLY B 1 153 ? 2.983 15.010 -8.839 1.00 29.79 439 GLY B N 1
ATOM 2522 C CA . GLY B 1 153 ? 2.088 15.379 -9.924 1.00 26.09 439 GLY B CA 1
ATOM 2523 C C . GLY B 1 153 ? 1.501 14.177 -10.629 1.00 26.58 439 GLY B C 1
ATOM 2524 O O . GLY B 1 153 ? 1.387 14.173 -11.862 1.00 23.29 439 GLY B O 1
ATOM 2525 N N . ARG B 1 154 ? 1.132 13.147 -9.870 1.00 24.09 440 ARG B N 1
ATOM 2526 C CA . ARG B 1 154 ? 0.621 11.891 -10.419 1.00 29.83 440 ARG B CA 1
ATOM 2527 C C . ARG B 1 154 ? -0.894 11.860 -10.238 1.00 22.48 440 ARG B C 1
ATOM 2528 O O . ARG B 1 154 ? -1.408 11.319 -9.258 1.00 25.87 440 ARG B O 1
ATOM 2536 N N . PHE B 1 155 ? -1.619 12.435 -11.203 1.00 27.78 441 PHE B N 1
ATOM 2537 C CA . PHE B 1 155 ? -3.079 12.403 -11.135 1.00 27.67 441 PHE B CA 1
ATOM 2538 C C . PHE B 1 155 ? -3.617 10.985 -11.292 1.00 30.77 441 PHE B C 1
ATOM 2539 O O . PHE B 1 155 ? -4.704 10.677 -10.790 1.00 26.78 441 PHE B O 1
ATOM 2547 N N . GLY B 1 156 ? -2.868 10.108 -11.966 1.00 25.56 442 GLY B N 1
ATOM 2548 C CA . GLY B 1 156 ? -3.273 8.718 -12.091 1.00 21.41 442 GLY B CA 1
ATOM 2549 C C . GLY B 1 156 ? -3.217 7.940 -10.795 1.00 25.55 442 GLY B C 1
ATOM 2550 O O . GLY B 1 156 ? -3.882 6.905 -10.676 1.00 30.76 442 GLY B O 1
ATOM 2551 N N . TRP B 1 157 ? -2.439 8.409 -9.821 1.00 26.40 443 TRP B N 1
ATOM 2552 C CA . TRP B 1 157 ? -2.412 7.776 -8.510 1.00 25.87 443 TRP B CA 1
ATOM 2553 C C . TRP B 1 157 ? -3.620 8.145 -7.659 1.00 25.75 443 TRP B C 1
ATOM 2554 O O . TRP B 1 157 ? -3.763 7.618 -6.550 1.00 24.65 443 TRP B O 1
ATOM 2565 N N . GLY B 1 158 ? -4.491 9.031 -8.147 1.00 27.33 444 GLY B N 1
ATOM 2566 C CA . GLY B 1 158 ? -5.749 9.276 -7.465 1.00 31.18 444 GLY B CA 1
ATOM 2567 C C . GLY B 1 158 ? -6.759 8.154 -7.596 1.00 28.73 444 GLY B C 1
ATOM 2568 O O . GLY B 1 158 ? -7.677 8.066 -6.774 1.00 23.83 444 GLY B O 1
ATOM 2569 N N . LEU B 1 159 ? -6.612 7.295 -8.610 1.00 26.49 445 LEU B N 1
ATOM 2570 C CA . LEU B 1 159 ? -7.555 6.194 -8.781 1.00 26.21 445 LEU B CA 1
ATOM 2571 C C . LEU B 1 159 ? -7.566 5.291 -7.558 1.00 24.98 445 LEU B C 1
ATOM 2572 O O . LEU B 1 159 ? -8.633 4.867 -7.097 1.00 25.26 445 LEU B O 1
ATOM 2577 N N . ALA B 1 160 ? -6.382 4.991 -7.019 1.00 21.94 446 ALA B N 1
ATOM 2578 C CA . ALA B 1 160 ? -6.288 4.154 -5.830 1.00 27.90 446 ALA B CA 1
ATOM 2579 C C . ALA B 1 160 ? -7.064 4.756 -4.667 1.00 24.63 446 ALA B C 1
ATOM 2580 O O . ALA B 1 160 ? -7.734 4.035 -3.919 1.00 26.95 446 ALA B O 1
ATOM 2582 N N . HIS B 1 161 ? -6.986 6.076 -4.498 1.00 25.08 447 HIS B N 1
ATOM 2583 C CA . HIS B 1 161 ? -7.703 6.719 -3.403 1.00 23.03 447 HIS B CA 1
ATOM 2584 C C . HIS B 1 161 ? -9.197 6.793 -3.683 1.00 22.92 447 HIS B C 1
ATOM 2585 O O . HIS B 1 161 ? -10.010 6.544 -2.786 1.00 28.79 447 HIS B O 1
ATOM 2592 N N . ALA B 1 162 ? -9.580 7.134 -4.916 1.00 23.30 448 ALA B N 1
ATOM 2593 C CA . ALA B 1 162 ? -11.001 7.223 -5.238 1.00 28.10 448 ALA B CA 1
ATOM 2594 C C . ALA B 1 162 ? -11.674 5.860 -5.122 1.00 29.19 448 ALA B C 1
ATOM 2595 O O . ALA B 1 162 ? -12.773 5.746 -4.566 1.00 28.93 448 ALA B O 1
ATOM 2597 N N . ALA B 1 163 ? -11.022 4.810 -5.627 1.00 26.90 449 ALA B N 1
ATOM 2598 C CA . ALA B 1 163 ? -11.573 3.466 -5.486 1.00 29.06 449 ALA B CA 1
ATOM 2599 C C . ALA B 1 163 ? -11.625 3.041 -4.023 1.00 27.01 449 ALA B C 1
ATOM 2600 O O . ALA B 1 163 ? -12.606 2.430 -3.583 1.00 32.77 449 ALA B O 1
ATOM 2602 N N . ALA B 1 164 ? -10.580 3.357 -3.253 1.00 25.02 450 ALA B N 1
ATOM 2603 C CA . ALA B 1 164 ? -10.565 2.973 -1.846 1.00 26.81 450 ALA B CA 1
ATOM 2604 C C . ALA B 1 164 ? -11.632 3.712 -1.049 1.00 29.54 450 ALA B C 1
ATOM 2605 O O . ALA B 1 164 ? -12.190 3.151 -0.100 1.00 33.18 450 ALA B O 1
ATOM 2607 N N . ALA B 1 165 ? -11.927 4.963 -1.414 1.00 26.79 451 ALA B N 1
ATOM 2608 C CA . ALA B 1 165 ? -13.010 5.685 -0.755 1.00 28.17 451 ALA B CA 1
ATOM 2609 C C . ALA B 1 165 ? -14.348 5.000 -0.997 1.00 31.37 451 ALA B C 1
ATOM 2610 O O . ALA B 1 165 ? -15.157 4.852 -0.073 1.00 28.23 451 ALA B O 1
ATOM 2612 N N . VAL B 1 166 ? -14.596 4.573 -2.237 1.00 27.63 452 VAL B N 1
ATOM 2613 C CA . VAL B 1 166 ? -15.817 3.836 -2.540 1.00 25.59 452 VAL B CA 1
ATOM 2614 C C . VAL B 1 166 ? -15.843 2.510 -1.790 1.00 26.48 452 VAL B C 1
ATOM 2615 O O . VAL B 1 166 ? -16.875 2.117 -1.235 1.00 26.36 452 VAL B O 1
ATOM 2619 N N . ALA B 1 167 ? -14.707 1.805 -1.751 1.00 30.36 453 ALA B N 1
ATOM 2620 C CA . ALA B 1 167 ? -14.664 0.503 -1.092 1.00 27.73 453 ALA B CA 1
ATOM 2621 C C . ALA B 1 167 ? -14.921 0.615 0.404 1.00 27.31 453 ALA B C 1
ATOM 2622 O O . ALA B 1 167 ? -15.518 -0.290 0.999 1.00 29.99 453 ALA B O 1
ATOM 2624 N N . MET B 1 168 ? -14.483 1.709 1.029 1.00 28.85 454 MET B N 1
ATOM 2625 C CA . MET B 1 168 ? -14.675 1.896 2.461 1.00 33.39 454 MET B CA 1
ATOM 2626 C C . MET B 1 168 ? -16.062 2.417 2.818 1.00 31.83 454 MET B C 1
ATOM 2627 O O . MET B 1 168 ? -16.438 2.356 3.993 1.00 32.96 454 MET B O 1
ATOM 2632 N N . SER B 1 169 ? -16.825 2.919 1.851 1.00 28.97 455 SER B N 1
ATOM 2633 C CA . SER B 1 169 ? -18.150 3.448 2.141 1.00 30.97 455 SER B CA 1
ATOM 2634 C C . SER B 1 169 ? -19.109 2.331 2.538 1.00 31.68 455 SER B C 1
ATOM 2635 O O . SER B 1 169 ? -19.041 1.208 2.031 1.00 32.38 455 SER B O 1
ATOM 2638 N N . ARG B 1 170 ? -20.017 2.656 3.455 1.00 34.16 456 ARG B N 1
ATOM 2639 C CA . ARG B 1 170 ? -21.023 1.718 3.932 1.00 35.00 456 ARG B CA 1
ATOM 2640 C C . ARG B 1 170 ? -22.356 1.872 3.214 1.00 30.89 456 ARG B C 1
ATOM 2641 O O . ARG B 1 170 ? -23.329 1.213 3.592 1.00 31.93 456 ARG B O 1
ATOM 2649 N N . ARG B 1 171 ? -22.424 2.719 2.189 1.00 29.53 457 ARG B N 1
ATOM 2650 C CA . ARG B 1 171 ? -23.682 3.018 1.520 1.00 31.61 457 ARG B CA 1
ATOM 2651 C C . ARG B 1 171 ? -23.896 2.215 0.245 1.00 34.51 457 ARG B C 1
ATOM 2652 O O . ARG B 1 171 ? -24.981 2.296 -0.343 1.00 31.94 457 ARG B O 1
ATOM 2660 N N . TYR B 1 172 ? -22.901 1.449 -0.193 1.00 30.90 458 TYR B N 1
ATOM 2661 C CA . TYR B 1 172 ? -22.998 0.628 -1.389 1.00 35.50 458 TYR B CA 1
ATOM 2662 C C . TYR B 1 172 ? -22.744 -0.829 -1.032 1.00 33.50 458 TYR B C 1
ATOM 2663 O O . TYR B 1 172 ? -21.908 -1.128 -0.172 1.00 36.79 458 TYR B O 1
ATOM 2672 N N . ASP B 1 173 ? -23.460 -1.737 -1.696 1.00 31.51 459 ASP B N 1
ATOM 2673 C CA . ASP B 1 173 ? -23.187 -3.159 -1.545 1.00 37.86 459 ASP B CA 1
ATOM 2674 C C . ASP B 1 173 ? -22.084 -3.566 -2.524 1.00 39.81 459 ASP B C 1
ATOM 2675 O O . ASP B 1 173 ? -21.492 -2.727 -3.209 1.00 36.53 459 ASP B O 1
ATOM 2680 N N . ARG B 1 174 ? -21.805 -4.870 -2.606 1.00 36.02 460 ARG B N 1
ATOM 2681 C CA . ARG B 1 174 ? -20.685 -5.337 -3.419 1.00 37.86 460 ARG B CA 1
ATOM 2682 C C . ARG B 1 174 ? -20.962 -5.163 -4.907 1.00 34.19 460 ARG B C 1
ATOM 2683 O O . ARG B 1 174 ? -20.067 -4.774 -5.668 1.00 33.43 460 ARG B O 1
ATOM 2691 N N . ALA B 1 175 ? -22.191 -5.446 -5.343 1.00 25.51 461 ALA B N 1
ATOM 2692 C CA . ALA B 1 175 ? -22.527 -5.280 -6.753 1.00 34.97 461 ALA B CA 1
ATOM 2693 C C . ALA B 1 175 ? -22.467 -3.815 -7.167 1.00 35.57 461 ALA B C 1
ATOM 2694 O O . ALA B 1 175 ? -22.023 -3.495 -8.277 1.00 28.74 461 ALA B O 1
ATOM 2696 N N . GLN B 1 176 ? -22.907 -2.911 -6.290 1.00 26.27 462 GLN B N 1
ATOM 2697 C CA . GLN B 1 176 ? -22.813 -1.488 -6.599 1.00 30.08 462 GLN B CA 1
ATOM 2698 C C . GLN B 1 176 ? -21.358 -1.041 -6.679 1.00 27.73 462 GLN B C 1
ATOM 2699 O O . GLN B 1 176 ? -20.989 -0.267 -7.570 1.00 28.21 462 GLN B O 1
ATOM 2705 N N . LYS B 1 177 ? -20.512 -1.537 -5.773 1.00 33.63 463 LYS B N 1
ATOM 2706 C CA . LYS B 1 177 ? -19.091 -1.205 -5.829 1.00 29.04 463 LYS B CA 1
ATOM 2707 C C . LYS B 1 177 ? -18.427 -1.769 -7.081 1.00 28.90 463 LYS B C 1
ATOM 2708 O O . LYS B 1 177 ? -17.485 -1.162 -7.607 1.00 29.99 463 LYS B O 1
ATOM 2714 N N . GLY B 1 178 ? -18.902 -2.913 -7.576 1.00 28.75 464 GLY B N 1
ATOM 2715 C CA . GLY B 1 178 ? -18.348 -3.464 -8.802 1.00 29.31 464 GLY B CA 1
ATOM 2716 C C . GLY B 1 178 ? -18.624 -2.595 -10.014 1.00 30.36 464 GLY B C 1
ATOM 2717 O O . GLY B 1 178 ? -17.766 -2.445 -10.889 1.00 27.31 464 GLY B O 1
ATOM 2718 N N . PHE B 1 179 ? -19.826 -2.014 -10.087 1.00 30.11 465 PHE B N 1
ATOM 2719 C CA . PHE B 1 179 ? -20.137 -1.098 -11.181 1.00 30.15 465 PHE B CA 1
ATOM 2720 C C . PHE B 1 179 ? -19.242 0.134 -11.137 1.00 26.23 465 PHE B C 1
ATOM 2721 O O . PHE B 1 179 ? -18.759 0.596 -12.177 1.00 25.20 465 PHE B O 1
ATOM 2729 N N . LEU B 1 180 ? -19.018 0.686 -9.942 1.00 21.64 466 LEU B N 1
ATOM 2730 C CA . LEU B 1 180 ? -18.163 1.862 -9.827 1.00 28.38 466 LEU B CA 1
ATOM 2731 C C . LEU B 1 180 ? -16.711 1.528 -10.136 1.00 29.15 466 LEU B C 1
ATOM 2732 O O . LEU B 1 180 ? -15.966 2.396 -10.605 1.00 28.10 466 LEU B O 1
ATOM 2737 N N . LEU B 1 181 ? -16.290 0.284 -9.888 1.00 26.79 467 LEU B N 1
ATOM 2738 C CA . LEU B 1 181 ? -14.932 -0.115 -10.243 1.00 25.28 467 LEU B CA 1
ATOM 27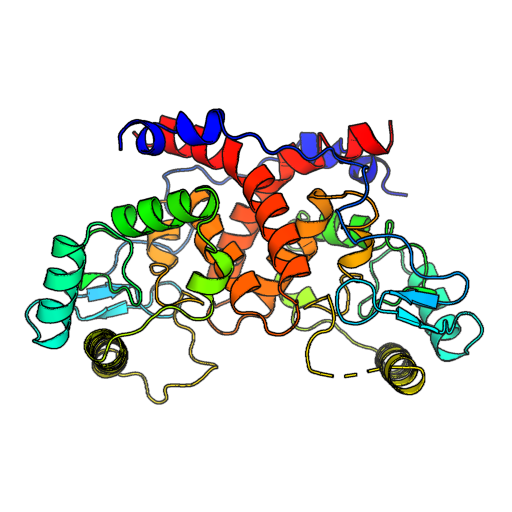39 C C . LEU B 1 181 ? -14.741 -0.097 -11.754 1.00 23.60 467 LEU B C 1
ATOM 2740 O O . LEU B 1 181 ? -13.741 0.426 -12.257 1.00 27.14 467 LEU B O 1
ATOM 2745 N N . THR B 1 182 ? -15.697 -0.656 -12.500 1.00 26.60 468 THR B N 1
ATOM 2746 C CA . THR B 1 182 ? -15.603 -0.605 -13.956 1.00 30.65 468 THR B CA 1
ATOM 2747 C C . THR B 1 182 ? -15.709 0.831 -14.462 1.00 30.21 468 THR B C 1
ATOM 2748 O O . THR B 1 182 ? -15.013 1.216 -15.409 1.00 32.95 468 THR B O 1
ATOM 2752 N N . SER B 1 183 ? -16.556 1.644 -13.826 1.00 26.52 469 SER B N 1
ATOM 2753 C CA . SER B 1 183 ? -16.643 3.055 -14.191 1.00 29.19 469 SER B CA 1
ATOM 2754 C C . SER B 1 183 ? -15.300 3.753 -13.996 1.00 23.82 469 SER B C 1
ATOM 2755 O O . SER B 1 183 ? -14.830 4.479 -14.879 1.00 21.28 469 SER B O 1
ATOM 2758 N N . LEU B 1 184 ? -14.662 3.531 -12.844 1.00 21.89 470 LEU B N 1
ATOM 2759 C CA . LEU B 1 184 ? -13.340 4.100 -12.603 1.00 22.80 470 LEU B CA 1
ATOM 2760 C C . LEU B 1 184 ? -12.289 3.516 -13.540 1.00 26.10 470 LEU B C 1
ATOM 2761 O O . LEU B 1 184 ? -11.352 4.222 -13.931 1.00 25.36 470 LEU B O 1
ATOM 2766 N N . ARG B 1 185 ? -12.420 2.236 -13.903 1.00 23.50 471 ARG B N 1
ATOM 2767 C CA . ARG B 1 185 ? -11.475 1.623 -14.832 1.00 26.64 471 ARG B CA 1
ATOM 2768 C C . ARG B 1 185 ? -11.511 2.317 -16.188 1.00 21.12 471 ARG B C 1
ATOM 2769 O O . ARG B 1 185 ? -10.467 2.658 -16.753 1.00 23.30 471 ARG B O 1
ATOM 2777 N N . ARG B 1 186 ? -12.713 2.517 -16.735 1.00 18.97 472 ARG B N 1
ATOM 2778 C CA . ARG B 1 186 ? -12.824 3.104 -18.066 1.00 27.70 472 ARG B CA 1
ATOM 2779 C C . ARG B 1 186 ? -12.375 4.559 -18.081 1.00 24.12 472 ARG B C 1
ATOM 2780 O O . ARG B 1 186 ? -11.830 5.027 -19.086 1.00 24.33 472 ARG B O 1
ATOM 2788 N N . ALA B 1 187 ? -12.592 5.285 -16.983 1.00 27.71 473 ALA B N 1
ATOM 2789 C CA . ALA B 1 187 ? -12.214 6.693 -16.936 1.00 27.15 473 ALA B CA 1
ATOM 2790 C C . ALA B 1 187 ? -10.706 6.869 -16.818 1.00 27.08 473 ALA B C 1
ATOM 2791 O O . ALA B 1 187 ? -10.120 7.710 -17.510 1.00 31.12 473 ALA B O 1
ATOM 2793 N N . TYR B 1 188 ? -10.061 6.092 -15.953 1.00 23.58 474 TYR B N 1
ATOM 2794 C CA . TYR B 1 188 ? -8.643 6.284 -15.692 1.00 25.46 474 TYR B CA 1
ATOM 2795 C C . TYR B 1 188 ? -7.737 5.579 -16.692 1.00 28.33 474 TYR B C 1
ATOM 2796 O O . TYR B 1 188 ? -6.543 5.892 -16.738 1.00 26.50 474 TYR B O 1
ATOM 2805 N N . ALA B 1 189 ? -8.262 4.653 -17.499 1.00 25.38 475 ALA B N 1
ATOM 2806 C CA . ALA B 1 189 ? -7.388 3.902 -18.400 1.00 31.78 475 ALA B CA 1
ATOM 2807 C C . ALA B 1 189 ? -6.669 4.796 -19.406 1.00 29.01 475 ALA B C 1
ATOM 2808 O O . ALA B 1 189 ? -5.439 4.669 -19.535 1.00 25.10 475 ALA B O 1
ATOM 2810 N N . PRO B 1 190 ? -7.335 5.700 -20.137 1.00 23.56 476 PRO B N 1
ATOM 2811 C CA . PRO B 1 190 ? -6.568 6.596 -21.019 1.00 20.88 476 PRO B CA 1
ATOM 2812 C C . PRO B 1 190 ? -5.676 7.559 -20.254 1.00 28.35 476 PRO B C 1
ATOM 2813 O O . PRO B 1 190 ? -4.592 7.902 -20.742 1.00 25.14 476 PRO B O 1
ATOM 2817 N N . LEU B 1 191 ? -6.095 7.995 -19.065 1.00 28.42 477 LEU B N 1
ATOM 2818 C CA . LEU B 1 191 ? -5.254 8.871 -18.255 1.00 23.78 477 LEU B CA 1
ATOM 2819 C C . LEU B 1 191 ? -3.957 8.170 -17.867 1.00 23.79 477 LEU B C 1
ATOM 2820 O O . LEU B 1 191 ? -2.864 8.727 -18.023 1.00 26.92 477 LEU B O 1
ATOM 2825 N N . LEU B 1 192 ? -4.063 6.936 -17.367 1.00 28.77 478 LEU B N 1
ATOM 2826 C CA . LEU B 1 192 ? -2.883 6.205 -16.913 1.00 25.39 478 LEU B CA 1
ATOM 2827 C C . LEU B 1 192 ? -1.939 5.894 -18.069 1.00 22.95 478 LEU B C 1
ATOM 2828 O O . LEU B 1 192 ? -0.716 6.007 -17.925 1.00 26.54 478 LEU B O 1
ATOM 2833 N N . ALA B 1 193 ? -2.484 5.496 -19.220 1.00 26.97 479 ALA B N 1
ATOM 2834 C CA . ALA B 1 193 ? -1.638 5.198 -20.370 1.00 23.31 479 ALA B CA 1
ATOM 2835 C C . ALA B 1 193 ? -0.839 6.421 -20.801 1.00 27.51 479 ALA B C 1
ATOM 2836 O O . ALA B 1 193 ? 0.334 6.305 -21.179 1.00 29.71 479 ALA B O 1
ATOM 2838 N N A ARG B 1 194 ? -1.454 7.605 -20.750 0.61 26.30 480 ARG B N 1
ATOM 2839 N N B ARG B 1 194 ? -1.451 7.606 -20.742 0.39 26.35 480 ARG B N 1
ATOM 2840 C CA A ARG B 1 194 ? -0.760 8.820 -21.160 0.61 26.24 480 ARG B CA 1
ATOM 2841 C CA B ARG B 1 194 ? -0.761 8.822 -21.160 0.39 26.28 480 ARG B CA 1
ATOM 2842 C C A ARG B 1 194 ? 0.208 9.304 -20.087 0.61 26.77 480 ARG B C 1
ATOM 2843 C C B ARG B 1 194 ? 0.202 9.321 -20.089 0.39 26.81 480 ARG B C 1
ATOM 2844 O O A ARG B 1 194 ? 1.353 9.655 -20.395 0.61 28.81 480 ARG B O 1
ATOM 2845 O O B ARG B 1 194 ? 1.337 9.699 -20.400 0.39 28.80 480 ARG B O 1
ATOM 2860 N N . GLU B 1 195 ? -0.227 9.325 -18.825 1.00 23.28 481 GLU B N 1
ATOM 2861 C CA . GLU B 1 195 ? 0.626 9.847 -17.759 1.00 29.06 481 GLU B CA 1
ATOM 2862 C C . GLU B 1 195 ? 1.807 8.924 -17.470 1.00 28.07 481 GLU B C 1
ATOM 2863 O O . GLU B 1 195 ? 2.927 9.398 -17.248 1.00 25.78 481 GLU B O 1
ATOM 2869 N N . ASN B 1 196 ? 1.581 7.606 -17.451 1.00 24.58 482 ASN B N 1
ATOM 2870 C CA . ASN B 1 196 ? 2.674 6.681 -17.157 1.00 27.42 482 ASN B CA 1
ATOM 2871 C C . ASN B 1 196 ? 3.751 6.739 -18.229 1.00 27.24 482 ASN B C 1
ATOM 2872 O O . ASN B 1 196 ? 4.948 6.722 -17.920 1.00 26.06 482 ASN B O 1
ATOM 2877 N N . ALA B 1 197 ? 3.344 6.798 -19.498 1.00 28.90 483 ALA B N 1
ATOM 2878 C CA . ALA B 1 197 ? 4.316 6.885 -20.581 1.00 33.80 483 ALA B CA 1
ATOM 2879 C C . ALA B 1 197 ? 5.075 8.206 -20.559 1.00 33.28 483 ALA B C 1
ATOM 2880 O O . ALA B 1 197 ? 6.259 8.240 -20.909 1.00 31.33 483 ALA B O 1
ATOM 2882 N N . ALA B 1 198 ? 4.428 9.299 -20.145 1.00 28.72 484 ALA B N 1
ATOM 2883 C CA . ALA B 1 198 ? 5.107 10.592 -20.152 1.00 30.31 484 ALA B CA 1
ATOM 2884 C C . ALA B 1 198 ? 6.087 10.740 -18.996 1.00 33.18 484 ALA B C 1
ATOM 2885 O O . ALA B 1 198 ? 7.119 11.403 -19.147 1.00 36.51 484 ALA B O 1
ATOM 2887 N N . LEU B 1 199 ? 5.787 10.147 -17.843 1.00 27.17 485 LEU B N 1
ATOM 2888 C CA . LEU B 1 199 ? 6.628 10.301 -16.665 1.00 28.87 485 LEU B CA 1
ATOM 2889 C C . LEU B 1 199 ? 7.690 9.216 -16.541 1.00 30.86 485 LEU B C 1
ATOM 2890 O O . LEU B 1 199 ? 8.573 9.331 -15.686 1.00 30.89 485 LEU B O 1
ATOM 2895 N N . THR B 1 200 ? 7.634 8.177 -17.375 1.00 33.13 486 THR B N 1
ATOM 2896 C CA . THR B 1 200 ? 8.659 7.145 -17.403 1.00 34.16 486 THR B CA 1
ATOM 2897 C C . THR B 1 200 ? 9.423 7.087 -18.718 1.00 39.91 486 THR B C 1
ATOM 2898 O O . THR B 1 200 ? 10.440 6.385 -18.789 1.00 39.26 486 THR B O 1
ATOM 2902 N N . GLY B 1 201 ? 8.969 7.794 -19.750 1.00 36.27 487 GLY B N 1
ATOM 2903 C CA . GLY B 1 201 ? 9.621 7.785 -21.048 1.00 49.15 487 GLY B CA 1
ATOM 2904 C C . GLY B 1 201 ? 8.790 7.171 -22.161 1.00 47.38 487 GLY B C 1
ATOM 2905 O O . GLY B 1 201 ? 8.345 6.025 -22.060 1.00 42.81 487 GLY B O 1
#

Radius of gyration: 21.18 Å; Cα contacts (8 Å, |Δi|>4): 626; chains: 2; bounding box: 64×40×47 Å

InterPro domains:
  IPR005205 Herpesvirus ICP4-like protein, C-terminal [PF03585] (812-1252)
  IPR005206 Herpesvirus ICP4-like protein, N-terminal [PF03584] (311-483)
  IPR051425 Formin Homology [PTHR45725] (682-839)

GO terms:
  GO:0019033 viral tegument (C, IDA)
  GO:0005515 protein binding (F, IPI)
  GO:0034340 response to type I interferon (P, IDA)
  GO:0003677 DNA binding (F, EXP)

Nearest PDB structures (foldseek):
  5mhj-assembly1_B  TM=1.005E+00  e=7.035E-34  Human alphaherpesvirus 1 strain 17
  5mhk-assembly2_B  TM=9.879E-01  e=2.707E-30  Human alphaherpesvirus 1
  5mhj-assembly1_A  TM=9.905E-01  e=6.650E-30  Human alphaherpesvirus 1 strain 17
  3n5l-assembly2_B  TM=4.500E-01  e=5.610E+00  Pseudomonas aeruginosa PAO1
  5mhj-assembly1_A  TM=1.005E+00  e=2.122E-35  Human alphaherpesvirus 1 strain 17

Organism: Human herpesvirus 1 (strain 17) (NCBI:txid10299)

Sequence (381 aa):
LDADATSGAFYARYRRDGYVSGEPWPGAGPPPPGRVLYGGLGDSRPGLWGAPEAEEARRRFEASGAPAAVWAPELGDAAQQYALITRLLYTPDAEAMGWLQNPRVVPGDVALDQACFRISGAARNSSSFITGSVARRAVPHLGYAMAAGRFGWGLAHAAAAVAMSRRYDRAQKGFLLTSLRRAYAPLLARENAALTDADATSGAFYARYRDGYVSGEPWPGAGPPPPGRVLYGGLGDSRPGLWGAPEAEEARRRFEASGAPAAVWAPELGDAAQQQYALITRLLYTPDAEAMGWLQNPRVVPGDVALDQACFRISSFITGSVARAVPHLGYAMMAAGRFGWGLAHAAAAVAMSRRYDRAQKGFLLTSLRRAYAPLLARRENAALTG

Secondary structure (DSSP, 8-state):
--HHHHTSHHHHT---S--TTSPPTT--PPPTTEEE-SSTT-EEE--TTSHHHHHHHHHHHHH-SPPSS--GGGS-HHHHHHHHHHHTTSTT--HHHHHHS----HHHHHHHHHHHHHHT-S--STT---S-SSTTSPPHHHHHHHT-GGGHHHHHHHHHHH-SSS-HHHHHHHHHHHHHHHHHHHHHHHHHT-/-HHHHTSHHHHH---S--TTSPPTT--PPPTTEEE-SSTT-EEE--TTSHHHHHHHHHHHHSSSPPSS--GGGS-HHHHHHHHHHHHHSTT--HHHHHHS----HHHHHHHHHHHHH-----S-SSTTSPPHHHHHHHT-GGGHHHHHHHHHHH-SSS-HHHHHHHHHHHHHHHHHHHHHHHHHHH-

B-factor: mean 46.05, std 21.84, range [18.37, 130.36]

Foldseek 3Di:
DPPCPVVPVVVVPDDDPADAQAAAPQFAAADPQWHDWFDRNAIFGDDAPPPLLVVQLVVCVVPLAQGQADDPSNDDLVSLLVRLLVLLPDPPSLSLLCQQDNDDDPSRVVNVVVVVVRSPDDDDDPPGGTQALGRSRDRCSVCNNRRPPLSVLSRVLSVLSNDPPDDPVRSVVVSVVSCVVNVVVCVVSVVVVD/DVCVVVPVVVVPDDDDDDQQAAAVQFAAAPVQWHDWFDRRDTFGDCLPPPLLVVVLVVCVVDVAQDLADDVSNDHLVSLLVRLLVLLVDPPSCSLVCQQDNDDDPSRVVVVVVRVVRGPPGTQALGRSRDHCSVCNNRSPPLSCLSRVLSVLSNDPPDDPVRSVVVSVVSCVVSVVVCVVSVVVSVD

Solvent-accessible surface area: 17295 Å² total; per-residue (Å²): 230,58,71,57,4,59,44,2,42,31,6,72,141,56,208,42,79,85,81,36,32,99,83,28,86,66,21,25,116,32,65,135,47,85,5,11,38,5,11,55,62,83,26,2,42,19,30,145,54,26,109,50,3,44,65,4,65,133,83,16,111,95,78,57,47,27,16,15,5,20,2,27,9,4,35,105,14,47,98,0,0,51,36,0,5,69,38,0,6,31,114,146,34,112,4,18,45,54,5,60,123,17,222,47,62,119,16,4,67,39,1,50,110,4,12,29,156,48,29,66,33,103,199,96,54,77,52,47,63,30,0,16,20,6,101,3,3,1,15,0,6,38,0,0,22,39,1,43,3,0,21,0,0,0,0,0,0,0,4,0,0,64,16,170,87,5,33,187,36,0,19,29,0,0,15,8,0,0,45,62,1,0,7,59,10,4,13,146,10,15,59,78,60,105,132,80,58,12,76,53,2,43,28,6,67,143,44,210,38,78,87,82,29,34,97,90,28,86,68,16,25,116,29,63,140,46,86,4,13,70,10,18,58,60,84,16,4,43,21,22,112,79,23,102,45,1,68,57,3,68,144,90,15,110,93,60,71,53,24,13,14,13,20,5,27,1,2,18,104,10,42,90,0,0,25,41,1,4,65,41,1,7,48,108,138,31,136,4,17,42,56,9,66,119,36,202,64,41,116,12,6,82,31,0,64,119,7,14,153,153,67,76,146,149,60,42,0,7,17,3,103,3,3,2,19,0,5,36,0,0,21,37,1,31,3,0,19,0,1,0,0,0,0,0,4,0,0,76,16,137,60,5,32,218,39,0,18,27,0,0,19,4,0,0,38,51,2,0,4,54,15,2,18,169,5,10,42,74,63,73,92